Protein AF-0000000069277614 (afdb_homodimer)

Secondary structure (DSSP, 8-state):
-------HHHHT------SSS-----TT-----PPBHHHHHHHHHHTT-HHHHHHHHH-B-SPPPTT--HHHHHHHHTTS-TT--GGGEEEESSHHHHHHHHHHHHGGGSEEEEEES--HHHHHHHHHTT-EEEEEEP-GGGTT---HHHHHHH--TTEEEEEEESSBTTTTBPPPHHHHHHHHHHHHHHT-EEEEE-TTTT--S-GGGPPPPHHHH-TTEEEEEESHHHHT-GGG--EEEEES-GGGHHHHHHHHHTT-S---HHHHHHHHHHHHHHHHHHHHHHHHHHHHHHHHHHH-/-------HHHH-------STT-----TT-----PPBHHHHHHHHHHTT-HHHHHHHHH-B-SPPPTT--HHHHHHHHTTS-TT--GGGEEEESSHHHHHHHHHHHHGGGSEEEEEES--HHHHHHHHHTT-EEEEEEP-GGGTT---HHHHHHH--TTEEEEEEESSBTTTTBPPPHHHHHHHHHHHHHHT-EEEEE-TTTT--S-GGGPPPPHHHH-TTEEEEEESHHHHT-GGG--EEEEES-GGGHHHHHHHHHTT-S---HHHHHHHHHHHHHHHHHHHHHHHHHHHHHHHHHHH-

Nearest PDB structures (foldseek):
  8fft-assembly2_D  TM=9.264E-01  e=3.523E-20  Dolichospermum flos-aquae
  8fft-assembly1_B  TM=9.194E-01  e=3.730E-20  Dolichospermum flos-aquae
  1xi9-assembly1_C  TM=8.943E-01  e=7.792E-14  Pyrococcus furiosus DSM 3638
  5yhv-assembly1_B  TM=8.873E-01  e=4.404E-14  Mycobacterium tuberculosis H37Rv
  5yhv-assembly1_D  TM=8.861E-01  e=6.566E-14  Mycobacterium tuberculosis H37Rv

Organism: Polarella glacialis (NCBI:txid89957)

Radius of gyration: 24.43 Å; Cα contacts (8 Å, |Δi|>4): 1124; chains: 2; bounding box: 56×60×77 Å

Sequence (600 aa):
MAALTEPWSKKHKLVTKAGAGGLTFNLSNSYAQPLTAAELIALALARGDQAVVDDYHTHGLAYTPNGGSLDLREEIAKLYGPAITAAHVLVFPGAQLALQTAAFTLAARGHAIVFTPGYQSTVEAPAHAGAEVTRIPLKAANGWQIVPAEVEAAIRPNTGYMVINEPYNPADTLMRPEVQQQLVALAERHGIRILSDEVYRLLEHDEARRIPAMCDAYPKGISVVAMSKPYGGCGIAIGWLAFQDLSIMQQLVDVQYFGTASLSRASEIQAIMALRATLLQLVFFIIFIVACFCCFVRLFMAALTEPWSKKHKLVTKAGAGGLTFNLSNSYAQPLTAAELIALALARGDQAVVDDYHTHGLAYTPNGGSLDLREEIAKLYGPAITAAHVLVFPGAQLALQTAAFTLAARGHAIVFTPGYQSTVEAPAHAGAEVTRIPLKAANGWQIVPAEVEAAIRPNTGYMVINEPYNPADTLMRPEVQQQLVALAERHGIRILSDEVYRLLEHDEARRIPAMCDAYPKGISVVAMSKPYGGCGIAIGWLAFQDLSIMQQLVDVQYFGTASLSRASEIQAIMALRATLLQLVFFIIFIVACFCCFVRLF

pLDDT: mean 80.67, std 24.37, range [21.09, 98.62]

Structure (mmCIF, N/CA/C/O backbone):
data_AF-0000000069277614-model_v1
#
loop_
_entity.id
_entity.type
_entity.pdbx_description
1 polymer 'Aminotransferase class I/classII large domain-containing protein'
#
loop_
_atom_site.group_PDB
_atom_site.id
_atom_site.type_symbol
_atom_site.label_atom_id
_atom_site.label_alt_id
_atom_site.label_comp_id
_atom_site.label_asym_id
_atom_site.label_entity_id
_atom_site.label_seq_id
_atom_site.pdbx_PDB_ins_code
_atom_site.Cartn_x
_atom_site.Cartn_y
_atom_site.Cartn_z
_atom_site.occupancy
_atom_site.B_iso_or_equiv
_atom_site.auth_seq_id
_atom_site.auth_comp_id
_atom_site.auth_asym_id
_atom_site.auth_atom_id
_atom_site.pdbx_PDB_model_num
ATOM 1 N N . MET A 1 1 ? 24.719 -0.605 1.863 1 21.5 1 MET A N 1
ATOM 2 C CA . MET A 1 1 ? 23.328 -1.059 1.914 1 21.5 1 MET A CA 1
ATOM 3 C C . MET A 1 1 ? 22.875 -1.26 3.355 1 21.5 1 MET A C 1
ATOM 5 O O . MET A 1 1 ? 23.312 -2.201 4.023 1 21.5 1 MET A O 1
ATOM 9 N N . ALA A 1 2 ? 22.594 -0.163 4.062 1 24.92 2 ALA A N 1
ATOM 10 C CA . ALA A 1 2 ? 22.422 -0.145 5.512 1 24.92 2 ALA A CA 1
ATOM 11 C C . ALA A 1 2 ? 21.344 -1.148 5.941 1 24.92 2 ALA A C 1
ATOM 13 O O . ALA A 1 2 ? 20.281 -1.222 5.336 1 24.92 2 ALA A O 1
ATOM 14 N N . ALA A 1 3 ? 21.75 -2.275 6.434 1 28.52 3 ALA A N 1
ATOM 15 C CA . ALA A 1 3 ? 20.938 -3.287 7.105 1 28.52 3 ALA A CA 1
ATOM 16 C C . ALA A 1 3 ? 19.797 -2.645 7.883 1 28.52 3 ALA A C 1
ATOM 18 O O . ALA A 1 3 ? 20.016 -1.727 8.68 1 28.52 3 ALA A O 1
ATOM 19 N N . LEU A 1 4 ? 18.672 -2.625 7.355 1 31.56 4 LEU A N 1
ATOM 20 C CA . LEU A 1 4 ? 17.438 -2.131 7.961 1 31.56 4 LEU A CA 1
ATOM 21 C C . LEU A 1 4 ? 17.328 -2.594 9.406 1 31.56 4 LEU A C 1
ATOM 23 O O . LEU A 1 4 ? 17.359 -3.795 9.688 1 31.56 4 LEU A O 1
ATOM 27 N N . THR A 1 5 ? 17.969 -1.893 10.336 1 30.42 5 THR A N 1
ATOM 28 C CA . THR A 1 5 ? 17.969 -2.154 11.773 1 30.42 5 THR A CA 1
ATOM 29 C C . THR A 1 5 ? 16.547 -2.445 12.266 1 30.42 5 THR A C 1
ATOM 31 O O . THR A 1 5 ? 15.57 -2.018 11.648 1 30.42 5 THR A O 1
ATOM 34 N N . GLU A 1 6 ? 16.344 -3.379 13.125 1 31.8 6 GLU A N 1
ATOM 35 C CA . GLU A 1 6 ? 15.141 -3.809 13.82 1 31.8 6 GLU A CA 1
ATOM 36 C C . GLU A 1 6 ? 14.305 -2.611 14.266 1 31.8 6 GLU A C 1
ATOM 38 O O . GLU A 1 6 ? 14.852 -1.596 14.703 1 31.8 6 GLU A O 1
ATOM 43 N N . PRO A 1 7 ? 13.102 -2.494 13.859 1 31.89 7 PRO A N 1
ATOM 44 C CA . PRO A 1 7 ? 12.281 -1.354 14.273 1 31.89 7 PRO A CA 1
ATOM 45 C C . PRO A 1 7 ? 12.336 -1.106 15.781 1 31.89 7 PRO A C 1
ATOM 47 O O . PRO A 1 7 ? 12.438 -2.055 16.562 1 31.89 7 PRO A O 1
ATOM 50 N N . TRP A 1 8 ? 12.812 -0.002 16.188 1 32.44 8 TRP A N 1
AT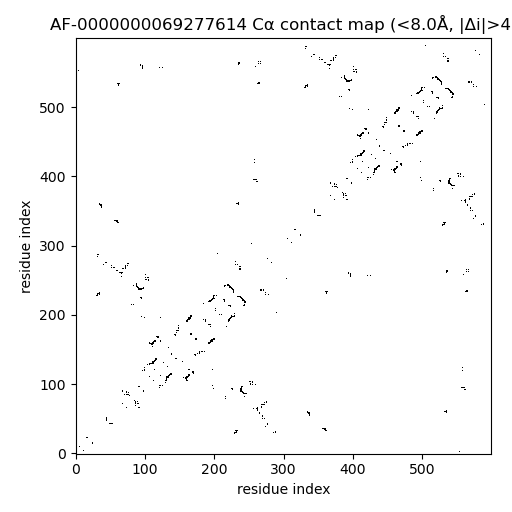OM 51 C CA . TRP A 1 8 ? 12.938 0.46 17.578 1 32.44 8 TRP A CA 1
ATOM 52 C C . TRP A 1 8 ? 11.703 0.106 18.391 1 32.44 8 TRP A C 1
ATOM 54 O O . TRP A 1 8 ? 11.805 -0.314 19.547 1 32.44 8 TRP A O 1
ATOM 64 N N . SER A 1 9 ? 10.508 0.119 17.828 1 33.06 9 SER A N 1
ATOM 65 C CA . SER A 1 9 ? 9.281 -0.154 18.578 1 33.06 9 SER A CA 1
ATOM 66 C C . SER A 1 9 ? 9.25 -1.59 19.094 1 33.06 9 SER A C 1
ATOM 68 O O . SER A 1 9 ? 8.711 -1.86 20.156 1 33.06 9 SER A O 1
ATOM 70 N N . LYS A 1 10 ? 9.797 -2.479 18.359 1 33.94 10 LYS A N 1
ATOM 71 C CA . LYS A 1 10 ? 9.828 -3.848 18.875 1 33.94 10 LYS A CA 1
ATOM 72 C C . LYS A 1 10 ? 10.812 -3.982 20.031 1 33.94 10 LYS A C 1
ATOM 74 O O . LYS A 1 10 ? 10.617 -4.805 20.922 1 33.94 10 LYS A O 1
ATOM 79 N N . LYS A 1 11 ? 11.93 -3.393 19.984 1 31.67 11 LYS A N 1
ATOM 80 C CA . LYS A 1 11 ? 12.914 -3.533 21.062 1 31.67 11 LYS A CA 1
ATOM 81 C C . LYS A 1 11 ? 12.422 -2.873 22.344 1 31.67 11 LYS A C 1
ATOM 83 O O . LYS A 1 11 ? 12.758 -3.312 23.453 1 31.67 11 LYS A O 1
ATOM 88 N N . HIS A 1 12 ? 11.836 -1.762 22.156 1 29.77 12 HIS A N 1
ATOM 89 C CA . HIS A 1 12 ? 11.523 -0.986 23.359 1 29.77 12 HIS A CA 1
ATOM 90 C C . HIS A 1 12 ? 10.062 -1.162 23.75 1 29.77 12 HIS A C 1
ATOM 92 O O . HIS A 1 12 ? 9.508 -0.335 24.484 1 29.77 12 HIS A O 1
ATOM 98 N N . LYS A 1 13 ? 9.43 -2.18 23.328 1 32.94 13 LYS A N 1
ATOM 99 C CA . LYS A 1 13 ? 8.195 -2.6 23.984 1 32.94 13 LYS A CA 1
ATOM 100 C C . LYS A 1 13 ? 8.438 -2.971 25.438 1 32.94 13 LYS A C 1
ATOM 102 O O . LYS A 1 13 ? 8.828 -4.102 25.75 1 32.94 13 LYS A O 1
ATOM 107 N N . LEU A 1 14 ? 9.148 -2.246 26.203 1 27.12 14 LEU A N 1
ATOM 108 C CA . LEU A 1 14 ? 9.109 -2.479 27.656 1 27.12 14 LEU A CA 1
ATOM 109 C C . LEU A 1 14 ? 7.668 -2.617 28.141 1 27.12 14 LEU A C 1
ATOM 111 O O . LEU A 1 14 ? 6.844 -1.732 27.906 1 27.12 14 LEU A O 1
ATOM 115 N N . VAL A 1 15 ? 7.184 -3.797 28.328 1 28.73 15 VAL A N 1
ATOM 116 C CA . VAL A 1 15 ? 6.121 -4.195 29.25 1 28.73 15 VAL A CA 1
ATOM 117 C C . VAL A 1 15 ? 6.34 -3.537 30.609 1 28.73 15 VAL A C 1
ATOM 119 O O . VAL A 1 15 ? 7.344 -3.801 31.281 1 28.73 15 VAL A O 1
ATOM 122 N N . THR A 1 16 ? 6.102 -2.328 30.859 1 24.94 16 THR A N 1
ATOM 123 C CA . THR A 1 16 ? 5.945 -2.014 32.281 1 24.94 16 THR A CA 1
ATOM 124 C C . THR A 1 16 ? 4.945 -2.959 32.938 1 24.94 16 THR A C 1
ATOM 126 O O . THR A 1 16 ? 3.76 -2.951 32.594 1 24.94 16 THR A O 1
ATOM 129 N N . LYS A 1 17 ? 5.336 -4.152 33.281 1 25.75 17 LYS A N 1
ATOM 130 C CA . LYS A 1 17 ? 4.691 -5.02 34.281 1 25.75 17 LYS A CA 1
ATOM 131 C C . LYS A 1 17 ? 4.367 -4.25 35.562 1 25.75 17 LYS A C 1
ATOM 133 O O . LYS A 1 17 ? 5.262 -3.934 36.344 1 25.75 17 LYS A O 1
ATOM 138 N N . ALA A 1 18 ? 3.377 -3.244 35.469 1 25.77 18 ALA A N 1
ATOM 139 C CA . ALA A 1 18 ? 2.969 -2.873 36.812 1 25.77 18 ALA A CA 1
ATOM 140 C C . ALA A 1 18 ? 2.67 -4.109 37.656 1 25.77 18 ALA A C 1
ATOM 142 O O . ALA A 1 18 ? 2.393 -5.184 37.125 1 25.77 18 ALA A O 1
ATOM 143 N N . GLY A 1 19 ? 2.785 -4.098 39.031 1 26.09 19 GLY A N 1
ATOM 144 C CA . GLY A 1 19 ? 2.434 -5.113 40 1 26.09 19 GLY A CA 1
ATOM 145 C C . GLY A 1 19 ? 1.249 -5.965 39.562 1 26.09 19 GLY A C 1
ATOM 146 O O . GLY A 1 19 ? 0.654 -5.727 38.5 1 26.09 19 GLY A O 1
ATOM 147 N N . ALA A 1 20 ? 0.5 -6.734 40.531 1 26.47 20 ALA A N 1
ATOM 148 C CA . ALA A 1 20 ? -0.683 -7.59 40.5 1 26.47 20 ALA A CA 1
ATOM 149 C C . ALA A 1 20 ? -1.739 -7.027 39.562 1 26.47 20 ALA A C 1
ATOM 151 O O . ALA A 1 20 ? -2.4 -7.777 38.844 1 26.47 20 ALA A O 1
ATOM 152 N N . GLY A 1 21 ? -2.416 -5.855 39.812 1 27.89 21 GLY A N 1
ATOM 153 C CA . GLY A 1 21 ? -3.51 -5.242 39.062 1 27.89 21 GLY A CA 1
ATOM 154 C C . GLY A 1 21 ? -3.066 -4.586 37.781 1 27.89 21 GLY A C 1
ATOM 155 O O . GLY A 1 21 ? -3.195 -3.373 37.594 1 27.89 21 GLY A O 1
ATOM 156 N N . GLY A 1 22 ? -2.127 -5 37.125 1 27.06 22 GLY A N 1
ATOM 157 C CA . GLY A 1 22 ? -1.14 -4.434 36.219 1 27.06 22 GLY A CA 1
ATOM 158 C C . GLY A 1 22 ? -1.75 -3.842 34.969 1 27.06 22 GLY A C 1
ATOM 159 O O . GLY A 1 22 ? -2.297 -4.57 34.125 1 27.06 22 GLY A O 1
ATOM 160 N N . LEU A 1 23 ? -2.223 -2.594 34.938 1 25.5 23 LEU A N 1
ATOM 161 C CA . LEU A 1 23 ? -2.861 -1.903 33.844 1 25.5 23 LEU A CA 1
ATOM 162 C C . LEU A 1 23 ? -1.916 -1.806 32.656 1 25.5 23 LEU A C 1
ATOM 164 O O . LEU A 1 23 ? -0.801 -1.295 32.781 1 25.5 23 LEU A O 1
ATOM 168 N N . THR A 1 24 ? -1.548 -2.771 31.891 1 28.2 24 THR A N 1
ATOM 169 C CA . THR A 1 24 ? -0.692 -2.879 30.703 1 28.2 24 THR A CA 1
ATOM 170 C C . THR A 1 24 ? -1.049 -1.807 29.688 1 28.2 24 THR A C 1
ATOM 172 O O . THR A 1 24 ? -2.117 -1.858 29.062 1 28.2 24 THR A O 1
ATOM 175 N N . PHE A 1 25 ? -0.74 -0.534 29.969 1 27.77 25 PHE A N 1
ATOM 176 C CA . PHE A 1 25 ? -1.047 0.516 29 1 27.77 25 PHE A CA 1
ATOM 177 C C . PHE A 1 25 ? -0.193 0.365 27.75 1 27.77 25 PHE A C 1
ATOM 179 O O . PHE A 1 25 ? 1.014 0.134 27.844 1 27.77 25 PHE A O 1
ATOM 186 N N . ASN A 1 26 ? -0.509 -0.333 26.781 1 29.09 26 ASN A N 1
ATOM 187 C CA . ASN A 1 26 ? 0.108 -0.333 25.453 1 29.09 26 ASN A CA 1
ATOM 188 C C . ASN A 1 26 ? 0.329 1.085 24.938 1 29.09 26 ASN A C 1
ATOM 190 O O . ASN A 1 26 ? -0.631 1.797 24.641 1 29.09 26 ASN A O 1
ATOM 194 N N . LEU A 1 27 ? 1.252 1.806 25.391 1 32.84 27 LEU A N 1
ATOM 195 C CA . LEU A 1 27 ? 1.649 3.146 24.969 1 32.84 27 LEU A CA 1
ATOM 196 C C . LEU A 1 27 ? 1.543 3.299 23.453 1 32.84 27 LEU A C 1
ATOM 198 O O . LEU A 1 27 ? 1.452 4.418 22.953 1 32.84 27 LEU A O 1
ATOM 202 N N . SER A 1 28 ? 2.018 2.338 22.75 1 35.31 28 SER A N 1
ATOM 203 C CA . SER A 1 28 ? 2.066 2.521 21.297 1 35.31 28 SER A CA 1
ATOM 204 C C . SER A 1 28 ? 0.69 2.859 20.734 1 35.31 28 SER A C 1
ATOM 206 O O . SER A 1 28 ? 0.577 3.365 19.625 1 35.31 28 SER A O 1
ATOM 208 N N . ASN A 1 29 ? -0.343 2.338 21.297 1 37.53 29 ASN A N 1
ATOM 209 C CA . ASN A 1 29 ? -1.692 2.428 20.75 1 37.53 29 ASN A CA 1
ATOM 210 C C . ASN A 1 29 ? -2.434 3.65 21.281 1 37.53 29 ASN A C 1
ATOM 212 O O . ASN A 1 29 ? -3.25 3.537 22.188 1 37.53 29 ASN A O 1
ATOM 216 N N . SER A 1 30 ? -1.829 4.738 21.359 1 40.38 30 SER A N 1
ATOM 217 C CA . SER A 1 30 ? -2.494 5.973 21.781 1 40.38 30 SER A CA 1
ATOM 218 C C . SER A 1 30 ? -3.723 6.246 20.906 1 40.38 30 SER A C 1
ATOM 220 O O . SER A 1 30 ? -3.758 7.227 20.172 1 40.38 30 SER A O 1
ATOM 222 N N . TYR A 1 31 ? -4.227 5.277 20.375 1 48.41 31 TYR A N 1
ATOM 223 C CA . TYR A 1 31 ? -5.34 5.594 19.484 1 48.41 31 TYR A CA 1
ATOM 224 C C . TYR A 1 31 ? -6.645 5.695 20.266 1 48.41 31 TYR A C 1
ATOM 226 O O . TYR A 1 31 ? -6.77 5.148 21.359 1 48.41 31 TYR A O 1
ATOM 234 N N . ALA A 1 32 ? -7.457 6.727 19.875 1 51.44 32 ALA A N 1
ATOM 235 C CA . ALA A 1 32 ? -8.852 6.758 20.312 1 51.44 32 ALA A CA 1
ATOM 236 C C . ALA A 1 32 ? -9.461 5.355 20.297 1 51.44 32 ALA A C 1
ATOM 238 O O . ALA A 1 32 ? -9.016 4.484 19.547 1 51.44 32 ALA A O 1
ATOM 239 N N . GLN A 1 33 ? -10.172 5 21.375 1 56.47 33 GLN A N 1
ATOM 240 C CA . GLN A 1 33 ? -10.875 3.725 21.328 1 56.47 33 GLN A CA 1
ATOM 241 C C . GLN A 1 33 ? -11.445 3.457 19.938 1 56.47 33 GLN A C 1
ATOM 243 O O . GLN A 1 33 ? -12.172 4.285 19.391 1 56.47 33 GLN A O 1
ATOM 248 N N . PRO A 1 34 ? -11.023 2.422 19.359 1 65.69 34 PRO A N 1
ATOM 249 C CA . PRO A 1 34 ? -11.461 2.174 17.984 1 65.69 34 PRO A CA 1
ATOM 250 C C . PRO A 1 34 ? -12.969 1.985 17.859 1 65.69 34 PRO A C 1
ATOM 252 O O . PRO A 1 34 ? -13.594 1.389 18.75 1 65.69 34 PRO A O 1
ATOM 255 N N . LEU A 1 35 ? -13.539 2.703 16.984 1 78.25 35 LEU A N 1
ATOM 256 C CA . LEU A 1 35 ? -14.93 2.518 16.578 1 78.25 35 LEU A CA 1
ATOM 257 C C . LEU A 1 35 ? -15.117 1.18 15.875 1 78.25 35 LEU A C 1
ATOM 259 O O . LEU A 1 35 ? -14.141 0.513 15.523 1 78.25 35 LEU A O 1
ATOM 263 N N . THR A 1 36 ? -16.391 0.78 15.922 1 87.19 36 THR A N 1
ATOM 264 C CA . THR A 1 36 ? -16.766 -0.359 15.094 1 87.19 36 THR A CA 1
ATOM 265 C C . THR A 1 36 ? -17.469 0.106 13.82 1 87.19 36 THR A C 1
ATOM 267 O O . THR A 1 36 ? -17.922 1.25 13.742 1 87.19 36 THR A O 1
ATOM 270 N N . ALA A 1 37 ? -17.516 -0.805 12.852 1 91.56 37 ALA A N 1
ATOM 271 C CA . ALA A 1 37 ? -18.281 -0.524 11.633 1 91.56 37 ALA A CA 1
ATOM 272 C C . ALA A 1 37 ? -19.734 -0.215 11.961 1 91.56 37 ALA A C 1
ATOM 274 O O . ALA A 1 37 ? -20.344 0.681 11.359 1 91.56 37 ALA A O 1
ATOM 275 N N . ALA A 1 38 ? -20.25 -0.897 12.953 1 92.06 38 ALA A N 1
ATOM 276 C CA . ALA A 1 38 ? -21.641 -0.676 13.359 1 92.06 38 ALA A CA 1
ATOM 277 C C . ALA A 1 38 ? -21.812 0.726 13.938 1 92.06 38 ALA A C 1
ATOM 279 O O . ALA A 1 38 ? -22.797 1.403 13.633 1 92.06 38 ALA A O 1
ATOM 280 N N . GLU A 1 39 ? -20.875 1.091 14.695 1 87.94 39 GLU A N 1
ATOM 281 C CA . GLU A 1 39 ? -20.938 2.424 15.289 1 87.94 39 GLU A CA 1
ATOM 282 C C . GLU A 1 39 ? -20.797 3.506 14.219 1 87.94 39 GLU A C 1
ATOM 284 O O . GLU A 1 39 ? -21.469 4.535 14.281 1 87.94 39 GLU A O 1
ATOM 289 N N . LEU A 1 40 ? -19.953 3.248 13.328 1 89.25 40 LEU A N 1
ATOM 290 C CA . LEU A 1 40 ? -19.766 4.191 12.234 1 89.25 40 LEU A CA 1
ATOM 291 C C . LEU A 1 40 ? -21.047 4.352 11.414 1 89.25 40 LEU A C 1
ATOM 293 O O . LEU A 1 40 ? -21.422 5.469 11.07 1 89.25 40 LEU A O 1
ATOM 297 N N . ILE A 1 41 ? -21.703 3.297 11.109 1 92.88 41 ILE A N 1
ATOM 298 C CA . ILE A 1 41 ? -22.953 3.297 10.367 1 92.88 41 ILE A CA 1
ATOM 299 C C . ILE A 1 41 ? -24.031 4.027 11.18 1 92.88 41 ILE A C 1
ATOM 301 O O . ILE A 1 41 ? -24.766 4.855 10.633 1 92.88 41 ILE A O 1
ATOM 305 N N . ALA A 1 42 ? -24.047 3.736 12.461 1 91.5 42 ALA A N 1
ATOM 306 C CA . ALA A 1 42 ? -25.031 4.383 13.328 1 91.5 42 ALA A CA 1
ATOM 307 C C . ALA A 1 42 ? -24.828 5.895 13.344 1 91.5 42 ALA A C 1
ATOM 309 O O . ALA A 1 42 ? -25.812 6.652 13.305 1 91.5 42 ALA A O 1
ATOM 310 N N . LEU A 1 43 ? -23.609 6.281 13.375 1 88.19 43 LEU A N 1
ATOM 311 C CA . LEU A 1 43 ? -23.297 7.707 13.367 1 88.19 43 LEU A CA 1
ATOM 312 C C . LEU A 1 43 ? -23.734 8.352 12.055 1 88.19 43 LEU A C 1
ATOM 314 O O . LEU A 1 43 ? -24.266 9.469 12.047 1 88.19 43 LEU A O 1
ATOM 318 N N . ALA A 1 44 ? -23.531 7.66 10.969 1 92.5 44 ALA A N 1
ATOM 319 C CA . ALA A 1 44 ? -23.953 8.164 9.664 1 92.5 44 ALA A CA 1
ATOM 320 C C . ALA A 1 44 ? -25.469 8.281 9.586 1 92.5 44 ALA A C 1
ATOM 322 O O . ALA A 1 44 ? -25.984 9.289 9.102 1 92.5 44 ALA A O 1
ATOM 323 N N . LEU A 1 45 ? -26.172 7.332 10.102 1 93.75 45 LEU A N 1
ATOM 324 C CA . LEU A 1 45 ? -27.625 7.34 10.07 1 93.75 45 LEU A CA 1
ATOM 325 C C . LEU A 1 45 ? -28.188 8.445 10.969 1 93.75 45 LEU A C 1
ATOM 327 O O . LEU A 1 45 ? -29.156 9.109 10.602 1 93.75 45 LEU A O 1
ATOM 331 N N . ALA A 1 46 ? -27.547 8.602 12.07 1 91.56 46 ALA A N 1
ATOM 332 C CA . ALA A 1 46 ? -27.969 9.633 13.008 1 91.56 46 ALA A CA 1
ATOM 333 C C . ALA A 1 46 ? -27.875 11.016 12.383 1 91.56 46 ALA A C 1
ATOM 335 O O . ALA A 1 46 ? -28.641 11.922 12.727 1 91.56 46 ALA A O 1
ATOM 336 N N . ARG A 1 47 ? -27.016 11.148 11.438 1 91.38 47 ARG A N 1
ATOM 337 C CA . ARG A 1 47 ? -26.828 12.43 10.773 1 91.38 47 ARG A CA 1
ATOM 338 C C . ARG A 1 47 ? -27.672 12.531 9.508 1 91.38 47 ARG A C 1
ATOM 340 O O . ARG A 1 47 ? -27.578 13.516 8.773 1 91.38 47 ARG A O 1
ATOM 347 N N . GLY A 1 48 ? -28.406 11.508 9.25 1 93.69 48 GLY A N 1
ATOM 348 C CA . GLY A 1 48 ? -29.281 11.516 8.094 1 93.69 48 GLY A CA 1
ATOM 349 C C . GLY A 1 48 ? -28.562 11.141 6.805 1 93.69 48 GLY A C 1
ATOM 350 O O . GLY A 1 48 ? -29.047 11.43 5.711 1 93.69 48 GLY A O 1
ATOM 351 N N . ASP A 1 49 ? -27.391 10.57 6.879 1 95 49 ASP A N 1
ATOM 352 C CA . ASP A 1 49 ? -26.594 10.227 5.711 1 95 49 ASP A CA 1
ATOM 353 C C . ASP A 1 49 ? -26.906 8.812 5.223 1 95 49 ASP A C 1
ATOM 355 O O . ASP A 1 49 ? -26.016 7.988 5.047 1 95 49 ASP A O 1
ATOM 359 N N . GLN A 1 50 ? -28.156 8.562 4.914 1 96.44 50 GLN A N 1
ATOM 360 C CA . GLN A 1 50 ? -28.609 7.246 4.469 1 96.44 50 GLN A CA 1
ATOM 361 C C . GLN A 1 50 ? -27.922 6.832 3.174 1 96.44 50 GLN A C 1
ATOM 363 O O . GLN A 1 50 ? -27.625 5.652 2.973 1 96.44 50 GLN A O 1
ATOM 368 N N . ALA A 1 51 ? -27.625 7.793 2.393 1 96.75 51 ALA A N 1
ATOM 369 C CA . ALA A 1 51 ? -27.062 7.508 1.074 1 96.75 51 ALA A CA 1
ATOM 370 C C . ALA A 1 51 ? -25.703 6.852 1.192 1 96.75 51 ALA A C 1
ATOM 372 O O . ALA A 1 51 ? -25.391 5.902 0.464 1 96.75 51 ALA A O 1
ATOM 373 N N . VAL A 1 52 ? -24.828 7.324 2.104 1 96.44 52 VAL A N 1
ATOM 374 C CA . VAL A 1 52 ? -23.484 6.773 2.252 1 96.44 52 VAL A CA 1
ATOM 375 C C . VAL A 1 52 ? -23.562 5.363 2.83 1 96.44 52 VAL A C 1
ATOM 377 O O . VAL A 1 52 ? -22.766 4.496 2.484 1 96.44 52 VAL A O 1
ATOM 380 N N . VAL A 1 53 ? -24.547 5.121 3.691 1 95.88 53 VAL A N 1
ATOM 381 C CA . VAL A 1 53 ? -24.75 3.797 4.266 1 95.88 53 VAL A CA 1
ATOM 382 C C . VAL A 1 53 ? -25.219 2.832 3.18 1 95.88 53 VAL A C 1
ATOM 384 O O . VAL A 1 53 ? -24.734 1.703 3.092 1 95.88 53 VAL A O 1
ATOM 387 N N . ASP A 1 54 ? -26.141 3.287 2.346 1 96.69 54 ASP A N 1
ATOM 388 C CA . ASP A 1 54 ? -26.578 2.475 1.217 1 96.69 54 ASP A CA 1
ATOM 389 C C . ASP A 1 54 ? -25.422 2.133 0.292 1 96.69 54 ASP A C 1
ATOM 391 O O . ASP A 1 54 ? -25.297 0.998 -0.172 1 96.69 54 ASP A O 1
ATOM 395 N N . ASP A 1 55 ? -24.594 3.061 0.016 1 95.88 55 ASP A N 1
ATOM 396 C CA . ASP A 1 55 ? -23.406 2.84 -0.817 1 95.88 55 ASP A CA 1
ATOM 397 C C . ASP A 1 55 ? -22.516 1.758 -0.223 1 95.88 55 ASP A C 1
ATOM 399 O O . ASP A 1 55 ? -21.984 0.919 -0.95 1 95.88 55 ASP A O 1
ATOM 403 N N . TYR A 1 56 ? -22.344 1.749 1.053 1 95.94 56 TYR A N 1
ATOM 404 C CA . TYR A 1 56 ? -21.484 0.779 1.726 1 95.94 56 TYR A CA 1
ATOM 405 C C . TYR A 1 56 ? -21.969 -0.643 1.484 1 95.94 56 TYR A C 1
ATOM 407 O O . TYR A 1 56 ? -21.172 -1.558 1.279 1 95.94 56 TYR A O 1
ATOM 415 N N . HIS A 1 57 ? -23.234 -0.771 1.416 1 92.5 57 HIS A N 1
ATOM 416 C CA . HIS A 1 57 ? -23.828 -2.102 1.315 1 92.5 57 HIS A CA 1
ATOM 417 C C . HIS A 1 57 ? -23.953 -2.539 -0.14 1 92.5 57 HIS A C 1
ATOM 419 O O . HIS A 1 57 ? -24.125 -3.729 -0.422 1 92.5 57 HIS A O 1
ATOM 425 N N . THR A 1 58 ? -23.812 -1.532 -1.104 1 93.44 58 THR A N 1
ATOM 426 C CA . THR A 1 58 ? -24.172 -1.897 -2.469 1 93.44 58 THR A CA 1
ATOM 427 C C . THR A 1 58 ? -23.047 -1.529 -3.441 1 93.44 58 THR A C 1
ATOM 429 O O . THR A 1 58 ? -23.156 -1.801 -4.641 1 93.44 58 THR A O 1
ATOM 432 N N . HIS A 1 59 ? -22.016 -0.949 -2.98 1 92.94 59 HIS A N 1
ATOM 433 C CA . HIS A 1 59 ? -20.984 -0.424 -3.881 1 92.94 59 HIS A CA 1
ATOM 434 C C . HIS A 1 59 ? -20.453 -1.514 -4.805 1 92.94 59 HIS A C 1
ATOM 436 O O . HIS A 1 59 ? -20.484 -2.697 -4.457 1 92.94 59 HIS A O 1
ATOM 442 N N . GLY A 1 60 ? -20.016 -1.034 -5.977 1 87.56 60 GLY A N 1
ATOM 443 C CA . GLY A 1 60 ? -19.375 -1.937 -6.918 1 87.56 60 GLY A CA 1
ATOM 444 C C . GLY A 1 60 ? -17.984 -2.365 -6.484 1 87.56 60 GLY A C 1
ATOM 445 O O . GLY A 1 60 ? -17.328 -1.666 -5.715 1 87.56 60 GLY A O 1
ATOM 446 N N . LEU A 1 61 ? -17.578 -3.488 -6.945 1 85.75 61 LEU A N 1
ATOM 447 C CA . LEU A 1 61 ? -16.25 -4 -6.609 1 85.75 61 LEU A CA 1
ATOM 448 C C . LEU A 1 61 ? -15.297 -3.869 -7.793 1 85.75 61 LEU A C 1
ATOM 450 O O . LEU A 1 61 ? -14.305 -4.594 -7.879 1 85.75 61 LEU A O 1
ATOM 454 N N . ALA A 1 62 ? -15.656 -2.99 -8.68 1 82.25 62 ALA A N 1
ATOM 455 C CA . ALA A 1 62 ? -14.734 -2.625 -9.75 1 82.25 62 ALA A CA 1
ATOM 456 C C . ALA A 1 62 ? -13.594 -1.766 -9.219 1 82.25 62 ALA A C 1
ATOM 458 O O . ALA A 1 62 ? -13.625 -1.315 -8.07 1 82.25 62 ALA A O 1
ATOM 459 N N . TYR A 1 63 ? -12.633 -1.567 -10.047 1 84.5 63 TYR A N 1
ATOM 460 C CA . TYR A 1 63 ? -11.523 -0.698 -9.68 1 84.5 63 TYR A CA 1
ATOM 461 C C . TYR A 1 63 ? -12.008 0.704 -9.344 1 84.5 63 TYR A C 1
ATOM 463 O O . TYR A 1 63 ? -12.883 1.247 -10.023 1 84.5 63 TYR A O 1
ATOM 471 N N . THR A 1 64 ? -11.531 1.159 -8.234 1 88.81 64 THR A N 1
ATOM 472 C CA . THR A 1 64 ? -11.68 2.588 -7.98 1 88.81 64 THR A CA 1
ATOM 473 C C . THR A 1 64 ? -10.617 3.385 -8.727 1 88.81 64 THR A C 1
ATOM 475 O O . THR A 1 64 ? -9.602 2.828 -9.148 1 88.81 64 THR A O 1
ATOM 478 N N . PRO A 1 65 ? -10.898 4.621 -8.961 1 88.81 65 PRO A N 1
ATOM 479 C CA . PRO A 1 65 ? -9.859 5.43 -9.609 1 88.81 65 PRO A CA 1
ATOM 480 C C . PRO A 1 65 ? -8.547 5.445 -8.828 1 88.81 65 PRO A C 1
ATOM 482 O O . PRO A 1 65 ? -8.562 5.48 -7.594 1 88.81 65 PRO A O 1
ATOM 485 N N . ASN A 1 66 ? -7.48 5.406 -9.656 1 87.81 66 ASN A N 1
ATOM 486 C CA . ASN A 1 66 ? -6.18 5.586 -9.031 1 87.81 66 ASN A CA 1
ATOM 487 C C . ASN A 1 66 ? -6.094 6.918 -8.289 1 87.81 66 ASN A C 1
ATOM 489 O O . ASN A 1 66 ? -6.547 7.945 -8.789 1 87.81 66 ASN A O 1
ATOM 493 N N . GLY A 1 67 ? -5.66 6.871 -7.047 1 93.88 67 GLY A N 1
ATOM 494 C CA . GLY A 1 67 ? -5.547 8.086 -6.262 1 93.88 67 GLY A CA 1
ATOM 495 C C . GLY A 1 67 ? -6.781 8.383 -5.434 1 93.88 67 GLY A C 1
ATOM 496 O O . GLY A 1 67 ? -6.848 9.398 -4.742 1 93.88 67 GLY A O 1
ATOM 497 N N . GLY A 1 68 ? -7.777 7.566 -5.57 1 95.12 68 GLY A N 1
ATOM 498 C CA . GLY A 1 68 ? -8.961 7.699 -4.738 1 95.12 68 GLY A CA 1
ATOM 499 C C . GLY A 1 68 ? -10.164 8.25 -5.488 1 95.12 68 GLY A C 1
ATOM 500 O O . GLY A 1 68 ? -10.008 9.055 -6.41 1 95.12 68 GLY A O 1
ATOM 501 N N . SER A 1 69 ? -11.305 7.895 -5.09 1 96.81 69 SER A N 1
ATOM 502 C CA . SER A 1 69 ? -12.555 8.344 -5.691 1 96.81 69 SER A CA 1
ATOM 503 C C . SER A 1 69 ? -12.805 9.82 -5.418 1 96.81 69 SER A C 1
ATOM 505 O O . SER A 1 69 ? -12.414 10.336 -4.371 1 96.81 69 SER A O 1
ATOM 507 N N . LEU A 1 70 ? -13.516 10.438 -6.336 1 97.81 70 LEU A N 1
ATOM 508 C CA . LEU A 1 70 ? -13.75 11.875 -6.262 1 97.81 70 LEU A CA 1
ATOM 509 C C . LEU A 1 70 ? -14.484 12.242 -4.977 1 97.81 70 LEU A C 1
ATOM 511 O O . LEU A 1 70 ? -14.148 13.227 -4.324 1 97.81 70 LEU A O 1
ATOM 515 N N . ASP A 1 71 ? -15.484 11.484 -4.59 1 97.69 71 ASP A N 1
ATOM 516 C CA . ASP A 1 71 ? -16.281 11.797 -3.41 1 97.69 71 ASP A CA 1
ATOM 517 C C . ASP A 1 71 ? -15.422 11.805 -2.15 1 97.69 71 ASP A C 1
ATOM 519 O O . ASP A 1 71 ? -15.57 12.68 -1.293 1 97.69 71 ASP A O 1
ATOM 523 N N . LEU A 1 72 ? -14.492 10.859 -2.062 1 97.12 72 LEU A N 1
ATOM 524 C CA . LEU A 1 72 ? -13.594 10.844 -0.916 1 97.12 72 LEU A CA 1
ATOM 525 C C . LEU A 1 72 ? -12.633 12.023 -0.958 1 97.12 72 LEU A C 1
ATOM 527 O O . LEU A 1 72 ? -12.422 12.695 0.054 1 97.12 72 LEU A O 1
ATOM 531 N N . ARG A 1 73 ? -12.055 12.281 -2.127 1 98.19 73 ARG A N 1
ATOM 532 C CA . ARG A 1 73 ? -11.109 13.391 -2.256 1 98.19 73 ARG A CA 1
ATOM 533 C C . ARG A 1 73 ? -11.773 14.719 -1.914 1 98.19 73 ARG A C 1
ATOM 535 O O . ARG A 1 73 ? -11.148 15.594 -1.317 1 98.19 73 ARG A O 1
ATOM 542 N N . GLU A 1 74 ? -13.031 14.867 -2.301 1 98.19 74 GLU A N 1
ATOM 543 C CA . GLU A 1 74 ? -13.781 16.078 -1.973 1 98.19 74 GLU A CA 1
ATOM 544 C C . GLU A 1 74 ? -13.977 16.219 -0.465 1 98.19 74 GLU A C 1
ATOM 546 O O . GLU A 1 74 ? -13.844 17.312 0.085 1 98.19 74 GLU A O 1
ATOM 551 N N . GLU A 1 75 ? -14.297 15.125 0.208 1 95.38 75 GLU A N 1
ATOM 552 C CA . GLU A 1 75 ? -14.461 15.172 1.657 1 95.38 75 GLU A CA 1
ATOM 553 C C . GLU A 1 75 ? -13.156 15.508 2.357 1 95.38 75 GLU A C 1
ATOM 555 O O . GLU A 1 75 ? -13.141 16.281 3.32 1 95.38 75 GLU A O 1
ATOM 560 N N . ILE A 1 76 ? -12.07 15 1.866 1 95.31 76 ILE A N 1
ATOM 561 C CA . ILE A 1 76 ? -10.758 15.25 2.453 1 95.31 76 ILE A CA 1
ATOM 562 C C . ILE A 1 76 ? -10.367 16.719 2.258 1 95.31 76 ILE A C 1
ATOM 564 O O . ILE A 1 76 ? -9.844 17.344 3.172 1 95.31 76 ILE A O 1
ATOM 568 N N . ALA A 1 77 ? -10.664 17.25 1.102 1 97.44 77 ALA A N 1
ATOM 569 C CA . ALA A 1 77 ? -10.281 18.609 0.762 1 97.44 77 ALA A CA 1
ATOM 570 C C . ALA A 1 77 ? -10.906 19.609 1.723 1 97.44 77 ALA A C 1
ATOM 572 O O . ALA A 1 77 ? -10.336 20.688 1.981 1 97.44 77 ALA A O 1
ATOM 573 N N . LYS A 1 78 ? -12.023 19.281 2.334 1 94.44 78 LYS A N 1
ATOM 574 C CA . LYS A 1 78 ? -12.742 20.172 3.246 1 94.44 78 LYS A CA 1
ATOM 575 C C . LYS A 1 78 ? -11.938 20.391 4.527 1 94.44 78 LYS A C 1
ATOM 577 O O . LYS A 1 78 ? -12.234 21.312 5.289 1 94.44 78 LYS A O 1
ATOM 582 N N . LEU A 1 79 ? -10.977 19.594 4.77 1 90.88 79 LEU A N 1
ATOM 583 C CA . LEU A 1 79 ? -10.18 19.688 5.992 1 90.88 79 LEU A CA 1
ATOM 584 C C . LEU A 1 79 ? -9.164 20.812 5.891 1 90.88 79 LEU A C 1
ATOM 586 O O . LEU A 1 79 ? -8.531 21.188 6.887 1 90.88 79 LEU A O 1
ATOM 590 N N . TYR A 1 80 ? -9.023 21.391 4.695 1 95.19 80 TYR A N 1
ATOM 591 C CA . TYR A 1 80 ? -7.926 22.312 4.434 1 95.19 80 TYR A CA 1
ATOM 592 C C . TYR A 1 80 ? -8.445 23.656 3.949 1 95.19 80 TYR A C 1
ATOM 594 O O . TYR A 1 80 ? -9.656 23.875 3.898 1 95.19 80 TYR A O 1
ATOM 602 N N . GLY A 1 81 ? -7.5 24.578 3.781 1 96.12 81 GLY A N 1
ATOM 603 C CA . GLY A 1 81 ? -7.848 25.906 3.303 1 96.12 81 GLY A CA 1
ATOM 604 C C . GLY A 1 81 ? -8.32 25.922 1.861 1 96.12 81 GLY A C 1
ATOM 605 O O . GLY A 1 81 ? -8.336 24.875 1.2 1 96.12 81 GLY A O 1
ATOM 606 N N . PRO A 1 82 ? -8.68 27.016 1.311 1 96.44 82 PRO A N 1
ATOM 607 C CA . PRO A 1 82 ? -9.352 27.156 0.018 1 96.44 82 PRO A CA 1
ATOM 608 C C . PRO A 1 82 ? -8.461 26.766 -1.159 1 96.44 82 PRO A C 1
ATOM 610 O O . PRO A 1 82 ? -8.961 26.5 -2.254 1 96.44 82 PRO A O 1
ATOM 613 N N . ALA A 1 83 ? -7.176 26.766 -0.944 1 97.44 83 ALA A N 1
ATOM 614 C CA . ALA A 1 83 ? -6.262 26.438 -2.035 1 97.44 83 ALA A CA 1
ATOM 615 C C . ALA A 1 83 ? -6.262 24.938 -2.32 1 97.44 83 ALA A C 1
ATOM 617 O O . ALA A 1 83 ? -5.746 24.5 -3.35 1 97.44 83 ALA A O 1
ATOM 618 N N . ILE A 1 84 ? -6.828 24.188 -1.422 1 98.25 84 ILE A N 1
ATOM 619 C CA . ILE A 1 84 ? -6.852 22.734 -1.565 1 98.25 84 ILE A CA 1
ATOM 620 C C . ILE A 1 84 ? -8.234 22.281 -2.023 1 98.25 84 ILE A C 1
ATOM 622 O O . ILE A 1 84 ? -9.227 22.484 -1.313 1 98.25 84 ILE A O 1
ATOM 626 N N . THR A 1 85 ? -8.305 21.781 -3.201 1 98.44 85 THR A N 1
ATOM 627 C CA . THR A 1 85 ? -9.492 21.141 -3.738 1 98.44 85 THR A CA 1
ATOM 628 C C . THR A 1 85 ? -9.258 19.641 -3.926 1 98.44 85 THR A C 1
ATOM 630 O O . THR A 1 85 ? -8.18 19.141 -3.605 1 98.44 85 THR A O 1
ATOM 633 N N . ALA A 1 86 ? -10.258 18.906 -4.406 1 98.31 86 ALA A N 1
ATOM 634 C CA . ALA A 1 86 ? -10.133 17.469 -4.645 1 98.31 86 ALA A CA 1
ATOM 635 C C . ALA A 1 86 ? -8.953 17.172 -5.559 1 98.31 86 ALA A C 1
ATOM 637 O O . ALA A 1 86 ? -8.328 16.109 -5.449 1 98.31 86 ALA A O 1
ATOM 638 N N . ALA A 1 87 ? -8.602 18.109 -6.414 1 98 87 ALA A N 1
ATOM 639 C CA . ALA A 1 87 ? -7.504 17.922 -7.359 1 98 87 ALA A CA 1
ATOM 640 C C . ALA A 1 87 ? -6.156 17.922 -6.645 1 98 87 ALA A C 1
ATOM 642 O O . ALA A 1 87 ? -5.152 17.469 -7.203 1 98 87 ALA A O 1
ATOM 643 N N . HIS A 1 88 ? -6.129 18.375 -5.387 1 98.56 88 HIS A N 1
ATOM 644 C CA . HIS A 1 88 ? -4.891 18.547 -4.633 1 98.56 88 HIS A CA 1
ATOM 645 C C . HIS A 1 88 ? -4.719 17.422 -3.613 1 98.56 88 HIS A C 1
ATOM 647 O O . HIS A 1 88 ? -3.887 17.516 -2.709 1 98.56 88 HIS A O 1
ATOM 653 N N . VAL A 1 89 ? -5.582 16.391 -3.781 1 98.44 89 VAL A N 1
ATOM 654 C CA . VAL A 1 89 ? -5.578 15.289 -2.828 1 98.44 89 VAL A CA 1
ATOM 655 C C . VAL A 1 89 ? -5.305 13.977 -3.557 1 98.44 89 VAL A C 1
ATOM 657 O O . VAL A 1 89 ? -5.91 13.703 -4.598 1 98.44 89 VAL A O 1
ATOM 660 N N . LEU A 1 90 ? -4.352 13.234 -3.092 1 98.19 90 LEU A N 1
ATOM 661 C CA . LEU A 1 90 ? -4.082 11.875 -3.545 1 98.19 90 LEU A CA 1
ATOM 662 C C . LEU A 1 90 ? -4.262 10.875 -2.406 1 98.19 90 LEU A C 1
ATOM 664 O O . LEU A 1 90 ? -3.676 11.039 -1.334 1 98.19 90 LEU A O 1
ATOM 668 N N . VAL A 1 91 ? -5.074 9.828 -2.605 1 97.38 91 VAL A N 1
ATOM 669 C CA . VAL A 1 91 ? -5.469 8.914 -1.534 1 97.38 91 VAL A CA 1
ATOM 670 C C . VAL A 1 91 ? -4.688 7.609 -1.653 1 97.38 91 VAL A C 1
ATOM 672 O O . VAL A 1 91 ? -4.301 7.207 -2.754 1 97.38 91 VAL A O 1
ATOM 675 N N . PHE A 1 92 ? -4.441 6.953 -0.511 1 96.44 92 PHE A N 1
ATOM 676 C CA . PHE A 1 92 ? -3.613 5.762 -0.377 1 96.44 92 PHE A CA 1
ATOM 677 C C . PHE A 1 92 ? -4.227 4.781 0.614 1 96.44 92 PHE A C 1
ATOM 679 O O . PHE A 1 92 ? -5.059 5.164 1.44 1 96.44 92 PHE A O 1
ATOM 686 N N . PRO A 1 93 ? -3.814 3.48 0.453 1 94 93 PRO A N 1
ATOM 687 C CA . PRO A 1 93 ? -4.172 2.553 1.53 1 94 93 PRO A CA 1
ATOM 688 C C . PRO A 1 93 ? -3.324 2.754 2.785 1 94 93 PRO A C 1
ATOM 690 O O . PRO A 1 93 ? -2.525 1.883 3.141 1 94 93 PRO A O 1
ATOM 693 N N . GLY A 1 94 ? -3.496 3.863 3.434 1 91.81 94 GLY A N 1
ATOM 694 C CA . GLY A 1 94 ? -2.775 4.219 4.648 1 91.81 94 GLY A CA 1
ATOM 695 C C . GLY A 1 94 ? -1.728 5.289 4.426 1 91.81 94 GLY A C 1
ATOM 696 O O . GLY A 1 94 ? -1.372 5.594 3.285 1 91.81 94 GLY A O 1
ATOM 697 N N . ALA A 1 95 ? -1.186 5.789 5.512 1 92.5 95 ALA A N 1
ATOM 698 C CA . ALA A 1 95 ? -0.226 6.891 5.438 1 92.5 95 ALA A CA 1
ATOM 699 C C . ALA A 1 95 ? 1.178 6.371 5.137 1 92.5 95 ALA A C 1
ATOM 701 O O . ALA A 1 95 ? 2.033 7.121 4.66 1 92.5 95 ALA A O 1
ATOM 702 N N . GLN A 1 96 ? 1.416 5.152 5.426 1 92.25 96 GLN A N 1
ATOM 703 C CA . GLN A 1 96 ? 2.74 4.59 5.18 1 92.25 96 GLN A CA 1
ATOM 704 C C . GLN A 1 96 ? 3.113 4.691 3.705 1 92.25 96 GLN A C 1
ATOM 706 O O . GLN A 1 96 ? 4.18 5.203 3.361 1 92.25 96 GLN A O 1
ATOM 711 N N . LEU A 1 97 ? 2.197 4.246 2.898 1 95.19 97 LEU A N 1
ATOM 712 C CA . LEU A 1 97 ? 2.473 4.289 1.467 1 95.19 97 LEU A CA 1
ATOM 713 C C . LEU A 1 97 ? 2.51 5.727 0.962 1 95.19 97 LEU A C 1
ATOM 715 O O . LEU A 1 97 ? 3.293 6.055 0.068 1 95.19 97 LEU A O 1
ATOM 719 N N . ALA A 1 98 ? 1.656 6.559 1.497 1 96.62 98 ALA A N 1
ATOM 720 C CA . ALA A 1 98 ? 1.664 7.973 1.127 1 96.62 98 ALA A CA 1
ATOM 721 C C . ALA A 1 98 ? 3.033 8.594 1.379 1 96.62 98 ALA A C 1
ATOM 723 O O . ALA A 1 98 ? 3.588 9.266 0.503 1 96.62 98 ALA A O 1
ATOM 724 N N . LEU A 1 99 ? 3.545 8.328 2.539 1 96.31 99 LEU A N 1
ATOM 725 C CA . LEU A 1 99 ? 4.844 8.867 2.939 1 96.31 99 LEU A CA 1
ATOM 726 C C . LEU A 1 99 ? 5.949 8.352 2.023 1 96.31 99 LEU A C 1
ATOM 728 O O . LEU A 1 99 ? 6.781 9.133 1.552 1 96.31 99 LEU A O 1
ATOM 732 N N . GLN A 1 100 ? 5.918 7.113 1.743 1 94.5 100 GLN A N 1
ATOM 733 C CA . GLN A 1 100 ? 6.934 6.508 0.887 1 94.5 100 GLN A CA 1
ATOM 734 C C . GLN A 1 100 ? 6.848 7.055 -0.536 1 94.5 100 GLN A C 1
ATOM 736 O O . GLN A 1 100 ? 7.871 7.371 -1.146 1 94.5 100 GLN A O 1
ATOM 741 N N . THR A 1 101 ? 5.664 7.141 -1.03 1 96.12 101 THR A N 1
ATOM 742 C CA . THR A 1 101 ? 5.453 7.664 -2.375 1 96.12 101 THR A CA 1
ATOM 743 C C . THR A 1 101 ? 6 9.086 -2.494 1 96.12 101 THR A C 1
ATOM 745 O O . THR A 1 101 ? 6.711 9.398 -3.449 1 96.12 101 THR A O 1
ATOM 748 N N . ALA A 1 102 ? 5.691 9.875 -1.52 1 97.81 102 ALA A N 1
ATOM 749 C CA . ALA A 1 102 ? 6.184 11.25 -1.531 1 97.81 102 ALA A CA 1
ATOM 750 C C . ALA A 1 102 ? 7.707 11.289 -1.453 1 97.81 102 ALA A C 1
ATOM 752 O O . ALA A 1 102 ? 8.352 12.039 -2.189 1 97.81 102 ALA A O 1
ATOM 753 N N . ALA A 1 103 ? 8.273 10.508 -0.605 1 96.25 103 ALA A N 1
ATOM 754 C CA . ALA A 1 103 ? 9.727 10.484 -0.449 1 96.25 103 ALA A CA 1
ATOM 755 C C . ALA A 1 103 ? 10.406 10.086 -1.756 1 96.25 103 ALA A C 1
ATOM 757 O O . ALA A 1 103 ? 11.391 10.711 -2.162 1 96.25 103 ALA A O 1
ATOM 758 N N . PHE A 1 104 ? 9.875 9.094 -2.395 1 93.38 104 PHE A N 1
ATOM 759 C CA . PHE A 1 104 ? 10.445 8.641 -3.662 1 93.38 104 PHE A CA 1
ATOM 760 C C . PHE A 1 104 ? 10.328 9.734 -4.719 1 93.38 104 PHE A C 1
ATOM 762 O O . PHE A 1 104 ? 11.266 9.961 -5.492 1 93.38 104 PHE A O 1
ATOM 769 N N . THR A 1 105 ? 9.219 10.336 -4.734 1 95.62 105 THR A N 1
ATOM 770 C CA . THR A 1 105 ? 8.969 11.375 -5.719 1 95.62 105 THR A CA 1
ATOM 771 C C . THR A 1 105 ? 9.922 12.547 -5.523 1 95.62 105 THR A C 1
ATOM 773 O O . THR A 1 105 ? 10.398 13.141 -6.496 1 95.62 105 THR A O 1
ATOM 776 N N . LEU A 1 106 ? 10.281 12.836 -4.324 1 96.12 106 LEU A N 1
ATOM 777 C CA . LEU A 1 106 ? 11.047 14.031 -3.986 1 96.12 106 LEU A CA 1
ATOM 778 C C . LEU A 1 106 ? 12.539 13.734 -3.961 1 96.12 106 LEU A C 1
ATOM 780 O O . LEU A 1 106 ? 13.359 14.641 -3.766 1 96.12 106 LEU A O 1
ATOM 784 N N . ALA A 1 107 ? 12.922 12.547 -4.207 1 92.44 107 ALA A N 1
ATOM 785 C CA . ALA A 1 107 ? 14.297 12.117 -3.992 1 92.44 107 ALA A CA 1
ATOM 786 C C . ALA A 1 107 ? 15.188 12.516 -5.164 1 92.44 107 ALA A C 1
ATOM 788 O O . ALA A 1 107 ? 16.406 12.336 -5.117 1 92.44 107 ALA A O 1
ATOM 789 N N . ALA A 1 108 ? 14.695 13.062 -6.172 1 87 108 ALA A N 1
ATOM 790 C CA . ALA A 1 108 ? 15.414 13.305 -7.422 1 87 108 ALA A CA 1
ATOM 791 C C . ALA A 1 108 ? 16.625 14.195 -7.191 1 87 108 ALA A C 1
ATOM 793 O O . ALA A 1 108 ? 17.672 14.008 -7.812 1 87 108 ALA A O 1
ATOM 794 N N . ARG A 1 109 ? 16.5 15.148 -6.273 1 88.88 109 ARG A N 1
ATOM 795 C CA . ARG A 1 109 ? 17.609 16.078 -6.055 1 88.88 109 ARG A CA 1
ATOM 796 C C . ARG A 1 109 ? 18.719 15.438 -5.242 1 88.88 109 ARG A C 1
ATOM 798 O O . ARG A 1 109 ? 19.844 15.938 -5.211 1 88.88 109 ARG A O 1
ATOM 805 N N . GLY A 1 110 ? 18.422 14.492 -4.441 1 93.06 110 GLY A N 1
ATOM 806 C CA . GLY A 1 110 ? 19.484 13.617 -3.99 1 93.06 110 GLY A CA 1
ATOM 807 C C . GLY A 1 110 ? 19.766 13.727 -2.502 1 93.06 110 GLY A C 1
ATOM 808 O O . GLY A 1 110 ? 20.453 12.891 -1.93 1 93.06 110 GLY A O 1
ATOM 809 N N . HIS A 1 111 ? 19.234 14.828 -1.808 1 97.88 111 HIS A N 1
ATOM 810 C CA . HIS A 1 111 ? 19.516 15.023 -0.389 1 97.88 111 HIS A CA 1
ATOM 811 C C . HIS A 1 111 ? 18.266 15.453 0.364 1 97.88 111 HIS A C 1
ATOM 813 O O . HIS A 1 111 ? 17.469 16.266 -0.14 1 97.88 111 HIS A O 1
ATOM 819 N N . ALA A 1 112 ? 18.109 14.852 1.567 1 98.38 112 ALA A N 1
ATOM 820 C CA . ALA A 1 112 ? 16.969 15.195 2.428 1 98.38 112 ALA A CA 1
ATOM 821 C C . ALA A 1 112 ? 17.422 15.43 3.865 1 98.38 112 ALA A C 1
ATOM 823 O O . ALA A 1 112 ? 18.484 14.945 4.273 1 98.38 112 ALA A O 1
ATOM 824 N N . ILE A 1 113 ? 16.672 16.188 4.586 1 98.62 113 ILE A N 1
ATOM 825 C CA . ILE A 1 113 ? 16.875 16.438 6.008 1 98.62 113 ILE A CA 1
ATOM 826 C C . ILE A 1 113 ? 15.758 15.797 6.82 1 98.62 113 ILE A C 1
ATOM 828 O O . ILE A 1 113 ? 14.578 15.922 6.473 1 98.62 113 ILE A O 1
ATOM 832 N N . VAL A 1 114 ? 16.125 15.047 7.867 1 98.06 114 VAL A N 1
ATOM 833 C CA . VAL A 1 114 ? 15.141 14.461 8.781 1 98.06 114 VAL A CA 1
ATOM 834 C C . VAL A 1 114 ? 15.508 14.812 10.219 1 98.06 114 VAL A C 1
ATOM 836 O O . VAL A 1 114 ? 16.578 15.359 10.477 1 98.06 114 VAL A O 1
ATOM 839 N N . PHE A 1 115 ? 14.555 14.523 11.109 1 97 115 PHE A N 1
ATOM 840 C CA . PHE A 1 115 ? 14.734 14.852 12.516 1 97 115 PHE A CA 1
ATOM 841 C C . PHE A 1 115 ? 14.641 13.594 13.383 1 97 115 PHE A C 1
ATOM 843 O O . PHE A 1 115 ? 13.805 12.727 13.133 1 97 115 PHE A O 1
ATOM 850 N N . THR A 1 116 ? 15.5 13.523 14.438 1 94.94 116 THR A N 1
ATOM 851 C CA . THR A 1 116 ? 15.539 12.367 15.32 1 94.94 116 THR A CA 1
ATOM 852 C C . THR A 1 116 ? 15.492 12.805 16.781 1 94.94 116 THR A C 1
ATOM 854 O O . THR A 1 116 ? 15.984 13.875 17.141 1 94.94 116 THR A O 1
ATOM 857 N N . PRO A 1 117 ? 14.961 11.984 17.672 1 92.94 117 PRO A N 1
ATOM 858 C CA . PRO A 1 117 ? 14.203 10.773 17.344 1 92.94 117 PRO A CA 1
ATOM 859 C C . PRO A 1 117 ? 12.914 11.07 16.578 1 92.94 117 PRO A C 1
ATOM 861 O O . PRO A 1 117 ? 12.484 12.227 16.516 1 92.94 117 PRO A O 1
ATOM 864 N N . GLY A 1 118 ? 12.453 10.133 15.891 1 88.19 118 GLY A N 1
ATOM 865 C CA . GLY A 1 118 ? 11.203 10.258 15.156 1 88.19 118 GLY A CA 1
ATOM 866 C C . GLY A 1 118 ? 10.617 8.922 14.742 1 88.19 118 GLY A C 1
ATOM 867 O O . GLY A 1 118 ? 11.242 7.875 14.945 1 88.19 118 GLY A O 1
ATOM 868 N N . TYR A 1 119 ? 9.422 9.047 14.305 1 86.44 119 TYR A N 1
ATOM 869 C CA . TYR A 1 119 ? 8.781 7.852 13.781 1 86.44 119 TYR A CA 1
ATOM 870 C C . TYR A 1 119 ? 9.625 7.211 12.688 1 86.44 119 TYR A C 1
ATOM 872 O O . TYR A 1 119 ? 10.117 7.902 11.789 1 86.44 119 TYR A O 1
ATOM 880 N N . GLN A 1 120 ? 9.812 5.977 12.695 1 84.69 120 GLN A N 1
ATOM 881 C CA . GLN A 1 120 ? 10.75 5.238 11.852 1 84.69 120 GLN A CA 1
ATOM 882 C C . GLN A 1 120 ? 10.516 5.531 10.375 1 84.69 120 GLN A C 1
ATOM 884 O O . GLN A 1 120 ? 11.461 5.844 9.641 1 84.69 120 GLN A O 1
ATOM 889 N N . SER A 1 121 ? 9.305 5.441 9.961 1 86.75 121 SER A N 1
ATOM 890 C CA . SER A 1 121 ? 9.008 5.613 8.539 1 86.75 121 SER A CA 1
ATOM 891 C C . SER A 1 121 ? 9.32 7.031 8.07 1 86.75 121 SER A C 1
ATOM 893 O O . SER A 1 121 ? 9.695 7.242 6.922 1 86.75 121 SER A O 1
ATOM 895 N N . THR A 1 122 ? 9.203 7.957 8.93 1 89.5 122 THR A N 1
ATOM 896 C CA . THR A 1 122 ? 9.508 9.344 8.609 1 89.5 122 THR A CA 1
ATOM 897 C C . THR A 1 122 ? 11.016 9.547 8.469 1 89.5 122 THR A C 1
ATOM 899 O O . THR A 1 122 ? 11.477 10.188 7.523 1 89.5 122 THR A O 1
ATOM 902 N N . VAL A 1 123 ? 11.711 8.945 9.344 1 91.5 123 VAL A N 1
ATOM 903 C CA . VAL A 1 123 ? 13.156 9.141 9.422 1 91.5 123 VAL A CA 1
ATOM 904 C C . VAL A 1 123 ? 13.844 8.336 8.328 1 91.5 123 VAL A C 1
ATOM 906 O O . VAL A 1 123 ? 14.828 8.797 7.734 1 91.5 123 VAL A O 1
ATOM 909 N N . GLU A 1 124 ? 13.281 7.227 7.957 1 91.69 124 GLU A N 1
ATOM 910 C CA . GLU A 1 124 ? 14.008 6.297 7.094 1 91.69 124 GLU A CA 1
ATOM 911 C C . GLU A 1 124 ? 13.516 6.391 5.652 1 91.69 124 GLU A C 1
ATOM 913 O O . GLU A 1 124 ? 14.195 5.922 4.73 1 91.69 124 GLU A O 1
ATOM 918 N N . ALA A 1 125 ? 12.414 6.988 5.426 1 92.62 125 ALA A N 1
ATOM 919 C CA . ALA A 1 125 ? 11.805 6.996 4.102 1 92.62 125 ALA A CA 1
ATOM 920 C C . ALA A 1 125 ? 12.734 7.609 3.066 1 92.62 125 ALA A C 1
ATOM 922 O O . ALA A 1 125 ? 12.922 7.047 1.982 1 92.62 125 ALA A O 1
ATOM 923 N N . PRO A 1 126 ? 13.445 8.719 3.373 1 94.94 126 PRO A N 1
ATOM 924 C CA . PRO A 1 126 ? 14.32 9.312 2.359 1 94.94 126 PRO A CA 1
ATOM 925 C C . PRO A 1 126 ? 15.477 8.391 1.975 1 94.94 126 PRO A C 1
ATOM 927 O O . PRO A 1 126 ? 15.797 8.258 0.791 1 94.94 126 PRO A O 1
ATOM 930 N N . ALA A 1 127 ? 16.047 7.758 2.99 1 91.56 127 ALA A N 1
ATOM 931 C CA . ALA A 1 127 ? 17.141 6.832 2.703 1 91.56 127 ALA A CA 1
ATOM 932 C C . ALA A 1 127 ? 16.656 5.648 1.873 1 91.56 127 ALA A C 1
ATOM 934 O O . ALA A 1 127 ? 17.344 5.211 0.942 1 91.56 127 ALA A O 1
ATOM 935 N N . HIS A 1 128 ? 15.484 5.195 2.219 1 87.06 128 HIS A N 1
ATOM 936 C CA . HIS A 1 128 ? 14.883 4.098 1.469 1 87.06 128 HIS A CA 1
ATOM 937 C C . HIS A 1 128 ? 14.648 4.492 0.015 1 87.06 128 HIS A C 1
ATOM 939 O O . HIS A 1 128 ? 14.766 3.658 -0.886 1 87.06 128 HIS A O 1
ATOM 945 N N . ALA A 1 129 ? 14.422 5.762 -0.201 1 89.38 129 ALA A N 1
ATOM 946 C CA . ALA A 1 129 ? 14.164 6.281 -1.54 1 89.38 129 ALA A CA 1
ATOM 947 C C . ALA A 1 129 ? 15.461 6.586 -2.275 1 89.38 129 ALA A C 1
ATOM 949 O O . ALA A 1 129 ? 15.445 7.043 -3.422 1 89.38 129 ALA A O 1
ATOM 950 N N . GLY A 1 130 ? 16.594 6.441 -1.587 1 88 130 GLY A N 1
ATOM 951 C CA . GLY A 1 130 ? 17.875 6.578 -2.25 1 88 130 GLY A CA 1
ATOM 952 C C . GLY A 1 130 ? 18.531 7.934 -2.025 1 88 130 GLY A C 1
ATOM 953 O O . GLY A 1 130 ? 19.562 8.242 -2.633 1 88 130 GLY A O 1
ATOM 954 N N . ALA A 1 131 ? 17.953 8.719 -1.188 1 94.19 131 ALA A N 1
ATOM 955 C CA . ALA A 1 131 ? 18.516 10.039 -0.908 1 94.19 131 ALA A CA 1
ATOM 956 C C . ALA A 1 131 ? 19.609 9.945 0.16 1 94.19 131 ALA A C 1
ATOM 958 O O . ALA A 1 131 ? 19.547 9.086 1.045 1 94.19 131 ALA A O 1
ATOM 959 N N . GLU A 1 132 ? 20.609 10.852 0.039 1 96.88 132 GLU A N 1
ATOM 960 C CA . GLU A 1 132 ? 21.438 11.125 1.21 1 96.88 132 GLU A CA 1
ATOM 961 C C . GLU A 1 132 ? 20.641 11.828 2.299 1 96.88 132 GLU A C 1
ATOM 963 O O . GLU A 1 132 ? 19.75 12.625 2.004 1 96.88 132 GLU A O 1
ATOM 968 N N . VAL A 1 133 ? 21.016 11.5 3.578 1 98.06 133 VAL A N 1
ATOM 969 C CA . VAL A 1 133 ? 20.156 12.023 4.637 1 98.06 133 VAL A CA 1
ATOM 970 C C . VAL A 1 133 ? 21 12.711 5.699 1 98.06 133 VAL A C 1
ATOM 972 O O . VAL A 1 133 ? 22.016 12.164 6.133 1 98.06 133 VAL A O 1
ATOM 975 N N . THR A 1 134 ? 20.703 13.914 6.008 1 98.5 134 THR A N 1
ATOM 976 C CA . THR A 1 134 ? 21.203 14.555 7.219 1 98.5 134 THR A CA 1
ATOM 977 C C . THR A 1 134 ? 20.172 14.453 8.344 1 98.5 134 THR A C 1
ATOM 979 O O . THR A 1 134 ? 19.016 14.836 8.164 1 98.5 134 THR A O 1
ATOM 982 N N . ARG A 1 135 ? 20.625 13.953 9.484 1 98.19 135 ARG A N 1
ATOM 983 C CA . ARG A 1 135 ? 19.766 13.812 10.648 1 98.19 135 ARG A CA 1
ATOM 984 C C . ARG A 1 135 ? 20.047 14.914 11.672 1 98.19 135 ARG A C 1
ATOM 986 O O . ARG A 1 135 ? 21.188 15.086 12.109 1 98.19 135 ARG A O 1
ATOM 993 N N . ILE A 1 136 ? 19.016 15.664 11.984 1 98.19 136 ILE A N 1
ATOM 994 C CA . ILE A 1 136 ? 19.125 16.703 13 1 98.19 136 ILE A CA 1
ATOM 995 C C . ILE A 1 136 ? 18.484 16.219 14.297 1 98.19 136 ILE A C 1
ATOM 997 O O . ILE A 1 136 ? 17.281 15.922 14.336 1 98.19 136 ILE A O 1
ATOM 1001 N N . PRO A 1 137 ? 19.203 16.188 15.375 1 96.88 137 PRO A N 1
ATOM 1002 C CA . PRO A 1 137 ? 18.625 15.742 16.641 1 96.88 137 PRO A CA 1
ATOM 1003 C C . PRO A 1 137 ? 17.719 16.797 17.281 1 96.88 137 PRO A C 1
ATOM 1005 O O . PRO A 1 137 ? 18.047 17.984 17.281 1 96.88 137 PRO A O 1
ATOM 1008 N N . LEU A 1 138 ? 16.562 16.391 17.703 1 95.56 138 LEU A N 1
ATOM 1009 C CA . LEU A 1 138 ? 15.688 17.20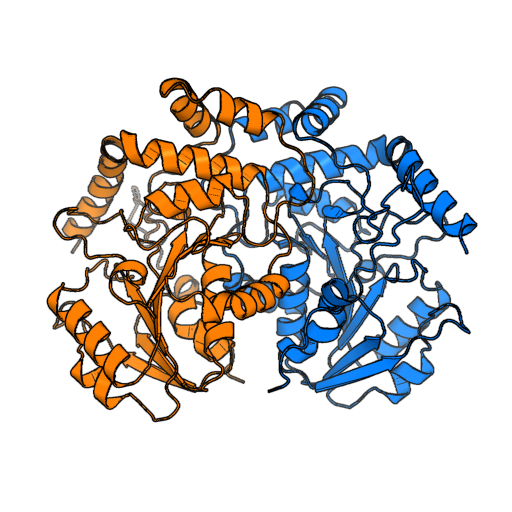3 18.531 1 95.56 138 LEU A CA 1
ATOM 1010 C C . LEU A 1 138 ? 15.984 17 20.016 1 95.56 138 LEU A C 1
ATOM 1012 O O . LEU A 1 138 ? 16.344 15.891 20.422 1 95.56 138 LEU A O 1
ATOM 1016 N N . LYS A 1 139 ? 15.805 18.062 20.766 1 94.31 139 LYS A N 1
ATOM 1017 C CA . LYS A 1 139 ? 16.234 18 22.156 1 94.31 139 LYS A CA 1
ATOM 1018 C C . LYS A 1 139 ? 15.055 18.281 23.109 1 94.31 139 LYS A C 1
ATOM 1020 O O . LYS A 1 139 ? 14.25 19.172 22.844 1 94.31 139 LYS A O 1
ATOM 1025 N N . ALA A 1 140 ? 15.031 17.547 24.141 1 92.31 140 ALA A N 1
ATOM 1026 C CA . ALA A 1 140 ? 14.016 17.75 25.172 1 92.31 140 ALA A CA 1
ATOM 1027 C C . ALA A 1 140 ? 14.18 19.125 25.828 1 92.31 140 ALA A C 1
ATOM 1029 O O . ALA A 1 140 ? 13.188 19.75 26.219 1 92.31 140 ALA A O 1
ATOM 1030 N N . ALA A 1 141 ? 15.383 19.594 25.938 1 94.12 141 ALA A N 1
ATOM 1031 C CA . ALA A 1 141 ? 15.727 20.844 26.625 1 94.12 141 ALA A CA 1
ATOM 1032 C C . ALA A 1 141 ? 14.992 22.031 26.016 1 94.12 141 ALA A C 1
ATOM 1034 O O . ALA A 1 141 ? 14.703 23.016 26.719 1 94.12 141 ALA A O 1
ATOM 1035 N N . ASN A 1 142 ? 14.641 21.938 24.766 1 93.94 142 ASN A N 1
ATOM 1036 C CA . ASN A 1 142 ? 13.906 23.031 24.141 1 93.94 142 ASN A CA 1
ATOM 1037 C C . ASN A 1 142 ? 12.508 22.594 23.719 1 93.94 142 ASN A C 1
ATOM 1039 O O . ASN A 1 142 ? 11.945 23.125 22.75 1 93.94 142 ASN A O 1
ATOM 1043 N N . GLY A 1 143 ? 12.094 21.469 24.359 1 92.31 143 GLY A N 1
ATOM 1044 C CA . GLY A 1 143 ? 10.75 21 24.109 1 92.31 143 GLY A CA 1
ATOM 1045 C C . GLY A 1 143 ? 10.609 20.297 22.766 1 92.31 143 GLY A C 1
ATOM 1046 O O . GLY A 1 143 ? 9.555 20.375 22.125 1 92.31 143 GLY A O 1
ATOM 1047 N N . TRP A 1 144 ? 11.664 19.875 22.203 1 93.94 144 TRP A N 1
ATOM 1048 C CA . TRP A 1 144 ? 11.688 19.109 20.969 1 93.94 144 TRP A CA 1
ATOM 1049 C C . TRP A 1 144 ? 11.359 19.984 19.781 1 93.94 144 TRP A C 1
ATOM 1051 O O . TRP A 1 144 ? 10.836 19.5 18.766 1 93.94 144 TRP A O 1
ATOM 1061 N N . GLN A 1 145 ? 11.625 21.266 19.953 1 95.19 145 GLN A N 1
ATOM 1062 C CA . GLN A 1 145 ? 11.391 22.188 18.859 1 95.19 145 GLN A CA 1
ATOM 1063 C C . GLN A 1 145 ? 12.492 22.094 17.812 1 95.19 145 GLN A C 1
ATOM 1065 O O . GLN A 1 145 ? 13.664 21.938 18.141 1 95.19 145 GLN A O 1
ATOM 1070 N N . ILE A 1 146 ? 12.086 22.203 16.594 1 96.75 146 ILE A N 1
ATOM 1071 C CA . ILE A 1 146 ? 13.062 22.344 15.508 1 96.75 146 ILE A CA 1
ATOM 1072 C C . ILE A 1 146 ? 13.758 23.703 15.609 1 96.75 146 ILE A C 1
ATOM 1074 O O . ILE A 1 146 ? 13.109 24.719 15.836 1 96.75 146 ILE A O 1
ATOM 1078 N N . VAL A 1 147 ? 15.023 23.672 15.516 1 97.56 147 VAL A N 1
ATOM 1079 C CA . VAL A 1 147 ? 15.812 24.891 15.508 1 97.56 147 VAL A CA 1
ATOM 1080 C C . VAL A 1 147 ? 16.156 25.281 14.07 1 97.56 147 VAL A C 1
ATOM 1082 O O . VAL A 1 147 ? 17 24.656 13.438 1 97.56 147 VAL A O 1
ATOM 1085 N N . PRO A 1 148 ? 15.562 26.344 13.578 1 98 148 PRO A N 1
ATOM 1086 C CA . PRO A 1 148 ? 15.727 26.703 12.164 1 98 148 PRO A CA 1
ATOM 1087 C C . PRO A 1 148 ? 17.188 26.891 11.766 1 98 148 PRO A C 1
ATOM 1089 O O . PRO A 1 148 ? 17.578 26.547 10.648 1 98 148 PRO A O 1
ATOM 1092 N N . ALA A 1 149 ? 18.031 27.391 12.633 1 98 149 ALA A N 1
ATOM 1093 C CA . ALA A 1 149 ? 19.438 27.625 12.328 1 98 149 ALA A CA 1
ATOM 1094 C C . ALA A 1 149 ? 20.156 26.297 12.031 1 98 149 ALA A C 1
ATOM 1096 O O . ALA A 1 149 ? 21.062 26.25 11.195 1 98 149 ALA A O 1
ATOM 1097 N N . GLU A 1 150 ? 19.766 25.281 12.711 1 98.25 150 GLU A N 1
ATOM 1098 C CA . GLU A 1 150 ? 20.359 23.969 12.469 1 98.25 150 GLU A CA 1
ATOM 1099 C C . GLU A 1 150 ? 19.922 23.406 11.109 1 98.25 150 GLU A C 1
ATOM 1101 O O . GLU A 1 150 ? 20.703 22.734 10.438 1 98.25 150 GLU A O 1
ATOM 1106 N N . VAL A 1 151 ? 18.719 23.703 10.734 1 98.62 151 VAL A N 1
ATOM 1107 C CA . VAL A 1 151 ? 18.219 23.297 9.422 1 98.62 151 VAL A CA 1
ATOM 1108 C C . VAL A 1 151 ? 19 24.031 8.328 1 98.62 151 VAL A C 1
ATOM 1110 O O . VAL A 1 151 ? 19.453 23.422 7.367 1 98.62 151 VAL A O 1
ATOM 1113 N N . GLU A 1 152 ? 19.141 25.312 8.523 1 98.38 152 GLU A N 1
ATOM 1114 C CA . GLU A 1 152 ? 19.875 26.109 7.547 1 98.38 152 GLU A CA 1
ATOM 1115 C C . GLU A 1 152 ? 21.297 25.594 7.363 1 98.38 152 GLU A C 1
ATOM 1117 O O . GLU A 1 152 ? 21.781 25.5 6.234 1 98.38 152 GLU A O 1
ATOM 1122 N N . ALA A 1 153 ? 21.922 25.234 8.453 1 98.44 153 ALA A N 1
ATOM 1123 C CA . ALA A 1 153 ? 23.297 24.734 8.43 1 98.44 153 ALA A CA 1
ATOM 1124 C C . ALA A 1 153 ? 23.375 23.391 7.707 1 98.44 153 ALA A C 1
ATOM 1126 O O . ALA A 1 153 ? 24.438 23.016 7.184 1 98.44 153 ALA A O 1
ATOM 1127 N N . ALA A 1 154 ? 22.281 22.656 7.637 1 98.44 154 ALA A N 1
ATOM 1128 C CA . ALA A 1 154 ? 22.266 21.312 7.07 1 98.44 154 ALA A CA 1
ATOM 1129 C C . ALA A 1 154 ? 21.969 21.344 5.574 1 98.44 154 ALA A C 1
ATOM 1131 O O . ALA A 1 154 ? 22.156 20.359 4.871 1 98.44 154 ALA A O 1
ATOM 1132 N N . ILE A 1 155 ? 21.516 22.484 5.082 1 98.19 155 ILE A N 1
ATOM 1133 C CA . ILE A 1 155 ? 21.109 22.594 3.684 1 98.19 155 ILE A CA 1
ATOM 1134 C C . ILE A 1 155 ? 22.344 22.531 2.783 1 98.19 155 ILE A C 1
ATOM 1136 O O . ILE A 1 155 ? 23.359 23.172 3.064 1 98.19 155 ILE A O 1
ATOM 1140 N N . ARG A 1 156 ? 22.188 21.719 1.775 1 97.94 156 ARG A N 1
ATOM 1141 C CA . ARG A 1 156 ? 23.156 21.562 0.695 1 97.94 156 ARG A CA 1
ATOM 1142 C C . ARG A 1 156 ? 22.562 21.984 -0.642 1 97.94 156 ARG A C 1
ATOM 1144 O O . ARG A 1 156 ? 21.344 22.156 -0.757 1 97.94 156 ARG A O 1
ATOM 1151 N N . PRO A 1 157 ? 23.422 22.203 -1.663 1 97 157 PRO A N 1
ATOM 1152 C CA . PRO A 1 157 ? 22.906 22.562 -2.98 1 97 157 PRO A CA 1
ATOM 1153 C C . PRO A 1 157 ? 21.938 21.516 -3.537 1 97 157 PRO A C 1
ATOM 1155 O O . PRO A 1 157 ? 21.016 21.859 -4.293 1 97 157 PRO A O 1
ATOM 1158 N N . ASN A 1 158 ? 22.125 20.297 -3.107 1 97.31 158 ASN A N 1
ATOM 1159 C CA . ASN A 1 158 ? 21.297 19.234 -3.648 1 97.31 158 ASN A CA 1
ATOM 1160 C C . ASN A 1 158 ? 20.188 18.844 -2.68 1 97.31 158 ASN A C 1
ATOM 1162 O O . ASN A 1 158 ? 19.547 17.797 -2.85 1 97.31 158 ASN A O 1
ATOM 1166 N N . THR A 1 159 ? 19.953 19.641 -1.637 1 98.19 159 THR A N 1
ATOM 1167 C CA . THR A 1 159 ? 18.844 19.375 -0.738 1 98.19 159 THR A CA 1
ATOM 1168 C C . THR A 1 159 ? 17.516 19.578 -1.449 1 98.19 159 THR A C 1
ATOM 1170 O O . THR A 1 159 ? 17.234 20.672 -1.965 1 98.19 159 THR A O 1
ATOM 1173 N N . GLY A 1 160 ? 16.719 18.531 -1.435 1 97.75 160 GLY A N 1
ATOM 1174 C CA . GLY A 1 160 ? 15.453 18.609 -2.146 1 97.75 160 GLY A CA 1
ATOM 1175 C C . GLY A 1 160 ? 14.266 18.797 -1.225 1 97.75 160 GLY A C 1
ATOM 1176 O O . GLY A 1 160 ? 13.258 19.391 -1.615 1 97.75 160 GLY A O 1
ATOM 1177 N N . TYR A 1 161 ? 14.383 18.219 -0.058 1 98.25 161 TYR A N 1
ATOM 1178 C CA . TYR A 1 161 ? 13.234 18.312 0.838 1 98.25 161 TYR A CA 1
ATOM 1179 C C . TYR A 1 161 ? 13.625 17.969 2.268 1 98.25 161 TYR A C 1
ATOM 1181 O O . TYR A 1 161 ? 14.734 17.484 2.514 1 98.25 161 TYR A O 1
ATOM 1189 N N . MET A 1 162 ? 12.836 18.312 3.225 1 98.19 162 MET A N 1
ATOM 1190 C CA . MET A 1 162 ? 12.914 17.859 4.609 1 98.19 162 MET A CA 1
ATOM 1191 C C . MET A 1 162 ? 11.625 17.172 5.031 1 98.19 162 MET A C 1
ATOM 1193 O O . MET A 1 162 ? 10.555 17.469 4.492 1 98.19 162 MET A O 1
ATOM 1197 N N . VAL A 1 163 ? 11.711 16.203 5.934 1 98.12 163 VAL A N 1
ATOM 1198 C CA . VAL A 1 163 ? 10.562 15.484 6.469 1 98.12 163 VAL A CA 1
ATOM 1199 C C . VAL A 1 163 ? 10.352 15.859 7.934 1 98.12 163 VAL A C 1
ATOM 1201 O O . VAL A 1 163 ? 11.266 15.711 8.75 1 98.12 163 VAL A O 1
ATOM 1204 N N . ILE A 1 164 ? 9.188 16.312 8.227 1 96.25 164 ILE A N 1
ATOM 1205 C CA . ILE A 1 164 ? 8.898 16.656 9.617 1 96.25 164 ILE A CA 1
ATOM 1206 C C . ILE A 1 164 ? 7.695 15.859 10.102 1 96.25 164 ILE A C 1
ATOM 1208 O O . ILE A 1 164 ? 6.949 15.289 9.305 1 96.25 164 ILE A O 1
ATOM 1212 N N . ASN A 1 165 ? 7.602 15.711 11.305 1 93.12 165 ASN A N 1
ATOM 1213 C CA . ASN A 1 165 ? 6.477 15.078 11.992 1 93.12 165 ASN A CA 1
ATOM 1214 C C . ASN A 1 165 ? 5.754 16.062 12.906 1 93.12 165 ASN A C 1
ATOM 1216 O O . ASN A 1 165 ? 6.312 16.516 13.906 1 93.12 165 ASN A O 1
ATOM 1220 N N . GLU A 1 166 ? 4.516 16.391 12.578 1 88.56 166 GLU A N 1
ATOM 1221 C CA . GLU A 1 166 ? 3.797 17.453 13.281 1 88.56 166 GLU A CA 1
ATOM 1222 C C . GLU A 1 166 ? 2.318 17.109 13.438 1 88.56 166 GLU A C 1
ATOM 1224 O O . GLU A 1 166 ? 1.584 17.031 12.445 1 88.56 166 GLU A O 1
ATOM 1229 N N . PRO A 1 167 ? 1.701 17 14.586 1 87 167 PRO A N 1
ATOM 1230 C CA . PRO A 1 167 ? 2.355 17.031 15.891 1 87 167 PRO A CA 1
ATOM 1231 C C . PRO A 1 167 ? 3.461 15.992 16.031 1 87 167 PRO A C 1
ATOM 1233 O O . PRO A 1 167 ? 3.395 14.93 15.406 1 87 167 PRO A O 1
ATOM 1236 N N . TYR A 1 168 ? 4.426 16.406 16.875 1 83.31 168 TYR A N 1
ATOM 1237 C CA . TYR A 1 168 ? 5.645 15.602 16.953 1 83.31 168 TYR A CA 1
ATOM 1238 C C . TYR A 1 168 ? 5.414 14.352 17.797 1 83.31 168 TYR A C 1
ATOM 1240 O O . TYR A 1 168 ? 4.898 14.43 18.922 1 83.31 168 TYR A O 1
ATOM 1248 N N . ASN A 1 169 ? 5.711 13.25 17.25 1 77.25 169 ASN A N 1
ATOM 1249 C CA . ASN A 1 169 ? 5.848 11.953 17.906 1 77.25 169 ASN A CA 1
ATOM 1250 C C . ASN A 1 169 ? 7.312 11.57 18.094 1 77.25 169 ASN A C 1
ATOM 1252 O O . ASN A 1 169 ? 8.109 11.688 17.156 1 77.25 169 ASN A O 1
ATOM 1256 N N . PRO A 1 170 ? 7.691 11.328 19.281 1 71.69 170 PRO A N 1
ATOM 1257 C CA . PRO A 1 170 ? 6.973 10.656 20.359 1 71.69 170 PRO A CA 1
ATOM 1258 C C . PRO A 1 170 ? 6.547 11.625 21.469 1 71.69 170 PRO A C 1
ATOM 1260 O O . PRO A 1 170 ? 5.754 11.258 22.344 1 71.69 170 PRO A O 1
ATOM 1263 N N . ALA A 1 171 ? 6.965 12.852 21.406 1 71.12 171 ALA A N 1
ATOM 1264 C CA . ALA A 1 171 ? 6.805 13.703 22.578 1 71.12 171 ALA A CA 1
ATOM 1265 C C . ALA A 1 171 ? 5.445 14.391 22.578 1 71.12 171 ALA A C 1
ATOM 1267 O O . ALA A 1 171 ? 5.086 15.078 23.531 1 71.12 171 ALA A O 1
ATOM 1268 N N . ASP A 1 172 ? 4.723 14.227 21.562 1 75.88 172 ASP A N 1
ATOM 1269 C CA . ASP A 1 172 ? 3.4 14.836 21.438 1 75.88 172 ASP A CA 1
ATOM 1270 C C . ASP A 1 172 ? 3.475 16.344 21.625 1 75.88 172 ASP A C 1
ATOM 1272 O O . ASP A 1 172 ? 2.727 16.922 22.422 1 75.88 172 ASP A O 1
ATOM 1276 N N . THR A 1 173 ? 4.406 16.938 21.047 1 81.12 173 THR A N 1
ATOM 1277 C CA . THR A 1 173 ? 4.566 18.391 21.109 1 81.12 173 THR A CA 1
ATOM 1278 C C . THR A 1 173 ? 4.191 19.031 19.781 1 81.12 173 THR A C 1
ATOM 1280 O O . THR A 1 173 ? 4.203 18.375 18.734 1 81.12 173 THR A O 1
ATOM 1283 N N . LEU A 1 174 ? 3.77 20.281 19.953 1 88.19 174 LEU A N 1
ATOM 1284 C CA . LEU A 1 174 ? 3.43 21.062 18.781 1 88.19 174 LEU A CA 1
ATOM 1285 C C . LEU A 1 174 ? 4.543 22.062 18.453 1 88.19 174 LEU A C 1
ATOM 1287 O O . LEU A 1 174 ? 5.125 22.672 19.344 1 88.19 174 LEU A O 1
ATOM 1291 N N . MET A 1 175 ? 4.723 22.109 17.219 1 92.5 175 MET A N 1
ATOM 1292 C CA . MET A 1 175 ? 5.629 23.156 16.734 1 92.5 175 MET A CA 1
ATOM 1293 C C . MET A 1 175 ? 5.051 24.547 16.984 1 92.5 175 MET A C 1
ATOM 1295 O O . MET A 1 175 ? 3.855 24.766 16.812 1 92.5 175 MET A O 1
ATOM 1299 N N . ARG A 1 176 ? 5.891 25.422 17.484 1 92.69 176 ARG A N 1
ATOM 1300 C CA . ARG A 1 176 ? 5.453 26.812 17.641 1 92.69 176 ARG A CA 1
ATOM 1301 C C . ARG A 1 176 ? 5.184 27.453 16.297 1 92.69 176 ARG A C 1
ATOM 1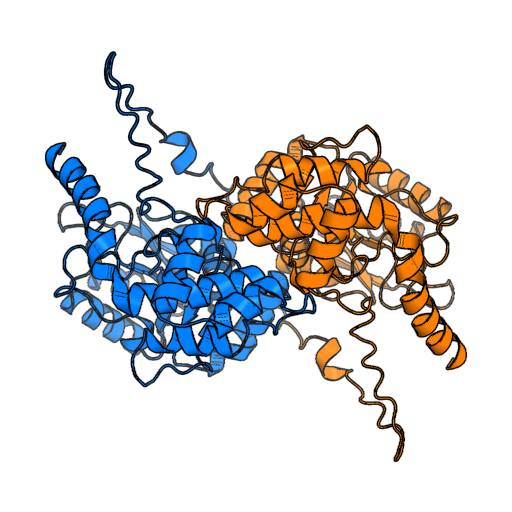303 O O . ARG A 1 176 ? 5.91 27.219 15.328 1 92.69 176 ARG A O 1
ATOM 1310 N N . PRO A 1 177 ? 4.191 28.328 16.266 1 94.5 177 PRO A N 1
ATOM 1311 C CA . PRO A 1 177 ? 3.861 29 15.008 1 94.5 177 PRO A CA 1
ATOM 1312 C C . PRO A 1 177 ? 5.051 29.734 14.406 1 94.5 177 PRO A C 1
ATOM 1314 O O . PRO A 1 177 ? 5.246 29.703 13.188 1 94.5 177 PRO A O 1
ATOM 1317 N N . GLU A 1 178 ? 5.844 30.359 15.242 1 96 178 GLU A N 1
ATOM 1318 C CA . GLU A 1 178 ? 6.996 31.125 14.758 1 96 178 GLU A CA 1
ATOM 1319 C C . GLU A 1 178 ? 8.016 30.188 14.094 1 96 178 GLU A C 1
ATOM 1321 O O . GLU A 1 178 ? 8.664 30.578 13.117 1 96 178 GLU A O 1
ATOM 1326 N N . VAL A 1 179 ? 8.141 29.031 14.656 1 96.69 179 VAL A N 1
ATOM 1327 C CA . VAL A 1 179 ? 9.078 28.047 14.109 1 96.69 179 VAL A CA 1
ATOM 1328 C C . VAL A 1 179 ? 8.586 27.578 12.734 1 96.69 179 VAL A C 1
ATOM 1330 O O . VAL A 1 179 ? 9.375 27.5 11.789 1 96.69 179 VAL A O 1
ATOM 1333 N N . GLN A 1 180 ? 7.324 27.281 12.602 1 97.12 180 GLN A N 1
ATOM 1334 C CA . GLN A 1 180 ? 6.781 26.891 11.305 1 97.12 180 GLN A CA 1
ATOM 1335 C C . GLN A 1 180 ? 7.039 27.969 10.258 1 97.12 180 GLN A C 1
ATOM 1337 O O . GLN A 1 180 ? 7.461 27.656 9.133 1 97.12 180 GLN A O 1
ATOM 1342 N N . GLN A 1 181 ? 6.797 29.25 10.641 1 97.56 181 GLN A N 1
ATOM 1343 C CA . GLN A 1 181 ? 6.992 30.359 9.719 1 97.56 181 GLN A CA 1
ATOM 1344 C C . GLN A 1 181 ? 8.445 30.453 9.273 1 97.56 181 GLN A C 1
ATOM 1346 O O . GLN A 1 181 ? 8.727 30.641 8.086 1 97.56 181 GLN A O 1
ATOM 1351 N N . GLN A 1 182 ? 9.312 30.297 10.211 1 98.12 182 GLN A N 1
ATOM 1352 C CA . GLN A 1 182 ? 10.734 30.375 9.906 1 98.12 182 GLN A CA 1
ATOM 1353 C C . GLN A 1 182 ? 11.164 29.219 8.992 1 98.12 182 GLN A C 1
ATOM 1355 O O . GLN A 1 182 ? 11.953 29.422 8.07 1 98.12 182 GLN A O 1
ATOM 1360 N N . LEU A 1 183 ? 10.664 28.016 9.25 1 98.06 183 LEU A N 1
ATOM 1361 C CA . LEU A 1 183 ? 10.992 26.859 8.43 1 98.06 183 LEU A CA 1
ATOM 1362 C C . LEU A 1 183 ? 10.484 27.031 7 1 98.06 183 LEU A C 1
ATOM 1364 O O . LEU A 1 183 ? 11.188 26.719 6.043 1 98.06 183 LEU A O 1
ATOM 1368 N N . VAL A 1 184 ? 9.281 27.531 6.867 1 98.38 184 VAL A N 1
ATOM 1369 C CA . VAL A 1 184 ? 8.68 27.781 5.559 1 98.38 184 VAL A CA 1
ATOM 1370 C C . VAL A 1 184 ? 9.5 28.812 4.789 1 98.38 184 VAL A C 1
ATOM 1372 O O . VAL A 1 184 ? 9.805 28.609 3.609 1 98.38 184 VAL A O 1
ATOM 1375 N N . ALA A 1 185 ? 9.859 29.891 5.496 1 98.38 185 ALA A N 1
ATOM 1376 C CA . ALA A 1 185 ? 10.664 30.938 4.863 1 98.38 185 ALA A CA 1
ATOM 1377 C C . ALA A 1 185 ? 12.008 30.391 4.391 1 98.38 185 ALA A C 1
ATOM 1379 O O . ALA A 1 185 ? 12.461 30.688 3.283 1 98.38 185 ALA A O 1
ATOM 1380 N N . LEU A 1 186 ? 12.602 29.625 5.23 1 98.06 186 LEU A N 1
ATOM 1381 C CA . LEU A 1 186 ? 13.875 28.984 4.898 1 98.06 186 LEU A CA 1
ATOM 1382 C C . LEU A 1 186 ? 13.727 28.078 3.691 1 98.06 186 LEU A C 1
ATOM 1384 O O . LEU A 1 186 ? 14.547 28.109 2.77 1 98.06 186 LEU A O 1
ATOM 1388 N N . ALA A 1 187 ? 12.703 27.219 3.674 1 98.38 187 ALA A N 1
ATOM 1389 C CA . ALA A 1 187 ? 12.445 26.297 2.572 1 98.38 187 ALA A CA 1
ATOM 1390 C C . ALA A 1 187 ? 12.211 27.047 1.266 1 98.38 187 ALA A C 1
ATOM 1392 O O . ALA A 1 187 ? 12.727 26.656 0.216 1 98.38 187 ALA A O 1
ATOM 1393 N N . GLU A 1 188 ? 11.516 28.125 1.351 1 98.12 188 GLU A N 1
ATOM 1394 C CA . GLU A 1 188 ? 11.234 28.938 0.177 1 98.12 188 GLU A CA 1
ATOM 1395 C C . GLU A 1 188 ? 12.508 29.547 -0.398 1 98.12 188 GLU A C 1
ATOM 1397 O O . GLU A 1 188 ? 12.734 29.5 -1.609 1 98.12 188 GLU A O 1
ATOM 1402 N N . ARG A 1 189 ? 13.305 30.062 0.469 1 97.81 189 ARG A N 1
ATOM 1403 C CA . ARG A 1 189 ? 14.547 30.719 0.061 1 97.81 189 ARG A CA 1
ATOM 1404 C C . ARG A 1 189 ? 15.453 29.734 -0.688 1 97.81 189 ARG A C 1
ATOM 1406 O O . ARG A 1 189 ? 16.141 30.125 -1.633 1 97.81 189 ARG A O 1
ATOM 1413 N N . HIS A 1 190 ? 15.383 28.469 -0.378 1 97.5 190 HIS A N 1
ATOM 1414 C CA . HIS A 1 190 ? 16.328 27.5 -0.93 1 97.5 190 HIS A CA 1
ATOM 1415 C C . HIS A 1 190 ? 15.648 26.562 -1.922 1 97.5 190 HIS A C 1
ATOM 1417 O O . HIS A 1 190 ? 16.281 25.656 -2.461 1 97.5 190 HIS A O 1
ATOM 1423 N N . GLY A 1 191 ? 14.336 26.766 -2.092 1 96.44 191 GLY A N 1
ATOM 1424 C CA . GLY A 1 191 ? 13.602 25.938 -3.039 1 96.44 191 GLY A CA 1
ATOM 1425 C C . GLY A 1 191 ? 13.43 24.5 -2.574 1 96.44 191 GLY A C 1
ATOM 1426 O O . GLY A 1 191 ? 13.445 23.578 -3.387 1 96.44 191 GLY A O 1
ATOM 1427 N N . ILE A 1 192 ? 13.352 24.312 -1.305 1 97 192 ILE A N 1
ATOM 1428 C CA . ILE A 1 192 ? 13.227 23 -0.682 1 97 192 ILE A CA 1
ATOM 1429 C C . ILE A 1 192 ? 11.766 22.703 -0.348 1 97 192 ILE A C 1
ATOM 1431 O O . ILE A 1 192 ? 11.039 23.609 0.075 1 97 192 ILE A O 1
ATOM 1435 N N . ARG A 1 193 ? 11.328 21.469 -0.555 1 98.44 193 ARG A N 1
ATOM 1436 C CA . ARG A 1 193 ? 9.977 21.078 -0.174 1 98.44 193 ARG A CA 1
ATOM 1437 C C . ARG A 1 193 ? 9.93 20.625 1.278 1 98.44 193 ARG A C 1
ATOM 1439 O O . ARG A 1 193 ? 10.953 20.234 1.845 1 98.44 193 ARG A O 1
ATOM 1446 N N . ILE A 1 194 ? 8.75 20.719 1.892 1 98.56 194 ILE A N 1
ATOM 1447 C CA . ILE A 1 194 ? 8.547 20.188 3.24 1 98.56 194 ILE A CA 1
ATOM 1448 C C . ILE A 1 194 ? 7.477 19.109 3.219 1 98.56 194 ILE A C 1
ATOM 1450 O O . ILE A 1 194 ? 6.324 19.359 2.867 1 98.56 194 ILE A O 1
ATOM 1454 N N . LEU A 1 195 ? 7.867 17.906 3.451 1 98.56 195 LEU A N 1
ATOM 1455 C CA . LEU A 1 195 ? 6.977 16.781 3.662 1 98.56 195 LEU A CA 1
ATOM 1456 C C . LEU A 1 195 ? 6.637 16.625 5.141 1 98.56 195 LEU A C 1
ATOM 1458 O O . LEU A 1 195 ? 7.508 16.281 5.949 1 98.56 195 LEU A O 1
ATOM 1462 N N . SER A 1 196 ? 5.391 16.797 5.469 1 97.56 196 SER A N 1
ATOM 1463 C CA . SER A 1 196 ? 4.996 16.812 6.875 1 97.56 196 SER A CA 1
ATOM 1464 C C . SER A 1 196 ? 4.086 15.633 7.199 1 97.56 196 SER A C 1
ATOM 1466 O O . SER A 1 196 ? 2.986 15.523 6.652 1 97.56 196 SER A O 1
ATOM 1468 N N . ASP A 1 197 ? 4.609 14.75 8.016 1 95.56 197 ASP A N 1
ATOM 1469 C CA . ASP A 1 197 ? 3.76 13.719 8.594 1 95.56 197 ASP A CA 1
ATOM 1470 C C . ASP A 1 197 ? 2.838 14.297 9.664 1 95.56 197 ASP A C 1
ATOM 1472 O O . ASP A 1 197 ? 3.289 14.625 10.766 1 95.56 197 ASP A O 1
ATOM 1476 N N . GLU A 1 198 ? 1.55 14.312 9.344 1 93.5 198 GLU A N 1
ATOM 1477 C CA . GLU A 1 198 ? 0.577 14.977 10.211 1 93.5 198 GLU A CA 1
ATOM 1478 C C . GLU A 1 198 ? -0.503 14.008 10.672 1 93.5 198 GLU A C 1
ATOM 1480 O O . GLU A 1 198 ? -1.673 14.375 10.797 1 93.5 198 GLU A O 1
ATOM 1485 N N . VAL A 1 199 ? -0.109 12.797 10.898 1 86.94 199 VAL A N 1
ATOM 1486 C CA . VAL A 1 199 ? -1.058 11.742 11.25 1 86.94 199 VAL A CA 1
ATOM 1487 C C . VAL A 1 199 ? -1.702 12.055 12.594 1 86.94 199 VAL A C 1
ATOM 1489 O O . VAL A 1 199 ? -2.814 11.602 12.883 1 86.94 199 VAL A O 1
ATOM 1492 N N . TYR A 1 200 ? -1.101 12.883 13.336 1 80.69 200 TYR A N 1
ATOM 1493 C CA . TYR A 1 200 ? -1.647 13.219 14.648 1 80.69 200 TYR A CA 1
ATOM 1494 C C . TYR A 1 200 ? -2.375 14.555 14.609 1 80.69 200 TYR A C 1
ATOM 1496 O O . TYR A 1 200 ? -2.824 15.055 15.648 1 80.69 200 TYR A O 1
ATOM 1504 N N . ARG A 1 201 ? -2.49 15.016 13.422 1 81.69 201 ARG A N 1
ATOM 1505 C CA . ARG A 1 201 ? -3.207 16.281 13.305 1 81.69 201 ARG A CA 1
ATOM 1506 C C . ARG A 1 201 ? -4.668 16.125 13.711 1 81.69 201 ARG A C 1
ATOM 1508 O O . ARG A 1 201 ? -5.285 15.094 13.438 1 81.69 201 ARG A O 1
ATOM 1515 N N . LEU A 1 202 ? -5.281 17.125 14.328 1 67.69 202 LEU A N 1
ATOM 1516 C CA . LEU A 1 202 ? -6.656 17.203 14.805 1 67.69 202 LEU A CA 1
ATOM 1517 C C . LEU A 1 202 ? -6.812 16.5 16.141 1 67.69 202 LEU A C 1
ATOM 1519 O O . LEU A 1 202 ? -7.895 16.5 16.734 1 67.69 202 LEU A O 1
ATOM 1523 N N . LEU A 1 203 ? -5.727 15.828 16.594 1 63.06 203 LEU A N 1
ATOM 1524 C CA . LEU A 1 203 ? -5.742 15.227 17.938 1 63.06 203 LEU A CA 1
ATOM 1525 C C . LEU A 1 203 ? -5.086 16.156 18.953 1 63.06 203 LEU A C 1
ATOM 1527 O O . LEU A 1 203 ? -4.797 15.734 20.078 1 63.06 203 LEU A O 1
ATOM 1531 N N . GLU A 1 204 ? -4.957 17.344 18.469 1 61.56 204 GLU A N 1
ATOM 1532 C CA . GLU A 1 204 ? -4.297 18.281 19.375 1 61.56 204 GLU A CA 1
ATOM 1533 C C . GLU A 1 204 ? -5.109 18.484 20.641 1 61.56 204 GLU A C 1
ATOM 1535 O O . GLU A 1 204 ? -6.34 18.547 20.609 1 61.56 204 GLU A O 1
ATOM 1540 N N . HIS A 1 205 ? -4.438 18.547 21.719 1 57.91 205 HIS A N 1
ATOM 1541 C CA . HIS A 1 205 ? -5.07 18.75 23.016 1 57.91 205 HIS A CA 1
ATOM 1542 C C . HIS A 1 205 ? -5.801 20.094 23.062 1 57.91 205 HIS A C 1
ATOM 1544 O O . HIS A 1 205 ? -6.875 20.188 23.656 1 57.91 205 HIS A O 1
ATOM 1550 N N . ASP A 1 206 ? -5.156 21.109 22.484 1 64.19 206 ASP A N 1
ATOM 1551 C CA . ASP A 1 206 ? -5.703 22.453 22.438 1 64.19 206 ASP A CA 1
ATOM 1552 C C . ASP A 1 206 ? -5.871 22.938 20.984 1 64.19 206 ASP A C 1
ATOM 1554 O O . ASP A 1 206 ? -4.891 23.281 20.328 1 64.19 206 ASP A O 1
ATOM 1558 N N . GLU A 1 207 ? -7.117 22.922 20.594 1 67.94 207 GLU A N 1
ATOM 1559 C CA . GLU A 1 207 ? -7.441 23.312 19.219 1 67.94 207 GLU A CA 1
ATOM 1560 C C . GLU A 1 207 ? -6.953 24.719 18.906 1 67.94 207 GLU A C 1
ATOM 1562 O O . GLU A 1 207 ? -6.609 25.031 17.766 1 67.94 207 GLU A O 1
ATOM 1567 N N . ALA A 1 208 ? -6.867 25.516 19.953 1 70.06 208 ALA A N 1
ATOM 1568 C CA . ALA A 1 208 ? -6.469 26.906 19.766 1 70.06 208 ALA A CA 1
ATOM 1569 C C . ALA A 1 208 ? -4.996 27.016 19.375 1 70.06 208 ALA A C 1
ATOM 1571 O O . ALA A 1 208 ? -4.562 28.031 18.828 1 70.06 208 ALA A O 1
ATOM 1572 N N . ARG A 1 209 ? -4.336 25.938 19.609 1 74.94 209 ARG A N 1
ATOM 1573 C CA . ARG A 1 209 ? -2.9 25.938 19.344 1 74.94 209 ARG A CA 1
ATOM 1574 C C . ARG A 1 209 ? -2.576 25.25 18.016 1 74.94 209 ARG A C 1
ATOM 1576 O O . ARG A 1 209 ? -1.408 25.125 17.656 1 74.94 209 ARG A O 1
ATOM 1583 N N . ARG A 1 210 ? -3.631 24.969 17.328 1 81 210 ARG A N 1
ATOM 1584 C CA . ARG A 1 210 ? -3.416 24.266 16.062 1 81 210 ARG A CA 1
ATOM 1585 C C . ARG A 1 210 ? -2.773 25.188 15.031 1 81 210 ARG A C 1
ATOM 1587 O O . ARG A 1 210 ? -3.199 26.328 14.859 1 81 210 ARG A O 1
ATOM 1594 N N . ILE A 1 211 ? -1.695 24.688 14.484 1 88.75 211 ILE A N 1
ATOM 1595 C CA . ILE A 1 211 ? -1.038 25.422 13.398 1 88.75 211 ILE A CA 1
ATOM 1596 C C . ILE A 1 211 ? -1.554 24.922 12.055 1 88.75 211 ILE A C 1
ATOM 1598 O O . ILE A 1 211 ? -2.107 23.828 11.961 1 88.75 211 ILE A O 1
ATOM 1602 N N . PRO A 1 212 ? -1.457 25.781 11.039 1 93.88 212 PRO A N 1
ATOM 1603 C CA . PRO A 1 212 ? -1.921 25.328 9.719 1 93.88 212 PRO A CA 1
ATOM 1604 C C . PRO A 1 212 ? -1.224 24.062 9.25 1 93.88 212 PRO A C 1
ATOM 1606 O O . PRO A 1 212 ? -0.049 23.844 9.562 1 93.88 212 PRO A O 1
ATOM 1609 N N . ALA A 1 213 ? -2.021 23.234 8.562 1 95.5 213 ALA A N 1
ATOM 1610 C CA . ALA A 1 213 ? -1.38 22.125 7.863 1 95.5 213 ALA A CA 1
ATOM 1611 C C . ALA A 1 213 ? -0.28 22.625 6.93 1 95.5 213 ALA A C 1
ATOM 1613 O O . ALA A 1 213 ? -0.351 23.75 6.422 1 95.5 213 ALA A O 1
ATOM 1614 N N . MET A 1 214 ? 0.702 21.844 6.73 1 97.81 214 MET A N 1
ATOM 1615 C CA . MET A 1 214 ? 1.851 22.281 5.938 1 97.81 214 MET A CA 1
ATOM 1616 C C . MET A 1 214 ? 1.435 22.594 4.508 1 97.81 214 MET A C 1
ATOM 1618 O O . MET A 1 214 ? 1.955 23.547 3.9 1 97.81 214 MET A O 1
ATOM 1622 N N . CYS A 1 215 ? 0.496 21.828 3.959 1 98.12 215 CYS A N 1
ATOM 1623 C CA . CYS A 1 215 ? 0.024 22.062 2.6 1 98.12 215 CYS A CA 1
ATOM 1624 C C . CYS A 1 215 ? -0.669 23.422 2.496 1 98.12 215 CYS A C 1
ATOM 1626 O O . CYS A 1 215 ? -0.755 24 1.411 1 98.12 215 CYS A O 1
ATOM 1628 N N . ASP A 1 216 ? -1.186 23.922 3.602 1 97.69 216 ASP A N 1
ATOM 1629 C CA . ASP A 1 216 ? -1.809 25.25 3.627 1 97.69 216 ASP A CA 1
ATOM 1630 C C . ASP A 1 216 ? -0.771 26.344 3.867 1 97.69 216 ASP A C 1
ATOM 1632 O O . ASP A 1 216 ? -0.869 27.422 3.305 1 97.69 216 ASP A O 1
ATOM 1636 N N . ALA A 1 217 ? 0.236 26.047 4.656 1 97.5 217 ALA A N 1
ATOM 1637 C CA . ALA A 1 217 ? 1.202 27.031 5.129 1 97.5 217 ALA A CA 1
ATOM 1638 C C . ALA A 1 217 ? 2.25 27.344 4.059 1 97.5 217 ALA A C 1
ATOM 1640 O O . ALA A 1 217 ? 2.859 28.406 4.059 1 97.5 217 ALA A O 1
ATOM 1641 N N . TYR A 1 218 ? 2.482 26.406 3.164 1 98.31 218 TYR A N 1
ATOM 1642 C CA . TYR A 1 218 ? 3.596 26.469 2.225 1 98.31 218 TYR A CA 1
ATOM 1643 C C . TYR A 1 218 ? 3.209 25.891 0.874 1 98.31 218 TYR A C 1
ATOM 1645 O O . TYR A 1 218 ? 2.836 24.719 0.786 1 98.31 218 TYR A O 1
ATOM 1653 N N . PRO A 1 219 ? 3.32 26.625 -0.207 1 98.12 219 PRO A N 1
ATOM 1654 C CA . PRO A 1 219 ? 2.902 26.141 -1.521 1 98.12 219 PRO A CA 1
ATOM 1655 C C . PRO A 1 219 ? 3.623 24.844 -1.924 1 98.12 219 PRO A C 1
ATOM 1657 O O . PRO A 1 219 ? 3.068 24.031 -2.66 1 98.12 219 PRO A O 1
ATOM 1660 N N . LYS A 1 220 ? 4.832 24.672 -1.411 1 98.31 220 LYS A N 1
ATOM 1661 C CA . LYS A 1 220 ? 5.59 23.469 -1.729 1 98.31 220 LYS A CA 1
ATOM 1662 C C . LYS A 1 220 ? 5.582 22.484 -0.559 1 98.31 220 LYS A C 1
ATOM 1664 O O . LYS A 1 220 ? 6.406 21.562 -0.503 1 98.31 220 LYS A O 1
ATOM 1669 N N . GLY A 1 221 ? 4.672 22.719 0.351 1 98.56 221 GLY A N 1
ATOM 1670 C CA . GLY A 1 221 ? 4.438 21.797 1.457 1 98.56 221 GLY A CA 1
ATOM 1671 C C . GLY A 1 221 ? 3.5 20.656 1.101 1 98.56 221 GLY A C 1
ATOM 1672 O O . GLY A 1 221 ? 2.557 20.844 0.33 1 98.56 221 GLY A O 1
ATOM 1673 N N . ILE A 1 222 ? 3.777 19.516 1.625 1 98.62 222 ILE A N 1
ATOM 1674 C CA . ILE A 1 222 ? 2.955 18.328 1.452 1 98.62 222 ILE A CA 1
ATOM 1675 C C . ILE A 1 222 ? 2.557 17.766 2.818 1 98.62 222 ILE A C 1
ATOM 1677 O O . ILE A 1 222 ? 3.414 17.516 3.664 1 98.62 222 ILE A O 1
ATOM 1681 N N . SER A 1 223 ? 1.269 17.641 3.021 1 98.12 223 SER A N 1
ATOM 1682 C CA . SER A 1 223 ? 0.758 17.047 4.254 1 98.12 223 SER A CA 1
ATOM 1683 C C . SER A 1 223 ? 0.399 15.57 4.051 1 98.12 223 SER A C 1
ATOM 1685 O O . SER A 1 223 ? -0.276 15.227 3.08 1 98.12 223 SER A O 1
ATOM 1687 N N . VAL A 1 224 ? 0.876 14.703 4.93 1 96.69 224 VAL A N 1
ATOM 1688 C CA . VAL A 1 224 ? 0.519 13.289 4.98 1 96.69 224 VAL A CA 1
ATOM 1689 C C . VAL A 1 224 ? -0.371 13.023 6.191 1 96.69 224 VAL A C 1
ATOM 1691 O O . VAL A 1 224 ? 0.012 13.32 7.324 1 96.69 224 VAL A O 1
ATOM 1694 N N . VAL A 1 225 ? -1.507 12.461 5.941 1 92.5 225 VAL A N 1
ATOM 1695 C CA . VAL A 1 225 ? -2.449 12.211 7.031 1 92.5 225 VAL A CA 1
ATOM 1696 C C . VAL A 1 225 ? -3.09 10.836 6.852 1 92.5 225 VAL A C 1
ATOM 1698 O O . VAL A 1 225 ? -3.113 10.297 5.742 1 92.5 225 VAL A O 1
ATOM 1701 N N . ALA A 1 226 ? -3.471 10.18 7.918 1 87.19 226 ALA A N 1
ATOM 1702 C CA . ALA A 1 226 ? -4.27 8.961 7.879 1 87.19 226 ALA A CA 1
ATOM 1703 C C . ALA A 1 226 ? -5.453 9.047 8.836 1 87.19 226 ALA A C 1
ATOM 1705 O O . ALA A 1 226 ? -5.438 9.844 9.781 1 87.19 226 ALA A O 1
ATOM 1706 N N . MET A 1 227 ? -6.508 8.266 8.547 1 75.69 227 MET A N 1
ATOM 1707 C CA . MET A 1 227 ? -7.688 8.172 9.398 1 75.69 227 MET A CA 1
ATOM 1708 C C . MET A 1 227 ? -7.359 7.465 10.711 1 75.69 227 MET A C 1
ATOM 1710 O O . MET A 1 227 ? -8.156 7.488 11.648 1 75.69 227 MET A O 1
ATOM 1714 N N . SER A 1 228 ? -6.352 6.977 10.977 1 60.44 228 SER A N 1
ATOM 1715 C CA . SER A 1 228 ? -6.059 6.059 12.07 1 60.44 228 SER A CA 1
ATOM 1716 C C . SER A 1 228 ? -6.219 6.746 13.422 1 60.44 228 SER A C 1
ATOM 1718 O O . SER A 1 228 ? -7.02 6.309 14.258 1 60.44 228 SER A O 1
ATOM 1720 N N . LYS A 1 229 ? -5.547 7.754 13.695 1 56.62 229 LYS A N 1
ATOM 1721 C CA . LYS A 1 229 ? -5.367 8.219 15.062 1 56.62 229 LYS A CA 1
ATOM 1722 C C . LYS A 1 229 ? -6.465 9.203 15.461 1 56.62 229 LYS A C 1
ATOM 1724 O O . LYS A 1 229 ? -7.133 9.023 16.484 1 56.62 229 LYS A O 1
ATOM 1729 N N . PRO A 1 230 ? -6.738 10.102 14.695 1 47.44 230 PRO A N 1
ATOM 1730 C CA . PRO A 1 230 ? -7.727 11.086 15.148 1 47.44 230 PRO A CA 1
ATOM 1731 C C . PRO A 1 230 ? -9.156 10.555 15.086 1 47.44 230 PRO A C 1
ATOM 1733 O O . PRO A 1 230 ? -10.039 11.07 15.781 1 47.44 230 PRO A O 1
ATOM 1736 N N . TYR A 1 231 ? -9.297 9.438 14.391 1 50.78 231 TYR A N 1
ATOM 1737 C CA . TYR A 1 231 ? -10.664 9.023 14.078 1 50.78 231 TYR A CA 1
ATOM 1738 C C . TYR A 1 231 ? -10.969 7.664 14.695 1 50.78 231 TYR A C 1
ATOM 1740 O O . TYR A 1 231 ? -12.102 7.18 14.609 1 50.78 231 TYR A O 1
ATOM 1748 N N . GLY A 1 232 ? -10.023 7.184 15.367 1 52.25 232 GLY A N 1
ATOM 1749 C CA . GLY A 1 232 ? -10.203 5.828 15.859 1 52.25 232 GLY A CA 1
ATOM 1750 C C . GLY A 1 232 ? -10.43 4.816 14.75 1 52.25 232 GLY A C 1
ATOM 1751 O O . GLY A 1 232 ? -11.117 3.812 14.945 1 52.25 232 GLY A O 1
ATOM 1752 N N . GLY A 1 233 ? -10.047 5.172 13.594 1 59.19 233 GLY A N 1
ATOM 1753 C CA . GLY A 1 233 ? -10.375 4.375 12.422 1 59.19 233 GLY A CA 1
ATOM 1754 C C . GLY A 1 233 ? -9.164 3.709 11.797 1 59.19 233 GLY A C 1
ATOM 1755 O O . GLY A 1 233 ? -8.969 3.779 10.578 1 59.19 233 GLY A O 1
ATOM 1756 N N . CYS A 1 234 ? -8.344 3.143 12.617 1 65.38 234 CYS A N 1
ATOM 1757 C CA . CYS A 1 234 ? -7.113 2.543 12.125 1 65.38 234 CYS A CA 1
ATOM 1758 C C . CYS A 1 234 ? -7.406 1.409 11.148 1 65.38 234 CYS A C 1
ATOM 1760 O O . CYS A 1 234 ? -6.707 1.249 10.148 1 65.38 234 CYS A O 1
ATOM 1762 N N . GLY A 1 235 ? -8.508 0.856 11.391 1 74.88 235 GLY A N 1
ATOM 1763 C CA . GLY A 1 235 ? -8.844 -0.298 10.57 1 74.88 235 GLY A CA 1
ATOM 1764 C C . GLY A 1 235 ? -9.469 0.076 9.242 1 74.88 235 GLY A C 1
ATOM 1765 O O . GLY A 1 235 ? -9.711 -0.79 8.398 1 74.88 235 GLY A O 1
ATOM 1766 N N . ILE A 1 236 ? -9.656 1.423 9.008 1 88.62 236 ILE A N 1
ATOM 1767 C CA . ILE A 1 236 ? -10.156 1.891 7.727 1 88.62 236 ILE A CA 1
ATOM 1768 C C . ILE A 1 236 ? -9.031 1.869 6.691 1 88.62 236 ILE A C 1
ATOM 1770 O O . ILE A 1 236 ? -9.281 1.664 5.5 1 88.62 236 ILE A O 1
ATOM 1774 N N . ALA A 1 237 ? -7.816 2.119 7.148 1 90.88 237 ALA A N 1
ATOM 1775 C CA . ALA A 1 237 ? -6.594 2.006 6.359 1 90.88 237 ALA A CA 1
ATOM 1776 C C . ALA A 1 237 ? -6.617 2.955 5.164 1 90.88 237 ALA A C 1
ATOM 1778 O O . ALA A 1 237 ? -6.352 2.543 4.035 1 90.88 237 ALA A O 1
ATOM 1779 N N . ILE A 1 238 ? -6.992 4.16 5.371 1 93.94 238 ILE A N 1
ATOM 1780 C CA . ILE A 1 238 ? -6.953 5.211 4.359 1 93.94 238 ILE A CA 1
ATOM 1781 C C . ILE A 1 238 ? -6.012 6.324 4.809 1 93.94 238 ILE A C 1
ATOM 1783 O O . ILE A 1 238 ? -6.055 6.754 5.965 1 93.94 238 ILE A O 1
ATOM 1787 N N . GLY A 1 239 ? -5.129 6.699 3.977 1 94.44 239 GLY A N 1
ATOM 1788 C CA . GLY A 1 239 ? -4.289 7.883 4.113 1 94.44 239 GLY A CA 1
ATOM 1789 C C . GLY A 1 239 ? -4.266 8.742 2.863 1 94.44 239 GLY A C 1
ATOM 1790 O O . GLY A 1 239 ? -4.836 8.367 1.835 1 94.44 239 GLY A O 1
ATOM 1791 N N . TRP A 1 240 ? -3.674 9.938 3.006 1 96.69 240 TRP A N 1
ATOM 1792 C CA . TRP A 1 240 ? -3.658 10.789 1.818 1 96.69 240 TRP A CA 1
ATOM 1793 C C . TRP A 1 240 ? -2.508 11.789 1.879 1 96.69 240 TRP A C 1
ATOM 1795 O O . TRP A 1 240 ? -1.917 12 2.939 1 96.69 240 TRP A O 1
ATOM 1805 N N . LEU A 1 241 ? -2.18 12.281 0.702 1 98.31 241 LEU A N 1
ATOM 1806 C CA . LEU A 1 241 ? -1.375 13.484 0.52 1 98.31 241 LEU A CA 1
ATOM 1807 C C . LEU A 1 241 ? -2.254 14.672 0.147 1 98.31 241 LEU A C 1
ATOM 1809 O O . LEU A 1 241 ? -3.18 14.539 -0.656 1 98.31 241 LEU A O 1
ATOM 1813 N N . ALA A 1 242 ? -2.018 15.781 0.774 1 98.44 242 ALA A N 1
ATOM 1814 C CA . ALA A 1 242 ? -2.566 17.078 0.357 1 98.44 242 ALA A CA 1
ATOM 1815 C C . ALA A 1 242 ? -1.454 18.062 0.028 1 98.44 242 ALA A C 1
ATOM 1817 O O . ALA A 1 242 ? -0.47 18.172 0.765 1 98.44 242 ALA A O 1
ATOM 1818 N N . PHE A 1 243 ? -1.54 18.766 -1.089 1 98.56 243 PHE A N 1
ATOM 1819 C CA . PHE A 1 243 ? -0.483 19.656 -1.542 1 98.56 243 PHE A CA 1
ATOM 1820 C C . PHE A 1 243 ? -1.016 20.641 -2.568 1 98.56 243 PHE A C 1
ATOM 1822 O O . PHE A 1 243 ? -1.948 20.344 -3.314 1 98.56 243 PHE A O 1
ATOM 1829 N N . GLN A 1 244 ? -0.419 21.812 -2.654 1 98.19 244 GLN A N 1
ATOM 1830 C CA . GLN A 1 244 ? -0.895 22.859 -3.541 1 98.19 244 GLN A CA 1
ATOM 1831 C C . GLN A 1 244 ? -0.257 22.75 -4.926 1 98.19 244 GLN A C 1
ATOM 1833 O O . GLN A 1 244 ? -0.937 22.906 -5.941 1 98.19 244 GLN A O 1
ATOM 1838 N N . ASP A 1 245 ? 1.015 22.484 -4.996 1 97.94 245 ASP A N 1
ATOM 1839 C CA . ASP A 1 245 ? 1.776 22.531 -6.242 1 97.94 245 ASP A CA 1
ATOM 1840 C C . ASP A 1 245 ? 1.476 21.312 -7.109 1 97.94 245 ASP A C 1
ATOM 1842 O O . ASP A 1 245 ? 2.061 20.25 -6.918 1 97.94 245 ASP A O 1
ATOM 1846 N N . LEU A 1 246 ? 0.706 21.484 -8.148 1 97.75 246 LEU A N 1
ATOM 1847 C CA . LEU A 1 246 ? 0.224 20.375 -8.969 1 97.75 246 LEU A CA 1
ATOM 1848 C C . LEU A 1 246 ? 1.287 19.953 -9.977 1 97.75 246 LEU A C 1
ATOM 1850 O O . LEU A 1 246 ? 1.126 18.938 -10.656 1 97.75 246 LEU A O 1
ATOM 1854 N N . SER A 1 247 ? 2.391 20.609 -10 1 97.12 247 SER A N 1
ATOM 1855 C CA . SER A 1 247 ? 3.441 20.266 -10.953 1 97.12 247 SER A CA 1
ATOM 1856 C C . SER A 1 247 ? 4.051 18.906 -10.625 1 97.12 247 SER A C 1
ATOM 1858 O O . SER A 1 247 ? 4.66 18.266 -11.492 1 97.12 247 SER A O 1
ATOM 1860 N N . ILE A 1 248 ? 3.857 18.391 -9.391 1 96.5 248 ILE A N 1
ATOM 1861 C CA . ILE A 1 248 ? 4.477 17.125 -9.016 1 96.5 248 ILE A CA 1
ATOM 1862 C C . ILE A 1 248 ? 3.436 16.016 -9.055 1 96.5 248 ILE A C 1
ATOM 1864 O O . ILE A 1 248 ? 3.742 14.852 -8.758 1 96.5 248 ILE A O 1
ATOM 1868 N N . MET A 1 249 ? 2.207 16.312 -9.453 1 97.12 249 MET A N 1
ATOM 1869 C CA . MET A 1 249 ? 1.095 15.367 -9.398 1 97.12 249 MET A CA 1
ATOM 1870 C C . MET A 1 249 ? 1.386 14.133 -10.25 1 97.12 249 MET A C 1
ATOM 1872 O O . MET A 1 249 ? 1.238 13 -9.773 1 97.12 249 MET A O 1
ATOM 1876 N N . GLN A 1 250 ? 1.796 14.367 -11.43 1 95.25 250 GLN A N 1
ATOM 1877 C CA . GLN A 1 250 ? 2.021 13.234 -12.328 1 95.25 250 GLN A CA 1
ATOM 1878 C C . GLN A 1 250 ? 3.102 12.305 -11.781 1 95.25 250 GLN A C 1
ATOM 1880 O O . GLN A 1 250 ? 2.959 11.086 -11.844 1 95.25 250 GLN A O 1
ATOM 1885 N N . GLN A 1 251 ? 4.145 12.859 -11.25 1 95.12 251 GLN A N 1
ATOM 1886 C CA . GLN A 1 251 ? 5.211 12.055 -10.672 1 95.12 251 GLN A CA 1
ATOM 1887 C C . GLN A 1 251 ? 4.711 11.266 -9.469 1 95.12 251 GLN A C 1
ATOM 1889 O O . GLN A 1 251 ? 5.062 10.094 -9.289 1 95.12 251 GLN A O 1
ATOM 1894 N N . LEU A 1 252 ? 3.908 11.922 -8.672 1 96.75 252 LEU A N 1
ATOM 1895 C CA . LEU A 1 252 ? 3.32 11.25 -7.52 1 96.75 252 LEU A CA 1
ATOM 1896 C C . LEU A 1 252 ? 2.465 10.062 -7.957 1 96.75 252 LEU A C 1
ATOM 1898 O O . LEU A 1 252 ? 2.58 8.969 -7.398 1 96.75 252 LEU A O 1
ATOM 1902 N N . VAL A 1 253 ? 1.688 10.266 -8.945 1 94.25 253 VAL A N 1
ATOM 1903 C CA . VAL A 1 253 ? 0.78 9.234 -9.43 1 94.25 253 VAL A CA 1
ATOM 1904 C C . VAL A 1 253 ? 1.584 8.078 -10.023 1 94.25 253 VAL A C 1
ATOM 1906 O O . VAL A 1 253 ? 1.259 6.91 -9.797 1 94.25 253 VAL A O 1
ATOM 1909 N N . ASP A 1 254 ? 2.611 8.398 -10.711 1 90.06 254 ASP A N 1
ATOM 1910 C CA . ASP A 1 254 ? 3.459 7.371 -11.305 1 90.06 254 ASP A CA 1
ATOM 1911 C C . ASP A 1 254 ? 4.098 6.5 -10.227 1 90.06 254 ASP A C 1
ATOM 1913 O O . ASP A 1 254 ? 4.121 5.273 -10.344 1 90.06 254 ASP A O 1
ATOM 1917 N N . VAL A 1 255 ? 4.605 7.09 -9.211 1 92.31 255 VAL A N 1
ATOM 1918 C CA . VAL A 1 255 ? 5.234 6.348 -8.125 1 92.31 255 VAL A CA 1
ATOM 1919 C C . VAL A 1 255 ? 4.176 5.562 -7.352 1 92.31 255 VAL A C 1
ATOM 1921 O O . VAL A 1 255 ? 4.398 4.41 -6.973 1 92.31 255 VAL A O 1
ATOM 1924 N N . GLN A 1 256 ? 3.037 6.184 -7.129 1 93.62 256 GLN A N 1
ATOM 1925 C CA . GLN A 1 256 ? 1.944 5.535 -6.41 1 93.62 256 GLN A CA 1
ATOM 1926 C C . GLN A 1 256 ? 1.545 4.227 -7.086 1 93.62 256 GLN A C 1
ATOM 1928 O O . GLN A 1 256 ? 1.199 3.256 -6.41 1 93.62 256 GLN A O 1
ATOM 1933 N N . TYR A 1 257 ? 1.614 4.223 -8.32 1 88.75 257 TYR A N 1
ATOM 1934 C CA . TYR A 1 257 ? 1.177 3.062 -9.094 1 88.75 257 TYR A CA 1
ATOM 1935 C C . TYR A 1 257 ? 1.965 1.818 -8.703 1 88.75 257 TYR A C 1
ATOM 1937 O O . TYR A 1 257 ? 1.436 0.705 -8.734 1 88.75 257 TYR A O 1
ATOM 1945 N N . PHE A 1 258 ? 3.15 1.994 -8.242 1 87 258 PHE A N 1
ATOM 1946 C CA . PHE A 1 258 ? 3.973 0.858 -7.844 1 87 258 PHE A CA 1
ATOM 1947 C C . PHE A 1 258 ? 3.52 0.309 -6.496 1 87 258 PHE A C 1
ATOM 1949 O O . PHE A 1 258 ? 3.855 -0.821 -6.133 1 87 258 PHE A O 1
ATOM 1956 N N . GLY A 1 259 ? 2.75 1.079 -5.855 1 90.44 259 GLY A N 1
ATOM 1957 C CA . GLY A 1 259 ? 2.303 0.642 -4.543 1 90.44 259 GLY A CA 1
ATOM 1958 C C . GLY A 1 259 ? 0.838 0.248 -4.512 1 90.44 259 GLY A C 1
ATOM 1959 O O . GLY A 1 259 ? 0.427 -0.573 -3.689 1 90.44 259 GLY A O 1
ATOM 1960 N N . THR A 1 260 ? 0.089 0.911 -5.383 1 90.62 260 THR A N 1
ATOM 1961 C CA . THR A 1 260 ? -1.341 0.62 -5.398 1 90.62 260 THR A CA 1
ATOM 1962 C C . THR A 1 260 ? -1.968 1.059 -6.719 1 90.62 260 THR A C 1
ATOM 1964 O O . THR A 1 260 ? -1.651 2.131 -7.234 1 90.62 260 THR A O 1
ATOM 1967 N N . ALA A 1 261 ? -2.832 0.177 -7.211 1 85.06 261 ALA A N 1
ATOM 1968 C CA . ALA A 1 261 ? -3.561 0.504 -8.438 1 85.06 261 ALA A CA 1
ATOM 1969 C C . ALA A 1 261 ? -4.973 0.989 -8.117 1 85.06 261 ALA A C 1
ATOM 1971 O O . ALA A 1 261 ? -5.59 1.687 -8.922 1 85.06 261 ALA A O 1
ATOM 1972 N N . SER A 1 262 ? -5.465 0.604 -7.027 1 87.31 262 SER A N 1
ATOM 1973 C CA . SER A 1 262 ? -6.836 0.89 -6.625 1 87.31 262 SER A CA 1
ATOM 1974 C C . SER A 1 262 ? -7.008 0.745 -5.113 1 87.31 262 SER A C 1
ATOM 1976 O O . SER A 1 262 ? -6.285 -0.017 -4.473 1 87.31 262 SER A O 1
ATOM 1978 N N . LEU A 1 263 ? -7.957 1.503 -4.637 1 92.44 263 LEU A N 1
ATOM 1979 C CA . LEU A 1 263 ? -8.289 1.4 -3.221 1 92.44 263 LEU A CA 1
ATOM 1980 C C . LEU A 1 263 ? -9.562 0.578 -3.02 1 92.44 263 LEU A C 1
ATOM 1982 O O . LEU A 1 263 ? -10.367 0.444 -3.941 1 92.44 263 LEU A O 1
ATOM 1986 N N . SER A 1 264 ? -9.633 0.045 -1.823 1 93.25 264 SER A N 1
ATOM 1987 C CA . SER A 1 264 ? -10.891 -0.591 -1.437 1 93.25 264 SER A CA 1
ATOM 1988 C C . SER A 1 264 ? -12.023 0.424 -1.369 1 93.25 264 SER A C 1
ATOM 1990 O O . SER A 1 264 ? -11.953 1.4 -0.621 1 93.25 264 SER A O 1
ATOM 1992 N N . ARG A 1 265 ? -13.039 0.143 -2.162 1 94.19 265 ARG A N 1
ATOM 1993 C CA . ARG A 1 265 ? -14.172 1.064 -2.129 1 94.19 265 ARG A CA 1
ATOM 1994 C C . ARG A 1 265 ? -14.844 1.056 -0.762 1 94.19 265 ARG A C 1
ATOM 1996 O O . ARG A 1 265 ? -15.312 2.094 -0.286 1 94.19 265 ARG A O 1
ATOM 2003 N N . ALA A 1 266 ? -14.945 -0.126 -0.122 1 95.31 266 ALA A N 1
ATOM 2004 C CA . ALA A 1 266 ? -15.5 -0.205 1.227 1 95.31 266 ALA A CA 1
ATOM 2005 C C . ALA A 1 266 ? -14.75 0.718 2.184 1 95.31 266 ALA A C 1
ATOM 2007 O O . ALA A 1 266 ? -15.367 1.445 2.965 1 95.31 266 ALA A O 1
ATOM 2008 N N . SER A 1 267 ? -13.461 0.687 2.082 1 94.5 267 SER A N 1
ATOM 2009 C CA . SER A 1 267 ? -12.625 1.533 2.93 1 94.5 267 SER A CA 1
ATOM 2010 C C . SER A 1 267 ? -12.867 3.012 2.637 1 94.5 267 SER A C 1
ATOM 2012 O O . SER A 1 267 ? -12.922 3.828 3.559 1 94.5 267 SER A O 1
ATOM 2014 N N . GLU A 1 268 ? -12.961 3.348 1.374 1 96.06 268 GLU A N 1
ATOM 2015 C CA . GLU A 1 268 ? -13.219 4.738 1.004 1 96.06 268 GLU A CA 1
ATOM 2016 C C . GLU A 1 268 ? -14.523 5.238 1.614 1 96.06 268 GLU A C 1
ATOM 2018 O O . GLU A 1 268 ? -14.578 6.352 2.141 1 96.06 268 GLU A O 1
ATOM 2023 N N . ILE A 1 269 ? -15.531 4.434 1.518 1 96.38 269 ILE A N 1
ATOM 2024 C CA . ILE A 1 269 ? -16.844 4.824 2.018 1 96.38 269 ILE A CA 1
ATOM 2025 C C . ILE A 1 269 ? -16.797 4.965 3.537 1 96.38 269 ILE A C 1
ATOM 2027 O O . ILE A 1 269 ? -17.344 5.918 4.094 1 96.38 269 ILE A O 1
ATOM 2031 N N . GLN A 1 270 ? -16.109 4.027 4.203 1 93.69 270 GLN A N 1
ATOM 2032 C CA . GLN A 1 270 ? -15.953 4.148 5.648 1 93.69 270 GLN A CA 1
ATOM 2033 C C . GLN A 1 270 ? -15.219 5.434 6.012 1 93.69 270 GLN A C 1
ATOM 2035 O O . GLN A 1 270 ? -15.547 6.086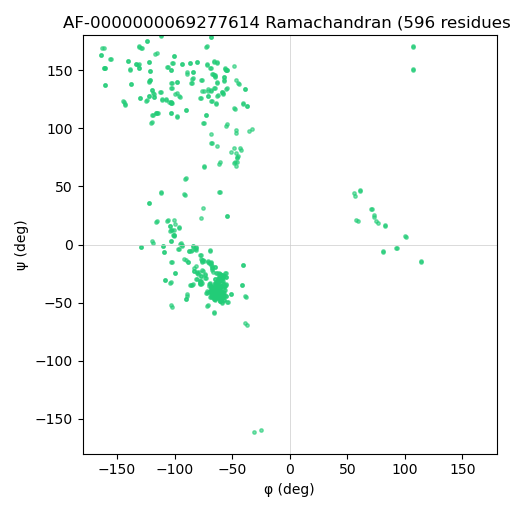 7.004 1 93.69 270 GLN A O 1
ATOM 2040 N N . ALA A 1 271 ? -14.25 5.75 5.246 1 93.38 271 ALA A N 1
ATOM 2041 C CA . ALA A 1 271 ? -13.508 6.988 5.477 1 93.38 271 ALA A CA 1
ATOM 2042 C C . ALA A 1 271 ? -14.422 8.203 5.344 1 93.38 271 ALA A C 1
ATOM 2044 O O . ALA A 1 271 ? -14.352 9.141 6.145 1 93.38 271 ALA A O 1
ATOM 2045 N N . ILE A 1 272 ? -15.266 8.188 4.336 1 94.94 272 ILE A N 1
ATOM 2046 C CA . ILE A 1 272 ? -16.219 9.273 4.129 1 94.94 272 ILE A CA 1
ATOM 2047 C C . ILE A 1 272 ? -17.125 9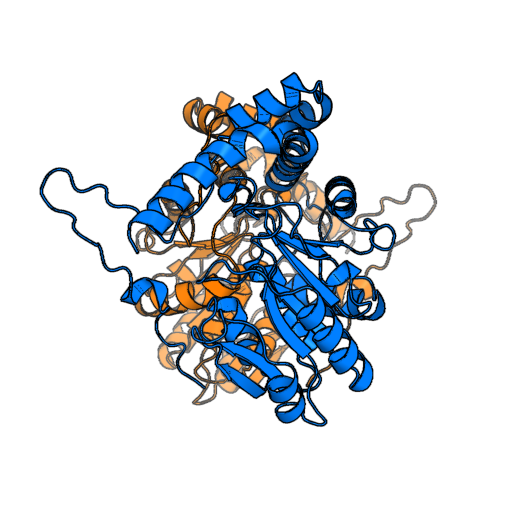.406 5.344 1 94.94 272 ILE A C 1
ATOM 2049 O O . ILE A 1 272 ? -17.344 10.508 5.852 1 94.94 272 ILE A O 1
ATOM 2053 N N . MET A 1 273 ? -17.641 8.273 5.836 1 92.06 273 MET A N 1
ATOM 2054 C CA . MET A 1 273 ? -18.484 8.281 7.023 1 92.06 273 MET A CA 1
ATOM 2055 C C . MET A 1 273 ? -17.75 8.898 8.211 1 92.06 273 MET A C 1
ATOM 2057 O O . MET A 1 273 ? -18.312 9.719 8.938 1 92.06 273 MET A O 1
ATOM 2061 N N . ALA A 1 274 ? -16.5 8.516 8.375 1 88.62 274 ALA A N 1
ATOM 2062 C CA . ALA A 1 274 ? -15.711 8.992 9.508 1 88.62 274 ALA A CA 1
ATOM 2063 C C . ALA A 1 274 ? -15.438 10.492 9.391 1 88.62 274 ALA A C 1
ATOM 2065 O O . ALA A 1 274 ? -15.547 11.227 10.375 1 88.62 274 ALA A O 1
ATOM 2066 N N . LEU A 1 275 ? -15.094 10.961 8.242 1 89.69 275 LEU A N 1
ATOM 2067 C CA . LEU A 1 275 ? -14.789 12.367 8.008 1 89.69 275 LEU A CA 1
ATOM 2068 C C . LEU A 1 275 ? -16.016 13.242 8.266 1 89.69 275 LEU A C 1
ATOM 2070 O O . LEU A 1 275 ? -15.898 14.312 8.859 1 89.69 275 LEU A O 1
ATOM 2074 N N . ARG A 1 276 ? -17.125 12.766 7.863 1 88.75 276 ARG A N 1
ATOM 2075 C CA . ARG A 1 276 ? -18.359 13.531 8.031 1 88.75 276 ARG A CA 1
ATOM 2076 C C . ARG A 1 276 ? -18.812 13.539 9.484 1 88.75 276 ARG A C 1
ATOM 2078 O O . ARG A 1 276 ? -19.531 14.438 9.914 1 88.75 276 ARG A O 1
ATOM 2085 N N . ALA A 1 277 ? -18.438 12.438 10.195 1 80.44 277 ALA A N 1
ATOM 2086 C CA . ALA A 1 277 ? -18.781 12.375 11.609 1 80.44 277 ALA A CA 1
ATOM 2087 C C . ALA A 1 277 ? -17.938 13.352 12.422 1 80.44 277 ALA A C 1
ATOM 2089 O O . ALA A 1 277 ? -18.391 13.852 13.461 1 80.44 277 ALA A O 1
ATOM 2090 N N . THR A 1 278 ? -16.547 13.305 12.297 1 65.06 278 THR A N 1
ATOM 2091 C CA . THR A 1 278 ? -15.633 14.164 13.031 1 65.06 278 THR A CA 1
ATOM 2092 C C . THR A 1 278 ? -16.047 15.633 12.898 1 65.06 278 THR A C 1
ATOM 2094 O O . THR A 1 278 ? -15.922 16.406 13.852 1 65.06 278 THR A O 1
ATOM 2097 N N . LEU A 1 279 ? -16.422 16.031 11.695 1 51.47 279 LEU A N 1
ATOM 2098 C CA . LEU A 1 279 ? -16.812 17.422 11.594 1 51.47 279 LEU A CA 1
ATOM 2099 C C . LEU A 1 279 ? -17.922 17.75 12.594 1 51.47 279 LEU A C 1
ATOM 2101 O O . LEU A 1 279 ? -18 18.891 13.086 1 51.47 279 LEU A O 1
ATOM 2105 N N . LEU A 1 280 ? -18.656 16.703 12.961 1 43.38 280 LEU A N 1
ATOM 2106 C CA . LEU A 1 280 ? -19.703 17.047 13.914 1 43.38 280 LEU A CA 1
ATOM 2107 C C . LEU A 1 280 ? -19.312 16.625 15.328 1 43.38 280 LEU A C 1
ATOM 2109 O O . LEU A 1 280 ? -19.547 17.359 16.297 1 43.38 280 LEU A O 1
ATOM 2113 N N . GLN A 1 281 ? -18.906 15.336 15.578 1 45.84 281 GLN A N 1
ATOM 2114 C CA . GLN A 1 281 ? -18.844 14.742 16.906 1 45.84 281 GLN A CA 1
ATOM 2115 C C . GLN A 1 281 ? -17.422 14.828 17.484 1 45.84 281 GLN A C 1
ATOM 2117 O O . GLN A 1 281 ? -17.156 14.305 18.562 1 45.84 281 GLN A O 1
ATOM 2122 N N . LEU A 1 282 ? -16.469 15.281 16.828 1 42.66 282 LEU A N 1
ATOM 2123 C CA . LEU A 1 282 ? -15.156 15.336 17.453 1 42.66 282 LEU A CA 1
ATOM 2124 C C . LEU A 1 282 ? -15.273 15.789 18.906 1 42.66 282 LEU A C 1
ATOM 2126 O O . LEU A 1 282 ? -14.305 15.719 19.672 1 42.66 282 LEU A O 1
ATOM 2130 N N . VAL A 1 283 ? -16.25 16.328 19.266 1 35 283 VAL A N 1
ATOM 2131 C CA . VAL A 1 283 ? -16.391 16.859 20.625 1 35 283 VAL A CA 1
ATOM 2132 C C . VAL A 1 283 ? -16.375 15.711 21.625 1 35 283 VAL A C 1
ATOM 2134 O O . VAL A 1 283 ? -15.773 15.82 22.703 1 35 283 VAL A O 1
ATOM 2137 N N . PHE A 1 284 ? -17.094 14.664 21.422 1 35.44 284 PHE A N 1
ATOM 2138 C CA . PHE A 1 284 ? -17.266 13.719 22.516 1 35.44 284 PHE A CA 1
ATOM 2139 C C . PHE A 1 284 ? -16.109 12.727 22.578 1 35.44 284 PHE A C 1
ATOM 2141 O O . PHE A 1 284 ? -15.68 12.32 23.656 1 35.44 284 PHE A O 1
ATOM 2148 N N . PHE A 1 285 ? -15.562 12.32 21.5 1 39.16 285 PHE A N 1
ATOM 2149 C CA . PHE A 1 285 ? -14.578 11.25 21.531 1 39.16 285 PHE A CA 1
ATOM 2150 C C . PHE A 1 285 ? -13.219 11.773 21.969 1 39.16 285 PHE A C 1
ATOM 2152 O O . PHE A 1 285 ? -12.406 11.031 22.531 1 39.16 285 PHE A O 1
ATOM 2159 N N . ILE A 1 286 ? -13 12.969 21.797 1 37.69 286 ILE A N 1
ATOM 2160 C CA . ILE A 1 286 ? -11.812 13.641 22.312 1 37.69 286 ILE A CA 1
ATOM 2161 C C . ILE A 1 286 ? -11.773 13.5 23.844 1 37.69 286 ILE A C 1
ATOM 2163 O O . ILE A 1 286 ? -10.703 13.484 24.438 1 37.69 286 ILE A O 1
ATOM 2167 N N . ILE A 1 287 ? -12.875 13.359 24.391 1 33.34 287 ILE A N 1
ATOM 2168 C CA . ILE A 1 287 ? -12.875 13.32 25.859 1 33.34 287 ILE A CA 1
ATOM 2169 C C . ILE A 1 287 ? -12.094 12.094 26.328 1 33.34 287 ILE A C 1
ATOM 2171 O O . ILE A 1 287 ? -11.336 12.172 27.312 1 33.34 287 ILE A O 1
ATOM 2175 N N . PHE A 1 288 ? -12.234 11 25.641 1 34.91 288 PHE A N 1
ATOM 2176 C CA . PHE A 1 288 ? -11.586 9.828 26.234 1 34.91 288 PHE A CA 1
ATOM 2177 C C . PHE A 1 288 ? -10.094 9.82 25.891 1 34.91 288 PHE A C 1
ATOM 2179 O O . PHE A 1 288 ? -9.273 9.375 26.703 1 34.91 288 PHE A O 1
ATOM 2186 N N . ILE A 1 289 ? -9.719 10.344 24.812 1 38.12 289 ILE A N 1
ATOM 2187 C CA . ILE A 1 289 ? -8.281 10.383 24.547 1 38.12 289 ILE A CA 1
ATOM 2188 C C . ILE A 1 289 ? -7.605 11.344 25.516 1 38.12 289 ILE A C 1
ATOM 2190 O O . ILE A 1 289 ? -6.523 11.047 26.031 1 38.12 289 ILE A O 1
ATOM 2194 N N . VAL A 1 290 ? -8.25 12.422 25.859 1 35.59 290 VAL A N 1
ATOM 2195 C CA . VAL A 1 290 ? -7.723 13.375 26.828 1 35.59 290 VAL A CA 1
ATOM 2196 C C . VAL A 1 290 ? -7.613 12.703 28.203 1 35.59 290 VAL A C 1
ATOM 2198 O O . VAL A 1 290 ? -6.676 12.969 28.953 1 35.59 290 VAL A O 1
ATOM 2201 N N . ALA A 1 291 ? -8.562 11.906 28.469 1 33.44 291 ALA A N 1
ATOM 2202 C CA . ALA A 1 291 ? -8.453 11.258 29.766 1 33.44 291 ALA A CA 1
ATOM 2203 C C . ALA A 1 291 ? -7.258 10.312 29.812 1 33.44 291 ALA A C 1
ATOM 2205 O O . ALA A 1 291 ? -6.582 10.195 30.844 1 33.44 291 ALA A O 1
ATOM 2206 N N . CYS A 1 292 ? -7.008 9.672 28.719 1 33.16 292 CYS A N 1
ATOM 2207 C CA . CYS A 1 292 ? -5.863 8.773 28.75 1 33.16 292 CYS A CA 1
ATOM 2208 C C . CYS A 1 292 ? -4.551 9.547 28.672 1 33.16 292 CYS A C 1
ATOM 2210 O O . CYS A 1 292 ? -3.551 9.148 29.266 1 33.16 292 CYS A O 1
ATOM 2212 N N . PHE A 1 293 ? -4.469 10.664 27.984 1 34.66 293 PHE A N 1
ATOM 2213 C CA . PHE A 1 293 ? -3.293 11.523 28 1 34.66 293 PHE A CA 1
ATOM 2214 C C . PHE A 1 293 ? -3.082 12.125 29.391 1 34.66 293 PHE A C 1
ATOM 2216 O O . PHE A 1 293 ? -1.946 12.258 29.844 1 34.66 293 PHE A O 1
ATOM 2223 N N . CYS A 1 294 ? -4.141 12.562 30.031 1 30.98 294 CYS A N 1
ATOM 2224 C CA . CYS A 1 294 ? -3.975 13.109 31.375 1 30.98 294 CYS A CA 1
ATOM 2225 C C . CYS A 1 294 ? -3.35 12.078 32.312 1 30.98 294 CYS A C 1
ATOM 2227 O O . CYS A 1 294 ? -2.637 12.438 33.25 1 30.98 294 CYS A O 1
ATOM 2229 N N . CYS A 1 295 ? -3.656 10.898 32.031 1 30.69 295 CYS A N 1
ATOM 2230 C CA . CYS A 1 295 ? -3.051 9.961 32.969 1 30.69 295 CYS A CA 1
ATOM 2231 C C . CYS A 1 295 ? -1.568 9.773 32.656 1 30.69 295 CYS A C 1
ATOM 2233 O O . CYS A 1 295 ? -0.789 9.438 33.562 1 30.69 295 CYS A O 1
ATOM 2235 N N . PHE A 1 296 ? -1.192 10.07 31.422 1 31.44 296 PHE A N 1
ATOM 2236 C CA . PHE A 1 296 ? 0.238 9.945 31.172 1 31.44 296 PHE A CA 1
ATOM 2237 C C . PHE A 1 296 ? 0.994 11.141 31.734 1 31.44 296 PHE A C 1
ATOM 2239 O O . PHE A 1 296 ? 2.119 11 32.219 1 31.44 296 PHE A O 1
ATOM 2246 N N . VAL A 1 297 ? 0.405 12.32 31.719 1 29.86 297 VAL A N 1
ATOM 2247 C CA . VAL A 1 297 ? 1.117 13.438 32.344 1 29.86 297 VAL A CA 1
ATOM 2248 C C . VAL A 1 297 ? 1.305 13.172 33.812 1 29.86 297 VAL A C 1
ATOM 2250 O O . VAL A 1 297 ? 2.258 13.664 34.438 1 29.86 297 VAL A O 1
ATOM 2253 N N . ARG A 1 298 ? 0.389 12.484 34.438 1 28.11 298 ARG A N 1
ATOM 2254 C CA . ARG A 1 298 ? 0.596 12.359 35.875 1 28.11 298 ARG A CA 1
ATOM 2255 C C . ARG A 1 298 ? 1.732 11.391 36.188 1 28.11 298 ARG A C 1
ATOM 2257 O O . ARG A 1 298 ? 2.17 11.281 37.312 1 28.11 298 ARG A O 1
ATOM 2264 N N . LEU A 1 299 ? 1.936 10.516 35.25 1 27.44 299 LEU A N 1
ATOM 2265 C CA . LEU A 1 299 ? 2.949 9.578 35.719 1 27.44 299 LEU A CA 1
ATOM 2266 C C . LEU A 1 299 ? 4.352 10.133 35.5 1 27.44 299 LEU A C 1
ATOM 2268 O O . LEU A 1 299 ? 5.336 9.531 35.906 1 27.44 299 LEU A O 1
ATOM 2272 N N . PHE A 1 300 ? 4.633 11.18 34.562 1 26.75 300 PHE A N 1
ATOM 2273 C CA . PHE A 1 300 ? 5.91 11.844 34.781 1 26.75 300 PHE A CA 1
ATOM 2274 C C . PHE A 1 300 ? 5.719 13.125 35.594 1 26.75 300 PHE A C 1
ATOM 2276 O O . PHE A 1 300 ? 4.758 13.867 35.375 1 26.75 300 PHE A O 1
ATOM 2283 N N . MET B 1 1 ? 19.609 7.75 -13.344 1 21.09 1 MET B N 1
ATOM 2284 C CA . MET B 1 1 ? 18.281 7.773 -12.719 1 21.09 1 MET B CA 1
ATOM 2285 C C . MET B 1 1 ? 17.188 7.688 -13.773 1 21.09 1 MET B C 1
ATOM 2287 O O . MET B 1 1 ? 16.969 8.641 -14.523 1 21.09 1 MET B O 1
ATOM 2291 N N . ALA B 1 2 ? 16.969 6.504 -14.297 1 25.28 2 ALA B N 1
ATOM 2292 C CA . ALA B 1 2 ? 16.172 6.289 -15.5 1 25.28 2 ALA B CA 1
ATOM 2293 C C . ALA B 1 2 ? 14.781 6.918 -15.352 1 25.28 2 ALA B C 1
ATOM 2295 O O . ALA B 1 2 ? 14.125 6.758 -14.32 1 25.28 2 ALA B O 1
ATOM 2296 N N . ALA B 1 3 ? 14.562 8.039 -15.969 1 28 3 ALA B N 1
ATOM 2297 C CA . ALA B 1 3 ? 13.281 8.727 -16.141 1 28 3 ALA B CA 1
ATOM 2298 C C . ALA B 1 3 ? 12.141 7.727 -16.312 1 28 3 ALA B C 1
ATOM 2300 O O . ALA B 1 3 ? 12.227 6.812 -17.141 1 28 3 ALA B O 1
ATOM 2301 N N . LEU B 1 4 ? 11.469 7.449 -15.32 1 31.41 4 LEU B N 1
ATOM 2302 C CA . LEU B 1 4 ? 10.305 6.57 -15.305 1 31.41 4 LEU B CA 1
ATOM 2303 C C . LEU B 1 4 ? 9.406 6.84 -16.5 1 31.41 4 LEU B C 1
ATOM 2305 O O . LEU B 1 4 ? 8.961 7.973 -16.719 1 31.41 4 LEU B O 1
ATOM 2309 N N . THR B 1 5 ? 9.734 6.285 -17.672 1 30.27 5 THR B N 1
ATOM 2310 C CA . THR B 1 5 ? 8.992 6.406 -18.922 1 30.27 5 THR B CA 1
ATOM 2311 C C . THR B 1 5 ? 7.492 6.234 -18.672 1 30.27 5 THR B C 1
ATOM 2313 O O . THR B 1 5 ? 7.086 5.605 -17.703 1 30.27 5 THR B O 1
ATOM 2316 N N . GLU B 1 6 ? 6.668 7.016 -19.281 1 31.72 6 GLU B N 1
ATOM 2317 C CA . GLU B 1 6 ? 5.211 7.027 -19.312 1 31.72 6 GLU B CA 1
ATOM 2318 C C . GLU B 1 6 ? 4.648 5.613 -19.406 1 31.72 6 GLU B C 1
ATOM 2320 O O . GLU B 1 6 ? 5.195 4.766 -20.125 1 31.72 6 GLU B O 1
ATOM 2325 N N . PRO B 1 7 ? 3.875 5.199 -18.5 1 31.66 7 PRO B N 1
ATOM 2326 C CA . PRO B 1 7 ? 3.312 3.85 -18.562 1 31.66 7 PRO B CA 1
ATOM 2327 C C . PRO B 1 7 ? 2.738 3.516 -19.938 1 31.66 7 PRO B C 1
ATOM 2329 O O . PRO B 1 7 ? 2.201 4.395 -20.625 1 31.66 7 PRO B O 1
ATOM 2332 N N . TRP B 1 8 ? 3.283 2.555 -20.594 1 32.12 8 TRP B N 1
ATOM 2333 C CA . TRP B 1 8 ? 2.887 2.055 -21.906 1 32.12 8 TRP B CA 1
ATOM 2334 C C . TRP B 1 8 ? 1.369 1.977 -22.031 1 32.12 8 TRP B C 1
ATOM 2336 O O . TRP B 1 8 ? 0.802 2.328 -23.062 1 32.12 8 TRP B O 1
ATOM 2346 N N . SER B 1 9 ? 0.619 1.666 -21.016 1 31.62 9 SER B N 1
ATOM 2347 C CA . SER B 1 9 ? -0.833 1.533 -21.094 1 31.62 9 SER B CA 1
ATOM 2348 C C . SER B 1 9 ? -1.493 2.865 -21.422 1 31.62 9 SER B C 1
ATOM 2350 O O . SER B 1 9 ? -2.525 2.898 -22.109 1 31.62 9 SER B O 1
ATOM 2352 N N . LYS B 1 10 ? -0.972 3.914 -20.984 1 34.03 10 LYS B N 1
ATOM 2353 C CA . LYS B 1 10 ? -1.561 5.199 -21.344 1 34.03 10 LYS B CA 1
ATOM 2354 C C . LYS B 1 10 ? -1.302 5.531 -22.812 1 34.03 10 LYS B C 1
ATOM 2356 O O . LYS B 1 10 ? -2.094 6.234 -23.438 1 34.03 10 LYS B O 1
ATOM 2361 N N . LYS B 1 11 ? -0.182 5.289 -23.375 1 32.06 11 LYS B N 1
ATOM 2362 C CA . LYS B 1 11 ? 0.114 5.625 -24.766 1 32.06 11 LYS B CA 1
ATOM 2363 C C . LYS B 1 11 ? -0.69 4.75 -25.734 1 32.06 11 LYS B C 1
ATOM 2365 O O . LYS B 1 11 ? -0.987 5.164 -26.859 1 32.06 11 LYS B O 1
ATOM 2370 N N . HIS B 1 12 ? -0.771 3.529 -25.344 1 29.25 12 HIS B N 1
ATOM 2371 C CA . HIS B 1 12 ? -1.365 2.604 -26.297 1 29.25 12 HIS B CA 1
ATOM 2372 C C . HIS B 1 12 ? -2.828 2.326 -25.969 1 29.25 12 HIS B C 1
ATOM 2374 O O . HIS B 1 12 ? -3.395 1.33 -26.422 1 29.25 12 HIS B O 1
ATOM 2380 N N . LYS B 1 13 ? -3.424 3.088 -25.234 1 33.03 13 LYS B N 1
ATOM 2381 C CA . LYS B 1 13 ? -4.883 3.117 -25.203 1 33.03 13 LYS B CA 1
ATOM 2382 C C . LYS B 1 13 ? -5.449 3.479 -26.578 1 33.03 13 LYS B C 1
ATOM 2384 O O . LYS B 1 13 ? -5.586 4.66 -26.906 1 33.03 13 LYS B O 1
ATOM 2389 N N . LEU B 1 14 ? -5.004 2.934 -27.656 1 27 14 LEU B N 1
ATOM 2390 C CA . LEU B 1 14 ? -5.773 3.047 -28.891 1 27 14 LEU B CA 1
ATOM 2391 C C . LEU B 1 14 ? -7.246 2.738 -28.641 1 27 14 LEU B C 1
ATOM 2393 O O . LEU B 1 14 ? -7.586 1.658 -28.156 1 27 14 LEU B O 1
ATOM 2397 N N . VAL B 1 15 ? -8.039 3.707 -28.438 1 28.69 15 VAL B N 1
ATOM 2398 C CA . VAL B 1 15 ? -9.469 3.705 -28.734 1 28.69 15 VAL B CA 1
ATOM 2399 C C . VAL B 1 15 ? -9.703 3.131 -30.141 1 28.69 15 VAL B C 1
ATOM 2401 O O . VAL B 1 15 ? -9.242 3.693 -31.125 1 28.69 15 VAL B O 1
ATOM 2404 N N . THR B 1 16 ? -9.68 1.894 -30.391 1 25.02 16 THR B N 1
ATOM 2405 C CA . THR B 1 16 ? -10.375 1.515 -31.609 1 25.02 16 THR B CA 1
ATOM 2406 C C . THR B 1 16 ? -11.766 2.135 -31.672 1 25.02 16 THR B C 1
ATOM 2408 O O . THR B 1 16 ? -12.617 1.82 -30.828 1 25.02 16 THR B O 1
ATOM 2411 N N . LYS B 1 17 ? -11.883 3.357 -32.094 1 25.69 17 LYS B N 1
ATOM 2412 C CA . LYS B 1 17 ? -13.133 3.951 -32.562 1 25.69 17 LYS B CA 1
ATOM 2413 C C . LYS B 1 17 ? -13.828 3.033 -33.562 1 25.69 17 LYS B C 1
ATOM 2415 O O . LYS B 1 17 ? -13.367 2.879 -34.688 1 25.69 17 LYS B O 1
ATOM 2420 N N . ALA B 1 18 ? -14.398 1.831 -33.062 1 25.47 18 ALA B N 1
ATOM 2421 C CA . ALA B 1 18 ? -15.328 1.312 -34.062 1 25.47 18 ALA B CA 1
ATOM 2422 C C . ALA B 1 18 ? -16.234 2.422 -34.594 1 25.47 18 ALA B C 1
ATOM 2424 O O . ALA B 1 18 ? -16.438 3.438 -33.938 1 25.47 18 ALA B O 1
ATOM 2425 N N . GLY B 1 19 ? -16.594 2.508 -35.875 1 26.2 19 GLY B N 1
ATOM 2426 C CA . GLY B 1 19 ? -17.625 3.324 -36.469 1 26.2 19 GLY B CA 1
ATOM 2427 C C . GLY B 1 19 ? -18.734 3.705 -35.5 1 26.2 19 GLY B C 1
ATOM 2428 O O . GLY B 1 19 ? -18.688 3.33 -34.344 1 26.2 19 GLY B O 1
ATOM 2429 N N . ALA B 1 20 ? -20.062 4.133 -35.938 1 26.25 20 ALA B N 1
ATOM 2430 C CA . ALA B 1 20 ? -21.344 4.48 -35.281 1 26.25 20 ALA B CA 1
ATOM 2431 C C . ALA B 1 20 ? -21.594 3.584 -34.094 1 26.25 20 ALA B C 1
ATOM 2433 O O . ALA B 1 20 ? -22.078 4.051 -33.062 1 26.25 20 ALA B O 1
ATOM 2434 N N . GLY B 1 21 ? -21.891 2.242 -34.125 1 27.91 21 GLY B N 1
ATOM 2435 C CA . GLY B 1 21 ? -22.297 1.28 -33.125 1 27.91 21 GLY B CA 1
ATOM 2436 C C . GLY B 1 21 ? -21.156 0.803 -32.25 1 27.91 21 GLY B C 1
ATOM 2437 O O . GLY B 1 21 ? -21.219 -0.287 -31.688 1 27.91 21 GLY B O 1
ATOM 2438 N N . GLY B 1 22 ? -20.141 1.446 -32.094 1 26.98 22 GLY B N 1
ATOM 2439 C CA . GLY B 1 22 ? -18.75 1.099 -31.844 1 26.98 22 GLY B CA 1
ATOM 2440 C C . GLY B 1 22 ? -18.516 0.495 -30.469 1 26.98 22 GLY B C 1
ATOM 2441 O O . GLY B 1 22 ? -18.859 1.109 -29.453 1 26.98 22 GLY B O 1
ATOM 2442 N N . LEU B 1 23 ? -18.5 -0.823 -30.297 1 25.34 23 LEU B N 1
ATOM 2443 C CA . LEU B 1 23 ? -18.328 -1.588 -29.062 1 25.34 23 LEU B CA 1
ATOM 2444 C C . LEU B 1 23 ? -16.969 -1.303 -28.422 1 25.34 23 LEU B C 1
ATOM 2446 O O . LEU B 1 23 ? -15.93 -1.464 -29.062 1 25.34 23 LEU B O 1
ATOM 2450 N N . THR B 1 24 ? -16.594 -0.206 -27.875 1 27.94 24 THR B N 1
ATOM 2451 C CA . THR B 1 24 ? -15.383 0.246 -27.203 1 27.94 24 THR B CA 1
ATOM 2452 C C . THR B 1 24 ? -14.898 -0.795 -26.203 1 27.94 24 THR B C 1
ATOM 2454 O O . THR B 1 24 ? -15.539 -1.018 -25.172 1 27.94 24 THR B O 1
ATOM 2457 N N . PHE B 1 25 ? -14.367 -1.938 -26.672 1 27.67 25 PHE B N 1
ATOM 2458 C CA . PHE B 1 25 ? -13.875 -2.953 -25.734 1 27.67 25 PHE B CA 1
ATOM 2459 C C . PHE B 1 25 ? -12.633 -2.459 -25 1 27.67 25 PHE B C 1
ATOM 2461 O O . PHE B 1 25 ? -11.719 -1.905 -25.609 1 27.67 25 PHE B O 1
ATOM 2468 N N . ASN B 1 26 ? -12.664 -1.796 -23.953 1 29.09 26 ASN B N 1
ATOM 2469 C CA . ASN B 1 26 ? -11.555 -1.502 -23.047 1 29.09 26 ASN B CA 1
ATOM 2470 C C . ASN B 1 26 ? -10.727 -2.75 -22.75 1 29.09 26 ASN B C 1
ATOM 2472 O O . ASN B 1 26 ? -11.195 -3.67 -22.078 1 29.09 26 ASN B O 1
ATOM 2476 N N . LEU B 1 27 ? -9.922 -3.221 -23.609 1 32.97 27 LEU B N 1
ATOM 2477 C CA . LEU B 1 27 ? -9.016 -4.355 -23.5 1 32.97 27 LEU B CA 1
ATOM 2478 C C . LEU B 1 27 ? -8.375 -4.406 -22.109 1 32.97 27 LEU B C 1
ATOM 2480 O O . LEU B 1 27 ? -7.867 -5.449 -21.688 1 32.97 27 LEU B O 1
ATOM 2484 N N . SER B 1 28 ? -7.941 -3.307 -21.625 1 35.41 28 SER B N 1
ATOM 2485 C CA . SER B 1 28 ? -7.203 -3.33 -20.359 1 35.41 28 SER B CA 1
ATOM 2486 C C . SER B 1 28 ? -8.016 -4.004 -19.25 1 35.41 28 SER B C 1
ATOM 2488 O O . SER B 1 28 ? -7.461 -4.406 -18.234 1 35.41 28 SER B O 1
ATOM 2490 N N . ASN B 1 29 ? -9.289 -3.852 -19.234 1 37.75 29 ASN B N 1
ATOM 2491 C CA . ASN B 1 29 ? -10.148 -4.281 -18.141 1 37.75 29 ASN B CA 1
ATOM 2492 C C . ASN B 1 29 ? -10.672 -5.699 -18.359 1 37.75 29 ASN B C 1
ATOM 2494 O O . ASN B 1 29 ? -11.805 -5.883 -18.812 1 37.75 29 ASN B O 1
ATOM 2498 N N . SER B 1 30 ? -9.898 -6.578 -18.766 1 40.69 30 SER B N 1
ATOM 2499 C CA . SER B 1 30 ? -10.297 -7.973 -18.922 1 40.69 30 SER B CA 1
ATOM 2500 C C . SER B 1 30 ? -10.875 -8.531 -17.625 1 40.69 30 SER B C 1
ATOM 2502 O O . SER B 1 30 ? -10.266 -9.391 -16.984 1 40.69 30 SER B O 1
ATOM 2504 N N . TYR B 1 31 ? -11.352 -7.723 -16.844 1 48.31 31 TYR B N 1
ATOM 2505 C CA . 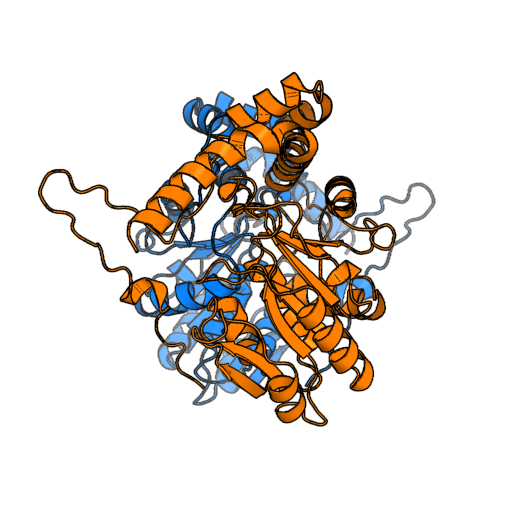TYR B 1 31 ? -11.797 -8.281 -15.578 1 48.31 31 TYR B CA 1
ATOM 2506 C C . TYR B 1 31 ? -13.211 -8.828 -15.695 1 48.31 31 TYR B C 1
ATOM 2508 O O . TYR B 1 31 ? -13.977 -8.422 -16.562 1 48.31 31 TYR B O 1
ATOM 2516 N N . ALA B 1 32 ? -13.422 -10.031 -15.055 1 51.59 32 ALA B N 1
ATOM 2517 C CA . ALA B 1 32 ? -14.781 -10.508 -14.812 1 51.59 32 ALA B CA 1
ATOM 2518 C C . ALA B 1 32 ? -15.703 -9.359 -14.414 1 51.59 32 ALA B C 1
ATOM 2520 O O . ALA B 1 32 ? -15.242 -8.352 -13.867 1 51.59 32 ALA B O 1
ATOM 2521 N N . GLN B 1 33 ? -16.906 -9.297 -15.016 1 56.5 33 GLN B N 1
ATOM 2522 C CA . GLN B 1 33 ? -17.859 -8.289 -14.562 1 56.5 33 GLN B CA 1
ATOM 2523 C C . GLN B 1 33 ? -17.781 -8.102 -13.047 1 56.5 33 GLN B C 1
ATOM 2525 O O . GLN B 1 33 ? -17.906 -9.07 -12.297 1 56.5 33 GLN B O 1
ATOM 2530 N N . PRO B 1 34 ? -17.469 -6.957 -12.648 1 65.69 34 PRO B N 1
ATOM 2531 C CA . PRO B 1 34 ? -17.266 -6.75 -11.211 1 65.69 34 PRO B CA 1
ATOM 2532 C C . PRO B 1 34 ? -18.531 -7 -10.398 1 65.69 34 PRO B C 1
ATOM 2534 O O . PRO B 1 34 ? -19.641 -6.672 -10.852 1 65.69 34 PRO B O 1
ATOM 2537 N N . LEU B 1 35 ? -18.406 -7.797 -9.422 1 78.19 35 LEU B N 1
ATOM 2538 C CA . LEU B 1 35 ? -19.438 -8 -8.422 1 78.19 35 LEU B CA 1
ATOM 2539 C C . LEU B 1 35 ? -19.672 -6.73 -7.605 1 78.19 35 LEU B C 1
ATOM 2541 O O . LEU B 1 35 ? -18.875 -5.785 -7.684 1 78.19 35 LEU B O 1
ATOM 2545 N N . THR B 1 36 ? -20.891 -6.719 -7.043 1 87.12 36 THR B N 1
ATOM 2546 C CA . THR B 1 36 ? -21.156 -5.684 -6.051 1 87.12 36 THR B CA 1
ATOM 2547 C C . THR B 1 36 ? -21.031 -6.242 -4.637 1 87.12 36 THR B C 1
ATOM 2549 O O . THR B 1 36 ? -21.047 -7.457 -4.441 1 87.12 36 THR B O 1
ATOM 2552 N N . ALA B 1 37 ? -20.891 -5.32 -3.688 1 91.56 37 ALA B N 1
ATOM 2553 C CA . ALA B 1 37 ? -20.891 -5.723 -2.285 1 91.56 37 ALA B CA 1
ATOM 2554 C C . ALA B 1 37 ? -22.172 -6.469 -1.926 1 91.56 37 ALA B C 1
ATOM 2556 O O . ALA B 1 37 ? -22.141 -7.457 -1.188 1 91.56 37 ALA B O 1
ATOM 2557 N N . ALA B 1 38 ? -23.266 -6.039 -2.521 1 92 38 ALA B N 1
ATOM 2558 C CA . ALA B 1 38 ? -24.547 -6.684 -2.27 1 92 38 ALA B CA 1
ATOM 2559 C C . ALA B 1 38 ? -24.562 -8.117 -2.797 1 92 38 ALA B C 1
ATOM 2561 O O . ALA B 1 38 ? -25.047 -9.031 -2.129 1 92 38 ALA B O 1
ATOM 2562 N N . GLU B 1 39 ? -24 -8.242 -3.926 1 87.88 39 GLU B N 1
ATOM 2563 C CA . GLU B 1 39 ? -23.938 -9.578 -4.52 1 87.88 39 GLU B CA 1
ATOM 2564 C C . GLU B 1 39 ? -23.016 -10.492 -3.715 1 87.88 39 GLU B C 1
ATOM 2566 O O . GLU B 1 39 ? -23.297 -11.672 -3.535 1 87.88 39 GLU B O 1
ATOM 2571 N N . LEU B 1 40 ? -21.984 -9.93 -3.281 1 89.25 40 LEU B N 1
ATOM 2572 C CA . LEU B 1 40 ? -21.031 -10.695 -2.471 1 89.25 40 LEU B CA 1
ATOM 2573 C C . LEU B 1 40 ? -21.688 -11.164 -1.173 1 89.25 40 LEU B C 1
ATOM 2575 O O . LEU B 1 40 ? -21.531 -12.32 -0.773 1 89.25 40 LEU B O 1
ATOM 2579 N N . ILE B 1 41 ? -22.406 -10.328 -0.53 1 92.81 41 ILE B N 1
ATOM 2580 C CA . ILE B 1 41 ? -23.125 -10.641 0.699 1 92.81 41 ILE B CA 1
ATOM 2581 C C . ILE B 1 41 ? -24.188 -11.711 0.419 1 92.81 41 ILE B C 1
ATOM 2583 O O . ILE B 1 41 ? -24.312 -12.68 1.175 1 92.81 41 ILE B O 1
ATOM 2587 N N . ALA B 1 42 ? -24.875 -11.539 -0.688 1 91.38 42 ALA B N 1
ATOM 2588 C CA . ALA B 1 42 ? -25.906 -12.508 -1.055 1 91.38 42 ALA B CA 1
ATOM 2589 C C . ALA B 1 42 ? -25.297 -13.898 -1.259 1 91.38 42 ALA B C 1
ATOM 2591 O O . ALA B 1 42 ? -25.891 -14.898 -0.836 1 91.38 42 ALA B O 1
ATOM 2592 N N . LEU B 1 43 ? -24.172 -13.906 -1.88 1 88.06 43 LEU B N 1
ATOM 2593 C CA . LEU B 1 43 ? -23.484 -15.172 -2.115 1 88.06 43 LEU B CA 1
ATOM 2594 C C . LEU B 1 43 ? -23.078 -15.82 -0.797 1 88.06 43 LEU B C 1
ATOM 2596 O O . LEU B 1 43 ? -23.172 -17.031 -0.633 1 88.06 43 LEU B O 1
ATOM 2600 N N . ALA B 1 44 ? -22.609 -15.023 0.115 1 92.44 44 ALA B N 1
ATOM 2601 C CA . ALA B 1 44 ? -22.219 -15.523 1.428 1 92.44 44 ALA B CA 1
ATOM 2602 C C . ALA B 1 44 ? -23.422 -16.078 2.186 1 92.44 44 ALA B C 1
ATOM 2604 O O . ALA B 1 44 ? -23.344 -17.156 2.775 1 92.44 44 ALA B O 1
ATOM 2605 N N . LEU B 1 45 ? -24.516 -15.406 2.113 1 93.69 45 LEU B N 1
ATOM 2606 C CA . LEU B 1 45 ? -25.734 -15.844 2.807 1 93.69 45 LEU B CA 1
ATOM 2607 C C . LEU B 1 45 ? -26.281 -17.125 2.188 1 93.69 45 LEU B C 1
ATOM 2609 O O . LEU B 1 45 ? -26.734 -18.016 2.906 1 93.69 45 LEU B O 1
ATOM 2613 N N . ALA B 1 46 ? -26.203 -17.172 0.909 1 91.5 46 ALA B N 1
ATOM 2614 C CA . ALA B 1 46 ? -26.688 -18.359 0.198 1 91.5 46 ALA B CA 1
ATOM 2615 C C . ALA B 1 46 ? -25.906 -19.594 0.606 1 91.5 46 ALA B C 1
ATOM 2617 O O . ALA B 1 46 ? -26.453 -20.703 0.59 1 91.5 46 ALA B O 1
ATOM 2618 N N . ARG B 1 47 ? -24.734 -19.406 1.051 1 91.31 47 ARG B N 1
ATOM 2619 C CA . ARG B 1 47 ? -23.891 -20.516 1.453 1 91.31 47 ARG B CA 1
ATOM 2620 C C . ARG B 1 47 ? -23.984 -20.766 2.955 1 91.31 47 ARG B C 1
ATOM 2622 O O . ARG B 1 47 ? -23.266 -21.609 3.498 1 91.31 47 ARG B O 1
ATOM 2629 N N . GLY B 1 48 ? -24.781 -19.984 3.592 1 93.69 48 GLY B N 1
ATOM 2630 C CA . GLY B 1 48 ? -24.984 -20.172 5.023 1 93.69 48 GLY B CA 1
ATOM 2631 C C . GLY B 1 48 ? -23.891 -19.516 5.859 1 93.69 48 GLY B C 1
ATOM 2632 O O . GLY B 1 48 ? -23.719 -19.844 7.031 1 93.69 48 GLY B O 1
ATOM 2633 N N . ASP B 1 49 ? -23.125 -18.625 5.305 1 95.06 49 ASP B N 1
ATOM 2634 C CA . ASP B 1 49 ? -22.016 -17.969 6 1 95.06 49 ASP B CA 1
ATOM 2635 C C . ASP B 1 49 ? -22.484 -16.688 6.68 1 95.06 49 ASP B C 1
ATOM 2637 O O . ASP B 1 49 ? -21.891 -15.625 6.488 1 95.06 49 ASP B O 1
ATOM 2641 N N . GLN B 1 50 ? -23.469 -16.781 7.543 1 96.44 50 GLN B N 1
ATOM 2642 C CA . GLN B 1 50 ? -24.031 -15.633 8.242 1 96.44 50 GLN B CA 1
ATOM 2643 C C . GLN B 1 50 ? -22.984 -14.945 9.102 1 96.44 50 GLN B C 1
ATOM 2645 O O . GLN B 1 50 ? -22.984 -13.719 9.227 1 96.44 50 GLN B O 1
ATOM 2650 N N . ALA B 1 51 ? -22.109 -15.719 9.594 1 96.81 51 ALA B N 1
ATOM 2651 C CA . ALA B 1 51 ? -21.109 -15.188 10.523 1 96.81 51 ALA B CA 1
ATOM 2652 C C . ALA B 1 51 ? -20.203 -14.164 9.844 1 96.81 51 ALA B C 1
ATOM 2654 O O . ALA B 1 51 ? -19.891 -13.125 10.414 1 96.81 51 ALA B O 1
ATOM 2655 N N . VAL B 1 52 ? -19.75 -14.43 8.602 1 96.5 52 VAL B N 1
ATOM 2656 C CA . VAL B 1 52 ? -18.859 -13.523 7.898 1 96.5 52 VAL B CA 1
ATOM 2657 C C . VAL B 1 52 ? -19.609 -12.242 7.523 1 96.5 52 VAL B C 1
ATOM 2659 O O . VAL B 1 52 ? -19.016 -11.156 7.523 1 96.5 52 VAL B O 1
ATOM 2662 N N . VAL B 1 53 ? -20.891 -12.352 7.211 1 95.94 53 VAL B N 1
ATOM 2663 C CA . VAL B 1 53 ? -21.719 -11.195 6.895 1 95.94 53 VAL B CA 1
ATOM 2664 C C . VAL B 1 53 ? -21.891 -10.328 8.141 1 95.94 53 VAL B C 1
ATOM 2666 O O . VAL B 1 53 ? -21.781 -9.102 8.078 1 95.94 53 VAL B O 1
ATOM 2669 N N . ASP B 1 54 ? -22.141 -10.977 9.273 1 96.69 54 ASP B N 1
ATOM 2670 C CA . ASP B 1 54 ? -22.25 -10.25 10.539 1 96.69 54 ASP B CA 1
ATOM 2671 C C . ASP B 1 54 ? -20.953 -9.516 10.852 1 96.69 54 ASP B C 1
ATOM 2673 O O . ASP B 1 54 ? -20.969 -8.367 11.289 1 96.69 54 ASP B O 1
ATOM 2677 N N . ASP B 1 55 ? -19.859 -10.141 10.648 1 95.88 55 ASP B N 1
ATOM 2678 C CA . ASP B 1 55 ? -18.547 -9.523 10.867 1 95.88 55 ASP B CA 1
ATOM 2679 C C . ASP B 1 55 ? -18.375 -8.273 10.008 1 95.88 55 ASP B C 1
ATOM 2681 O O . ASP B 1 55 ? -17.844 -7.258 10.469 1 95.88 55 ASP B O 1
ATOM 2685 N N . TYR B 1 56 ? -18.812 -8.312 8.805 1 95.94 56 TYR B N 1
ATOM 2686 C CA . TYR B 1 56 ? -18.688 -7.184 7.883 1 95.94 56 TYR B CA 1
ATOM 2687 C C . TYR B 1 56 ? -19.406 -5.953 8.422 1 95.94 56 TYR B C 1
ATOM 2689 O O . TYR B 1 56 ? -18.906 -4.832 8.305 1 95.94 56 TYR B O 1
ATOM 2697 N N . HIS B 1 57 ? -20.484 -6.191 9.07 1 92.62 57 HIS B N 1
ATOM 2698 C CA . HIS B 1 57 ? -21.328 -5.086 9.523 1 92.62 57 HIS B CA 1
ATOM 2699 C C . HIS B 1 57 ? -20.891 -4.598 10.898 1 92.62 57 HIS B C 1
ATOM 2701 O O . HIS B 1 57 ? -21.266 -3.496 11.312 1 92.62 57 HIS B O 1
ATOM 2707 N N . THR B 1 58 ? -20.031 -5.449 11.609 1 93.56 58 THR B N 1
ATOM 2708 C CA . THR B 1 58 ? -19.812 -5.105 13.016 1 93.56 58 THR B CA 1
ATOM 2709 C C . THR B 1 58 ? -18.328 -5.055 13.336 1 93.56 58 THR B C 1
ATOM 2711 O O . THR B 1 58 ? -17.938 -4.734 14.461 1 93.56 58 THR B O 1
ATOM 2714 N N . HIS B 1 59 ? -17.484 -5.34 12.414 1 93 59 HIS B N 1
ATOM 2715 C CA . HIS B 1 59 ? -16.062 -5.477 12.711 1 93 59 HIS B CA 1
ATOM 2716 C C . HIS B 1 59 ? -15.516 -4.211 13.359 1 93 59 HIS B C 1
ATOM 2718 O O . HIS B 1 59 ? -16.047 -3.117 13.148 1 93 59 HIS B O 1
ATOM 2724 N N . GLY B 1 60 ? -14.484 -4.461 14.164 1 87.75 60 GLY B N 1
ATOM 2725 C CA . GLY B 1 60 ? -13.781 -3.342 14.773 1 87.75 60 GLY B CA 1
ATOM 2726 C C . GLY B 1 60 ? -12.938 -2.559 13.781 1 87.75 60 GLY B C 1
ATOM 2727 O O . GLY B 1 60 ? -12.523 -3.092 12.75 1 87.75 60 GLY B O 1
ATOM 2728 N N . LEU B 1 61 ? -12.703 -1.339 14.078 1 85.94 61 LEU B N 1
ATOM 2729 C CA . LEU B 1 61 ? -11.898 -0.486 13.219 1 85.94 61 LEU B CA 1
ATOM 2730 C C . LEU B 1 61 ? -10.523 -0.245 13.828 1 85.94 61 LEU B C 1
ATOM 2732 O O . LEU B 1 61 ? -9.859 0.741 13.5 1 85.94 61 LEU B O 1
ATOM 2736 N N . ALA B 1 62 ? -10.164 -1.113 14.719 1 82.56 62 ALA B N 1
ATOM 2737 C CA . ALA B 1 62 ? -8.789 -1.112 15.219 1 82.56 62 ALA B CA 1
ATOM 2738 C C . ALA B 1 62 ? -7.82 -1.636 14.156 1 82.56 62 ALA B C 1
ATOM 2740 O O . ALA B 1 62 ? -8.242 -2.17 13.133 1 82.56 62 ALA B O 1
ATOM 2741 N N . TYR B 1 63 ? -6.586 -1.493 14.438 1 84.88 63 TYR B N 1
ATOM 2742 C CA . TYR B 1 63 ? -5.559 -2.021 13.547 1 84.88 63 TYR B CA 1
ATOM 2743 C C . TYR B 1 63 ? -5.715 -3.527 13.367 1 84.88 63 TYR B C 1
ATOM 2745 O O . TYR B 1 63 ? -5.977 -4.25 14.328 1 84.88 63 TYR B O 1
ATOM 2753 N N . THR B 1 64 ? -5.688 -3.902 12.141 1 89 64 THR B N 1
ATOM 2754 C CA . THR B 1 64 ? -5.512 -5.328 11.875 1 89 64 THR B CA 1
ATOM 2755 C C . THR B 1 64 ? -4.039 -5.719 11.992 1 89 64 THR B C 1
ATOM 2757 O O . THR B 1 64 ? -3.158 -4.859 11.938 1 89 64 THR B O 1
ATOM 2760 N N . PRO B 1 65 ? -3.797 -6.965 12.242 1 89.06 65 PRO B N 1
ATOM 2761 C CA . PRO B 1 65 ? -2.395 -7.387 12.281 1 89.06 65 PRO B CA 1
ATOM 2762 C C . PRO B 1 65 ? -1.645 -7.078 10.992 1 89.06 65 PRO B C 1
ATOM 2764 O O . PRO B 1 65 ? -2.207 -7.207 9.898 1 89.06 65 PRO B O 1
ATOM 2767 N N . ASN B 1 66 ? -0.389 -6.664 11.242 1 88.12 66 ASN B N 1
ATOM 2768 C CA . ASN B 1 66 ? 0.473 -6.5 10.07 1 88.12 66 ASN B CA 1
ATOM 2769 C C . ASN B 1 66 ? 0.599 -7.801 9.281 1 88.12 66 ASN B C 1
ATOM 2771 O O . ASN B 1 66 ? 0.752 -8.875 9.867 1 88.12 66 ASN B O 1
ATOM 2775 N N . GLY B 1 67 ? 0.39 -7.719 7.984 1 94 67 GLY B N 1
ATOM 2776 C CA . GLY B 1 67 ? 0.485 -8.906 7.148 1 94 67 GLY B CA 1
ATOM 2777 C C . GLY B 1 67 ? -0.846 -9.609 6.957 1 94 67 GLY B C 1
ATOM 2778 O O . GLY B 1 67 ? -0.916 -10.641 6.293 1 94 67 GLY B O 1
ATOM 2779 N N . GLY B 1 68 ? -1.863 -9.117 7.59 1 95.31 68 GLY B N 1
ATOM 2780 C CA . GLY B 1 68 ? -3.201 -9.656 7.387 1 95.31 68 GLY B CA 1
ATOM 2781 C C . GLY B 1 68 ? -3.703 -10.477 8.562 1 95.31 68 GLY B C 1
ATOM 2782 O O . GLY B 1 68 ? -2.918 -11.133 9.242 1 95.31 68 GLY B O 1
ATOM 2783 N N . SER B 1 69 ? -4.949 -10.492 8.758 1 96.88 69 SER B N 1
ATOM 2784 C CA . SER B 1 69 ? -5.594 -11.242 9.828 1 96.88 69 SER B CA 1
ATOM 2785 C C . SER B 1 69 ? -5.496 -12.75 9.594 1 96.88 69 SER B C 1
ATOM 2787 O O . SER B 1 69 ? -5.492 -13.203 8.445 1 96.88 69 SER B O 1
ATOM 2789 N N . LEU B 1 70 ? -5.496 -13.469 10.688 1 97.88 70 LEU B N 1
ATOM 2790 C CA . LEU B 1 70 ? -5.305 -14.914 10.625 1 97.88 70 LEU B CA 1
ATOM 2791 C C . LEU B 1 70 ? -6.402 -15.57 9.789 1 97.88 70 LEU B C 1
ATOM 2793 O O . LEU B 1 70 ? -6.125 -16.469 8.984 1 97.88 70 LEU B O 1
ATOM 2797 N N . ASP B 1 71 ? -7.645 -15.18 9.961 1 97.69 71 ASP B N 1
ATOM 2798 C CA . ASP B 1 71 ? -8.758 -15.797 9.258 1 97.69 71 ASP B CA 1
ATOM 2799 C C . ASP B 1 71 ? -8.609 -15.648 7.742 1 97.69 71 ASP B C 1
ATOM 2801 O O . ASP B 1 71 ? -8.867 -16.578 6.988 1 97.69 71 ASP B O 1
ATOM 2805 N N . LEU B 1 72 ? -8.148 -14.477 7.309 1 97.19 72 LEU B N 1
ATOM 2806 C CA . LEU B 1 72 ? -7.918 -14.281 5.883 1 97.19 72 LEU B CA 1
ATOM 2807 C C . LEU B 1 72 ? -6.746 -15.125 5.395 1 97.19 72 LEU B C 1
ATOM 2809 O O . LEU B 1 72 ? -6.836 -15.773 4.352 1 97.19 72 LEU B O 1
ATOM 2813 N N . ARG B 1 73 ? -5.648 -15.117 6.152 1 98.19 73 ARG B N 1
ATOM 2814 C CA . ARG B 1 73 ? -4.473 -15.891 5.754 1 98.19 73 ARG B CA 1
ATOM 2815 C C . ARG B 1 73 ? -4.797 -17.375 5.656 1 98.19 73 ARG B C 1
ATOM 2817 O O . ARG B 1 73 ? -4.281 -18.078 4.777 1 98.19 73 ARG B O 1
ATOM 2824 N N . GLU B 1 74 ? -5.641 -17.844 6.566 1 98.19 74 GLU B N 1
ATOM 2825 C CA . GLU B 1 74 ? -6.062 -19.25 6.527 1 98.19 74 GLU B CA 1
ATOM 2826 C C . GLU B 1 74 ? -6.871 -19.547 5.266 1 98.19 74 GLU B C 1
ATOM 2828 O O . GLU B 1 74 ? -6.688 -20.594 4.637 1 98.19 74 GLU B O 1
ATOM 2833 N N . GLU B 1 75 ? -7.762 -18.656 4.895 1 95.25 75 GLU B N 1
ATOM 2834 C CA . GLU B 1 75 ? -8.555 -18.844 3.684 1 95.25 75 GLU B CA 1
ATOM 2835 C C . GLU B 1 75 ? -7.672 -18.844 2.438 1 95.25 75 GLU B C 1
ATOM 2837 O O . GLU B 1 75 ? -7.871 -19.641 1.522 1 95.25 75 GLU B O 1
ATOM 2842 N N . ILE B 1 76 ? -6.691 -18 2.404 1 95.31 76 ILE B N 1
ATOM 2843 C CA . ILE B 1 76 ? -5.781 -17.891 1.267 1 95.31 76 ILE B CA 1
ATOM 2844 C C . ILE B 1 76 ? -4.941 -19.156 1.158 1 95.31 76 ILE B C 1
ATOM 2846 O O . ILE B 1 76 ? -4.727 -19.672 0.059 1 95.31 76 ILE B O 1
ATOM 2850 N N . ALA B 1 77 ? -4.5 -19.672 2.283 1 97.5 77 ALA B N 1
ATOM 2851 C CA . ALA B 1 77 ? -3.623 -20.844 2.309 1 97.5 77 ALA B CA 1
ATOM 2852 C C . ALA B 1 77 ? -4.301 -22.047 1.67 1 97.5 77 ALA B C 1
ATOM 2854 O O . ALA B 1 77 ? -3.629 -22.906 1.103 1 97.5 77 ALA B O 1
ATOM 2855 N N . LYS B 1 78 ? -5.609 -22.094 1.665 1 94.44 78 LYS B N 1
ATOM 2856 C CA . LYS B 1 78 ? -6.367 -23.219 1.118 1 94.44 78 LYS B CA 1
ATOM 2857 C C . LYS B 1 78 ? -6.215 -23.297 -0.398 1 94.44 78 LYS B C 1
ATOM 2859 O O . LYS B 1 78 ? -6.543 -24.312 -1.008 1 94.44 78 LYS B O 1
ATOM 2864 N N . LEU B 1 79 ? -5.758 -22.25 -0.998 1 90.75 79 LEU B N 1
ATOM 2865 C CA . LEU B 1 79 ? -5.621 -22.203 -2.449 1 90.75 79 LEU B CA 1
ATOM 2866 C C . LEU B 1 79 ? -4.391 -22.984 -2.906 1 90.75 79 LEU B C 1
ATOM 2868 O O . LEU B 1 79 ? -4.207 -23.219 -4.102 1 90.75 79 LEU B O 1
ATOM 2872 N N . TYR B 1 80 ? -3.557 -23.406 -1.953 1 95.19 80 TYR B N 1
ATOM 2873 C CA . TYR B 1 80 ? -2.244 -23.938 -2.291 1 95.19 80 TYR B CA 1
ATOM 2874 C C . TYR B 1 80 ? -2.066 -25.344 -1.724 1 95.19 80 TYR B C 1
ATOM 2876 O O . TYR B 1 80 ? -2.998 -25.906 -1.147 1 95.19 80 TYR B O 1
ATOM 2884 N N . GLY B 1 81 ? -0.924 -25.938 -2.07 1 96.12 81 GLY B N 1
ATOM 2885 C CA . GLY B 1 81 ? -0.609 -27.266 -1.584 1 96.12 81 GLY B CA 1
ATOM 2886 C C . GLY B 1 81 ? -0.349 -27.312 -0.09 1 96.12 81 GLY B C 1
ATOM 2887 O O . GLY B 1 81 ? -0.358 -26.281 0.578 1 96.12 81 GLY B O 1
ATOM 2888 N N . PRO B 1 82 ? -0.085 -28.438 0.475 1 96.5 82 PRO B N 1
ATOM 2889 C CA . PRO B 1 82 ? -0.022 -28.672 1.92 1 96.5 82 PRO B CA 1
ATOM 2890 C C . PRO B 1 82 ? 1.157 -27.953 2.582 1 96.5 82 PRO B C 1
ATOM 2892 O O . PRO B 1 82 ? 1.162 -27.766 3.801 1 96.5 82 PRO B O 1
ATOM 2895 N N . ALA B 1 83 ? 2.137 -27.594 1.812 1 97.44 83 ALA B N 1
ATOM 2896 C CA . ALA B 1 83 ? 3.309 -26.922 2.385 1 97.44 83 ALA B CA 1
ATOM 2897 C C . ALA B 1 83 ? 2.998 -25.484 2.754 1 97.44 83 ALA B C 1
ATOM 2899 O O . ALA B 1 83 ? 3.771 -24.844 3.467 1 97.44 83 ALA B O 1
ATOM 2900 N N . ILE B 1 84 ? 1.893 -24.984 2.271 1 98.25 84 ILE B N 1
ATOM 2901 C CA . ILE B 1 84 ? 1.516 -23.609 2.516 1 98.25 84 ILE B CA 1
ATOM 2902 C C . ILE B 1 84 ? 0.431 -23.547 3.588 1 98.25 84 ILE B C 1
ATOM 2904 O O . ILE B 1 84 ? -0.666 -24.078 3.4 1 98.25 84 ILE B O 1
ATOM 2908 N N . THR B 1 85 ? 0.77 -23 4.703 1 98.5 85 THR B N 1
ATOM 2909 C CA . THR B 1 85 ? -0.174 -22.688 5.77 1 98.5 85 THR B CA 1
ATOM 2910 C C . THR B 1 85 ? -0.33 -21.188 5.934 1 98.5 85 THR B C 1
ATOM 2912 O O . THR B 1 85 ? 0.278 -20.406 5.195 1 98.5 85 THR B O 1
ATOM 2915 N N . ALA B 1 86 ? -1.16 -20.734 6.867 1 98.31 86 ALA B N 1
ATOM 2916 C CA . ALA B 1 86 ? -1.366 -19.312 7.121 1 98.31 86 ALA B CA 1
ATOM 2917 C C . ALA B 1 86 ? -0.043 -18.609 7.414 1 98.31 86 ALA B C 1
ATOM 2919 O O . ALA B 1 86 ? 0.119 -17.422 7.109 1 98.31 86 ALA B O 1
ATOM 2920 N N . ALA B 1 87 ? 0.918 -19.359 7.949 1 98.06 87 ALA B N 1
ATOM 2921 C CA . ALA B 1 87 ? 2.219 -18.781 8.297 1 98.06 87 ALA B CA 1
ATOM 2922 C C . ALA B 1 87 ? 3.02 -18.438 7.047 1 98.06 87 ALA B C 1
ATOM 2924 O O . ALA B 1 87 ? 3.986 -17.672 7.113 1 98.06 87 ALA B O 1
ATOM 2925 N N . HIS B 1 88 ? 2.6 -18.969 5.887 1 98.62 88 HIS B N 1
ATOM 2926 C CA . HIS B 1 88 ? 3.342 -18.812 4.641 1 98.62 88 HIS B CA 1
ATOM 2927 C C . HIS B 1 88 ? 2.689 -17.766 3.742 1 98.62 88 HIS B C 1
ATOM 2929 O O . HIS B 1 88 ? 2.998 -17.688 2.551 1 98.62 88 HIS B O 1
ATOM 2935 N N . VAL B 1 89 ? 1.747 -17.016 4.363 1 98.44 89 VAL B N 1
ATOM 2936 C CA . VAL B 1 89 ? 0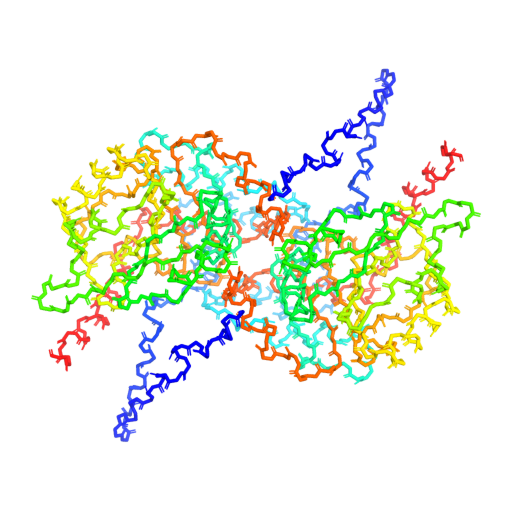.988 -16.031 3.596 1 98.44 89 VAL B CA 1
ATOM 2937 C C . VAL B 1 89 ? 1.168 -14.648 4.211 1 98.44 89 VAL B C 1
ATOM 2939 O O . VAL B 1 89 ? 1.062 -14.484 5.43 1 98.44 89 VAL B O 1
ATOM 2942 N N . LEU B 1 90 ? 1.537 -13.695 3.42 1 98.25 90 LEU B N 1
ATOM 2943 C CA . LEU B 1 90 ? 1.578 -12.281 3.797 1 98.25 90 LEU B CA 1
ATOM 2944 C C . LEU B 1 90 ? 0.615 -11.469 2.943 1 98.25 90 LEU B C 1
ATOM 2946 O O . LEU B 1 90 ? 0.667 -11.523 1.712 1 98.25 90 LEU B O 1
ATOM 2950 N N . VAL B 1 91 ? -0.284 -10.695 3.568 1 97.38 91 VAL B N 1
ATOM 2951 C CA . VAL B 1 91 ? -1.37 -10.016 2.865 1 97.38 91 VAL B CA 1
ATOM 2952 C C . VAL B 1 91 ? -1.039 -8.531 2.707 1 97.38 91 VAL B C 1
ATOM 2954 O O . VAL B 1 91 ? -0.325 -7.961 3.531 1 97.38 91 VAL B O 1
ATOM 2957 N N . PHE B 1 92 ? -1.548 -7.926 1.632 1 96.44 92 PHE B N 1
ATOM 2958 C CA . PHE B 1 92 ? -1.26 -6.555 1.219 1 96.44 92 PHE B CA 1
ATOM 2959 C C . PHE B 1 92 ? -2.518 -5.875 0.693 1 96.44 92 PHE B C 1
ATOM 2961 O O . PHE B 1 92 ? -3.479 -6.543 0.307 1 96.44 92 PHE B O 1
ATOM 2968 N N . PRO B 1 93 ? -2.48 -4.5 0.742 1 93.94 93 PRO B N 1
ATOM 2969 C CA . PRO B 1 93 ? -3.545 -3.797 0.022 1 93.94 93 PRO B CA 1
ATOM 2970 C C . PRO B 1 93 ? -3.352 -3.826 -1.493 1 93.94 93 PRO B C 1
ATOM 2972 O O . PRO B 1 93 ? -3.117 -2.783 -2.109 1 93.94 93 PRO B O 1
ATOM 2975 N N . GLY B 1 94 ? -3.457 -4.984 -2.074 1 91.75 94 GLY B N 1
ATOM 2976 C CA . GLY B 1 94 ? -3.301 -5.195 -3.504 1 91.75 94 GLY B CA 1
ATOM 2977 C C . GLY B 1 94 ? -2.004 -5.895 -3.865 1 91.75 94 GLY B C 1
ATOM 2978 O O . GLY B 1 94 ? -1.099 -6.004 -3.035 1 91.75 94 GLY B O 1
ATOM 2979 N N . ALA B 1 95 ? -1.894 -6.285 -5.113 1 92.44 95 ALA B N 1
ATOM 2980 C CA . ALA B 1 95 ? -0.732 -7.043 -5.566 1 92.44 95 ALA B CA 1
ATOM 2981 C C . ALA B 1 95 ? 0.434 -6.117 -5.898 1 92.44 95 ALA B C 1
ATOM 2983 O O . ALA B 1 95 ? 1.59 -6.543 -5.914 1 92.44 95 ALA B O 1
ATOM 2984 N N . GLN B 1 96 ? 0.146 -4.91 -6.184 1 92.19 96 GLN B N 1
ATOM 2985 C CA . GLN B 1 96 ? 1.206 -3.969 -6.527 1 92.19 96 GLN B CA 1
ATOM 2986 C C . GLN B 1 96 ? 2.223 -3.846 -5.395 1 92.19 96 GLN B C 1
ATOM 2988 O O . GLN B 1 96 ? 3.426 -4 -5.613 1 92.19 96 GLN B O 1
ATOM 2993 N N . LEU B 1 97 ? 1.687 -3.635 -4.227 1 95.19 97 LEU B N 1
ATOM 2994 C CA . LEU B 1 97 ? 2.582 -3.49 -3.082 1 95.19 97 LEU B CA 1
ATOM 2995 C C . LEU B 1 97 ? 3.266 -4.812 -2.756 1 95.19 97 LEU B C 1
ATOM 2997 O O . LEU B 1 97 ? 4.426 -4.832 -2.342 1 95.19 97 LEU B O 1
ATOM 3001 N N . ALA B 1 98 ? 2.547 -5.891 -2.91 1 96.62 98 ALA B N 1
ATOM 3002 C CA . ALA B 1 98 ? 3.137 -7.211 -2.686 1 96.62 98 ALA B CA 1
ATOM 3003 C C . ALA B 1 98 ? 4.355 -7.426 -3.578 1 96.62 98 ALA B C 1
ATOM 3005 O O . ALA B 1 98 ? 5.418 -7.832 -3.102 1 96.62 98 ALA B O 1
ATOM 3006 N N . LEU B 1 99 ? 4.172 -7.109 -4.82 1 96.25 99 LEU B N 1
ATOM 3007 C CA . LEU B 1 99 ? 5.238 -7.273 -5.805 1 96.25 99 LEU B CA 1
ATOM 3008 C C . LEU B 1 99 ? 6.434 -6.391 -5.457 1 96.25 99 LEU B C 1
ATOM 3010 O O . LEU B 1 99 ? 7.578 -6.855 -5.473 1 96.25 99 LEU B O 1
ATOM 3014 N N . GLN B 1 100 ? 6.18 -5.195 -5.117 1 94.44 100 GLN B N 1
ATOM 3015 C CA . GLN B 1 100 ? 7.246 -4.258 -4.773 1 94.44 100 GLN B CA 1
ATOM 3016 C C . GLN B 1 100 ? 7.98 -4.699 -3.512 1 94.44 100 GLN B C 1
ATOM 3018 O O . GLN B 1 100 ? 9.211 -4.656 -3.459 1 94.44 100 GLN B O 1
ATOM 3023 N N . THR B 1 101 ? 7.234 -5.098 -2.545 1 96.12 101 THR B N 1
ATOM 3024 C CA . THR B 1 101 ? 7.824 -5.559 -1.293 1 96.12 101 THR B CA 1
ATOM 3025 C C . THR B 1 101 ? 8.758 -6.746 -1.538 1 96.12 101 THR B C 1
ATOM 3027 O O . THR B 1 101 ? 9.883 -6.77 -1.037 1 96.12 101 THR B O 1
ATOM 3030 N N . ALA B 1 102 ? 8.289 -7.66 -2.314 1 97.81 102 ALA B N 1
ATOM 3031 C CA . ALA B 1 102 ? 9.109 -8.828 -2.629 1 97.81 102 ALA B CA 1
ATOM 3032 C C . ALA B 1 102 ? 10.367 -8.422 -3.395 1 97.81 102 ALA B C 1
ATOM 3034 O O . ALA B 1 102 ? 11.461 -8.898 -3.09 1 97.81 102 ALA B O 1
ATOM 3035 N N . ALA B 1 103 ? 10.227 -7.57 -4.348 1 96.25 103 ALA B N 1
ATOM 3036 C CA . ALA B 1 103 ? 11.367 -7.129 -5.145 1 96.25 103 ALA B CA 1
ATOM 3037 C C . ALA B 1 103 ? 12.422 -6.461 -4.266 1 96.25 103 ALA B C 1
ATOM 3039 O O . ALA B 1 103 ? 13.617 -6.742 -4.398 1 96.25 103 ALA B O 1
ATOM 3040 N N . PHE B 1 104 ? 11.969 -5.621 -3.379 1 93.38 104 PHE B N 1
ATOM 3041 C CA . PHE B 1 104 ? 12.891 -4.941 -2.48 1 93.38 104 PHE B CA 1
ATOM 3042 C C . PHE B 1 104 ? 13.594 -5.938 -1.569 1 93.38 104 PHE B C 1
ATOM 3044 O O . PHE B 1 104 ? 14.805 -5.828 -1.331 1 93.38 104 PHE B O 1
ATOM 3051 N N . THR B 1 105 ? 12.844 -6.84 -1.101 1 95.62 105 THR B N 1
ATOM 3052 C CA . THR B 1 105 ? 13.391 -7.836 -0.186 1 95.62 105 THR B CA 1
ATOM 3053 C C . THR B 1 105 ? 14.453 -8.688 -0.88 1 95.62 105 THR B C 1
ATOM 3055 O O . THR B 1 105 ? 15.461 -9.039 -0.274 1 95.62 105 THR B O 1
ATOM 3058 N N . LEU B 1 106 ? 14.281 -8.945 -2.131 1 96.12 106 LEU B N 1
ATOM 3059 C CA . LEU B 1 106 ? 15.125 -9.891 -2.863 1 96.12 106 LEU B CA 1
ATOM 3060 C C . LEU B 1 106 ? 16.281 -9.164 -3.545 1 96.12 106 LEU B C 1
ATOM 3062 O O . LEU B 1 106 ? 17.156 -9.805 -4.145 1 96.12 106 LEU B O 1
ATOM 3066 N N . ALA B 1 107 ? 16.359 -7.902 -3.426 1 92.31 107 ALA B N 1
ATOM 3067 C CA . ALA B 1 107 ? 17.297 -7.102 -4.207 1 92.31 107 ALA B CA 1
ATOM 3068 C C . ALA B 1 107 ? 18.703 -7.137 -3.594 1 92.31 107 ALA B C 1
ATOM 3070 O O . ALA B 1 107 ? 19.656 -6.609 -4.172 1 92.31 107 ALA B O 1
ATOM 3071 N N . ALA B 1 108 ? 18.906 -7.719 -2.514 1 87 108 ALA B N 1
ATOM 3072 C CA . ALA B 1 108 ? 20.141 -7.652 -1.75 1 87 108 ALA B CA 1
ATOM 3073 C C . ALA B 1 108 ? 21.312 -8.164 -2.572 1 87 108 ALA B C 1
ATOM 3075 O O . ALA B 1 108 ? 22.422 -7.633 -2.482 1 87 108 ALA B O 1
ATOM 3076 N N . ARG B 1 109 ? 21.078 -9.18 -3.393 1 88.94 109 ARG B N 1
ATOM 3077 C CA . ARG B 1 109 ? 22.172 -9.766 -4.152 1 88.94 109 ARG B CA 1
ATOM 3078 C C . ARG B 1 109 ? 22.547 -8.883 -5.34 1 88.94 109 ARG B C 1
ATOM 3080 O O . ARG B 1 109 ? 23.625 -9.031 -5.914 1 88.94 109 ARG B O 1
ATOM 3087 N N . GLY B 1 110 ? 21.656 -8.141 -5.84 1 93.06 110 GLY B N 1
ATOM 3088 C CA . GLY B 1 110 ? 22.094 -7.023 -6.664 1 93.06 110 GLY B CA 1
ATOM 3089 C C . GLY B 1 110 ? 21.688 -7.156 -8.117 1 93.06 110 GLY B C 1
ATOM 3090 O O . GLY B 1 110 ? 21.75 -6.195 -8.883 1 93.06 110 GLY B O 1
ATOM 3091 N N . HIS B 1 111 ? 21.25 -8.398 -8.586 1 97.88 111 HIS B N 1
ATOM 3092 C CA . HIS B 1 111 ? 20.891 -8.609 -9.984 1 97.88 111 HIS B CA 1
ATOM 3093 C C . HIS B 1 111 ? 19.625 -9.445 -10.109 1 97.88 111 HIS B C 1
ATOM 3095 O O . HIS B 1 111 ? 19.422 -10.406 -9.367 1 97.88 111 HIS B O 1
ATOM 3101 N N . ALA B 1 112 ? 18.766 -9.008 -11.062 1 98.38 112 ALA B N 1
ATOM 3102 C CA . ALA B 1 112 ? 17.531 -9.727 -11.336 1 98.38 112 ALA B CA 1
ATOM 3103 C C . ALA B 1 112 ? 17.328 -9.922 -12.836 1 98.38 112 ALA B C 1
ATOM 3105 O O . ALA B 1 112 ? 17.891 -9.188 -13.641 1 98.38 112 ALA B O 1
ATOM 3106 N N . ILE B 1 113 ? 16.578 -10.922 -13.18 1 98.62 113 ILE B N 1
ATOM 3107 C CA . ILE B 1 113 ? 16.188 -11.203 -14.555 1 98.62 113 ILE B CA 1
ATOM 3108 C C . ILE B 1 113 ? 14.68 -10.977 -14.719 1 98.62 113 ILE B C 1
ATOM 3110 O O . ILE B 1 113 ? 13.883 -11.414 -13.883 1 98.62 113 ILE B O 1
ATOM 3114 N N . VAL B 1 114 ? 14.289 -10.234 -15.758 1 98.06 114 VAL B N 1
ATOM 3115 C CA . VAL B 1 114 ? 12.875 -10.031 -16.078 1 98.06 114 VAL B CA 1
ATOM 3116 C C . VAL B 1 114 ? 12.633 -10.359 -17.562 1 98.06 114 VAL B C 1
ATOM 3118 O O . VAL B 1 114 ? 13.586 -10.586 -18.312 1 98.06 114 VAL B O 1
ATOM 3121 N N . PHE B 1 115 ? 11.344 -10.422 -17.891 1 96.94 115 PHE B N 1
ATOM 3122 C CA . PHE B 1 115 ? 10.953 -10.781 -19.25 1 96.94 115 PHE B CA 1
ATOM 3123 C C . PHE B 1 115 ? 10.117 -9.68 -19.891 1 96.94 115 PHE B C 1
ATOM 3125 O O . PHE B 1 115 ? 9.273 -9.078 -19.219 1 96.94 115 PHE B O 1
ATOM 3132 N N . THR B 1 116 ? 10.336 -9.445 -21.203 1 94.81 116 THR B N 1
ATOM 3133 C CA . THR B 1 116 ? 9.633 -8.391 -21.922 1 94.81 116 THR B CA 1
ATOM 3134 C C . THR B 1 116 ? 9.055 -8.922 -23.234 1 94.81 116 THR B C 1
ATOM 3136 O O . THR B 1 116 ? 9.625 -9.828 -23.844 1 94.81 116 THR B O 1
ATOM 3139 N N . PRO B 1 117 ? 7.969 -8.352 -23.719 1 92.75 117 PRO B N 1
ATOM 3140 C CA . PRO B 1 117 ? 7.129 -7.395 -22.984 1 92.75 117 PRO B CA 1
ATOM 3141 C C . PRO B 1 117 ? 6.473 -8.008 -21.75 1 92.75 117 PRO B C 1
ATOM 3143 O O . PRO B 1 117 ? 6.461 -9.227 -21.594 1 92.75 117 PRO B O 1
ATOM 3146 N N . GLY B 1 118 ? 6.141 -7.199 -20.844 1 87.94 118 GLY B N 1
ATOM 3147 C CA . GLY B 1 118 ? 5.461 -7.633 -19.641 1 87.94 118 GLY B CA 1
ATOM 3148 C C . GLY B 1 118 ? 4.762 -6.504 -18.906 1 87.94 118 GLY B C 1
ATOM 3149 O O . GLY B 1 118 ? 4.879 -5.34 -19.297 1 87.94 118 GLY B O 1
ATOM 3150 N N . TYR B 1 119 ? 3.988 -6.938 -17.984 1 86.31 119 TYR B N 1
ATOM 3151 C CA . TYR B 1 119 ? 3.332 -5.945 -17.141 1 86.31 119 TYR B CA 1
ATOM 3152 C C . TYR B 1 119 ? 4.352 -5.008 -16.5 1 86.31 119 TYR B C 1
ATOM 3154 O O . TYR B 1 119 ? 5.375 -5.457 -15.984 1 86.31 119 TYR B O 1
ATOM 3162 N N . GLN B 1 120 ? 4.145 -3.777 -16.516 1 84.5 120 GLN B N 1
ATOM 3163 C CA . GLN B 1 120 ? 5.098 -2.738 -16.141 1 84.5 120 GLN B CA 1
ATOM 3164 C C . GLN B 1 120 ? 5.656 -2.979 -14.742 1 84.5 120 GLN B C 1
ATOM 3166 O O . GLN B 1 120 ? 6.871 -2.943 -14.539 1 84.5 120 GLN B O 1
ATOM 3171 N N . SER B 1 121 ? 4.805 -3.215 -13.812 1 86.69 121 SER B N 1
ATOM 3172 C CA . SER B 1 121 ? 5.246 -3.363 -12.43 1 86.69 121 SER B CA 1
ATOM 3173 C C . SER B 1 121 ? 6.137 -4.59 -12.266 1 86.69 121 SER B C 1
ATOM 3175 O O . SER B 1 121 ? 7.047 -4.594 -11.43 1 86.69 121 SER B O 1
ATOM 3177 N N . THR B 1 122 ? 5.926 -5.566 -13.047 1 89.31 122 THR B N 1
ATOM 3178 C CA . THR B 1 122 ? 6.746 -6.773 -13 1 89.31 122 THR B CA 1
ATOM 3179 C C . THR B 1 122 ? 8.133 -6.512 -13.578 1 89.31 122 THR B C 1
ATOM 3181 O O . THR B 1 122 ? 9.141 -6.926 -13 1 89.31 122 THR B O 1
ATOM 3184 N N . VAL B 1 123 ? 8.133 -5.801 -14.625 1 91.31 123 VAL B N 1
ATOM 3185 C CA . VAL B 1 123 ? 9.367 -5.566 -15.367 1 91.31 123 VAL B CA 1
ATOM 3186 C C . VAL B 1 123 ? 10.211 -4.516 -14.648 1 91.31 123 VAL B C 1
ATOM 3188 O O . VAL B 1 123 ? 11.438 -4.621 -14.594 1 91.31 123 VAL B O 1
ATOM 3191 N N . GLU B 1 124 ? 9.57 -3.6 -13.984 1 91.62 124 GLU B N 1
ATOM 3192 C CA . GLU B 1 124 ? 10.297 -2.438 -13.477 1 91.62 124 GLU B CA 1
ATOM 3193 C C . GLU B 1 124 ? 10.57 -2.566 -11.977 1 91.62 124 GLU B C 1
ATOM 3195 O O . GLU B 1 124 ? 11.422 -1.854 -11.438 1 91.62 124 GLU B O 1
ATOM 3200 N N . ALA B 1 125 ? 9.922 -3.449 -11.328 1 92.56 125 ALA B N 1
ATOM 3201 C CA . ALA B 1 125 ? 10.008 -3.543 -9.875 1 92.56 125 ALA B CA 1
ATOM 3202 C C . ALA B 1 125 ? 11.453 -3.775 -9.422 1 92.56 125 ALA B C 1
ATOM 3204 O O . ALA B 1 125 ? 11.938 -3.107 -8.508 1 92.56 125 ALA B O 1
ATOM 3205 N N . PRO B 1 126 ? 12.227 -4.652 -10.094 1 94.88 126 PRO B N 1
ATOM 3206 C CA . PRO B 1 126 ? 13.602 -4.883 -9.641 1 94.88 126 PRO B CA 1
ATOM 3207 C C . PRO B 1 126 ? 14.477 -3.639 -9.758 1 94.88 126 PRO B C 1
ATOM 3209 O O . PRO B 1 126 ? 15.25 -3.332 -8.844 1 94.88 126 PRO B O 1
ATOM 3212 N N . ALA B 1 127 ? 14.312 -2.941 -10.867 1 91.56 127 ALA B N 1
ATOM 3213 C CA . ALA B 1 127 ? 15.086 -1.72 -11.047 1 91.56 127 ALA B CA 1
ATOM 3214 C C . ALA B 1 127 ? 14.711 -0.671 -10.008 1 91.56 127 ALA B C 1
ATOM 3216 O O . ALA B 1 127 ? 15.578 0.011 -9.461 1 91.56 127 ALA B O 1
ATOM 3217 N N . HIS B 1 128 ? 13.438 -0.613 -9.75 1 87.06 128 HIS B N 1
ATOM 3218 C CA . HIS B 1 128 ? 12.953 0.312 -8.727 1 87.06 128 HIS B CA 1
ATOM 3219 C C . HIS B 1 128 ? 13.531 -0.025 -7.359 1 87.06 128 HIS B C 1
ATOM 3221 O O . HIS B 1 128 ? 13.797 0.871 -6.555 1 87.06 128 HIS B O 1
ATOM 3227 N N . ALA B 1 129 ? 13.82 -1.281 -7.164 1 89.31 129 ALA B N 1
ATOM 3228 C CA . ALA B 1 129 ? 14.359 -1.756 -5.895 1 89.31 129 ALA B CA 1
ATOM 3229 C C . ALA B 1 129 ? 15.875 -1.61 -5.855 1 89.31 129 ALA B C 1
ATOM 3231 O O . ALA B 1 129 ? 16.516 -1.969 -4.863 1 89.31 129 ALA B O 1
ATOM 3232 N N . GLY B 1 130 ? 16.469 -1.194 -6.973 1 87.88 130 GLY B N 1
ATOM 3233 C CA . GLY B 1 130 ? 17.891 -0.897 -6.98 1 87.88 130 GLY B CA 1
ATOM 3234 C C . GLY B 1 130 ? 18.734 -2.018 -7.57 1 87.88 130 GLY B C 1
ATOM 3235 O O . GLY B 1 130 ? 19.969 -1.969 -7.52 1 87.88 130 GLY B O 1
ATOM 3236 N N . ALA B 1 131 ? 18.094 -2.996 -8.102 1 94.25 131 ALA B N 1
ATOM 3237 C CA . ALA B 1 131 ? 18.828 -4.105 -8.703 1 94.25 131 ALA B CA 1
ATOM 3238 C C . ALA B 1 131 ? 19.234 -3.783 -10.141 1 94.25 131 ALA B C 1
ATOM 3240 O O . ALA B 1 131 ? 18.531 -3.051 -10.836 1 94.25 131 ALA B O 1
ATOM 3241 N N . GLU B 1 132 ? 20.406 -4.344 -10.555 1 96.88 132 GLU B N 1
ATOM 3242 C CA . GLU B 1 132 ? 20.641 -4.457 -11.992 1 96.88 132 GLU B CA 1
ATOM 3243 C C . GLU B 1 132 ? 19.672 -5.438 -12.641 1 96.88 132 GLU B C 1
ATOM 3245 O O . GLU B 1 132 ? 19.281 -6.434 -12.023 1 96.88 132 GLU B O 1
ATOM 3250 N N . VAL B 1 133 ? 19.312 -5.109 -13.914 1 98.06 133 VAL B N 1
ATOM 3251 C CA . VAL B 1 133 ? 18.266 -5.934 -14.5 1 98.06 133 VAL B CA 1
ATOM 3252 C C . VAL B 1 133 ? 18.688 -6.422 -15.883 1 98.06 133 VAL B C 1
ATOM 3254 O O . VAL B 1 133 ? 19.188 -5.637 -16.688 1 98.06 133 VAL B O 1
ATOM 3257 N N . THR B 1 134 ? 18.656 -7.676 -16.109 1 98.5 134 THR B N 1
ATOM 3258 C CA . THR B 1 134 ? 18.703 -8.234 -17.453 1 98.5 134 THR B CA 1
ATOM 3259 C C . THR B 1 134 ? 17.297 -8.523 -17.969 1 98.5 134 THR B C 1
ATOM 3261 O O . THR B 1 134 ? 16.516 -9.211 -17.312 1 98.5 134 THR B O 1
ATOM 3264 N N . ARG B 1 135 ? 17.016 -7.988 -19.156 1 98.12 135 ARG B N 1
ATOM 3265 C CA . ARG B 1 135 ? 15.727 -8.195 -19.797 1 98.12 135 ARG B CA 1
ATOM 3266 C C . ARG B 1 135 ? 15.812 -9.242 -20.906 1 98.12 135 ARG B C 1
ATOM 3268 O O . ARG B 1 135 ? 16.625 -9.109 -21.828 1 98.12 135 ARG B O 1
ATOM 3275 N N . ILE B 1 136 ? 15.031 -10.273 -20.766 1 98.19 136 ILE B N 1
ATOM 3276 C CA . ILE B 1 136 ? 14.969 -11.305 -21.797 1 98.19 136 ILE B CA 1
ATOM 3277 C C . ILE B 1 136 ? 13.695 -11.133 -22.625 1 98.19 136 ILE B C 1
ATOM 3279 O O . ILE B 1 136 ? 12.586 -11.195 -22.094 1 98.19 136 ILE B O 1
ATOM 3283 N N . PRO B 1 137 ? 13.797 -10.953 -23.906 1 96.88 137 PRO B N 1
ATOM 3284 C CA . PRO B 1 137 ? 12.602 -10.797 -24.734 1 96.88 137 PRO B CA 1
ATOM 3285 C C . PRO B 1 137 ? 11.859 -12.109 -24.969 1 96.88 137 PRO B C 1
ATOM 3287 O O . PRO B 1 137 ? 12.484 -13.148 -25.203 1 96.88 137 PRO B O 1
ATOM 3290 N N . LEU B 1 138 ? 10.578 -12.086 -24.781 1 95.44 138 LEU B N 1
ATOM 3291 C CA . LEU B 1 138 ? 9.711 -13.188 -25.188 1 95.44 138 LEU B CA 1
ATOM 3292 C C . LEU B 1 138 ? 9.234 -13.008 -26.609 1 95.44 138 LEU B C 1
ATOM 3294 O O . LEU B 1 138 ? 9.039 -11.875 -27.078 1 95.44 138 LEU B O 1
ATOM 3298 N N . LYS B 1 139 ? 9.039 -14.125 -27.281 1 94.25 139 LYS B N 1
ATOM 3299 C CA . LYS B 1 139 ? 8.734 -14.047 -28.703 1 94.25 139 LYS B CA 1
ATOM 3300 C C . LYS B 1 139 ? 7.406 -14.719 -29.031 1 94.25 139 LYS B C 1
ATOM 3302 O O . LYS B 1 139 ? 7.105 -15.789 -28.5 1 94.25 139 LYS B O 1
ATOM 3307 N N . ALA B 1 140 ? 6.699 -14.117 -29.891 1 92.19 140 ALA B N 1
ATOM 3308 C CA . ALA B 1 140 ? 5.441 -14.688 -30.359 1 92.19 140 ALA B CA 1
ATOM 3309 C C . ALA B 1 140 ? 5.676 -15.992 -31.109 1 92.19 140 ALA B C 1
ATOM 3311 O O . ALA B 1 140 ? 4.855 -16.906 -31.047 1 92.19 140 ALA B O 1
ATOM 3312 N N . ALA B 1 141 ? 6.785 -16.094 -31.797 1 94 141 ALA B N 1
ATOM 3313 C CA . ALA B 1 141 ? 7.113 -17.234 -32.656 1 94 141 ALA B CA 1
ATOM 3314 C C . ALA B 1 141 ? 7.125 -18.531 -31.859 1 94 141 ALA B C 1
ATOM 3316 O O . ALA B 1 141 ? 6.848 -19.609 -32.406 1 94 141 ALA B O 1
ATOM 3317 N N . ASN B 1 142 ? 7.379 -18.469 -30.578 1 93.88 142 ASN B N 1
ATOM 3318 C CA . ASN B 1 142 ? 7.363 -19.672 -29.766 1 93.88 142 ASN B CA 1
ATOM 3319 C C . ASN B 1 142 ? 6.246 -19.625 -28.719 1 93.88 142 ASN B C 1
ATOM 3321 O O . ASN B 1 142 ? 6.367 -20.234 -27.656 1 93.88 142 ASN B O 1
ATOM 3325 N N . GLY B 1 143 ? 5.273 -18.734 -29.031 1 92.19 143 GLY B N 1
ATOM 3326 C CA . GLY B 1 143 ? 4.117 -18.641 -28.156 1 92.19 143 GLY B CA 1
ATOM 3327 C C . GLY B 1 143 ? 4.406 -17.922 -26.844 1 92.19 143 GLY B C 1
ATOM 3328 O O . GLY B 1 143 ? 3.83 -18.25 -25.812 1 92.19 143 GLY B O 1
ATOM 3329 N N . TRP B 1 144 ? 5.43 -17.172 -26.812 1 93.81 144 TRP B N 1
ATOM 3330 C CA . TRP B 1 144 ? 5.785 -16.344 -25.656 1 93.81 144 TRP B CA 1
ATOM 3331 C C . TRP B 1 144 ? 6.316 -17.188 -24.516 1 93.81 144 TRP B C 1
ATOM 3333 O O . TRP B 1 144 ? 6.199 -16.797 -23.344 1 93.81 144 TRP B O 1
ATOM 3343 N N . GLN B 1 145 ? 6.824 -18.359 -24.891 1 95.12 145 GLN B N 1
ATOM 3344 C CA . GLN B 1 145 ? 7.398 -19.219 -23.875 1 95.12 145 GLN B CA 1
ATOM 3345 C C . GLN B 1 145 ? 8.773 -18.734 -23.438 1 95.12 145 GLN B C 1
ATOM 3347 O O . GLN B 1 145 ? 9.562 -18.266 -24.266 1 95.12 145 GLN B O 1
ATOM 3352 N N . ILE B 1 146 ? 9.023 -18.859 -22.188 1 96.69 146 ILE B N 1
ATOM 3353 C CA . ILE B 1 146 ? 10.375 -18.625 -21.688 1 96.69 146 ILE B CA 1
ATOM 3354 C C . ILE B 1 146 ? 11.312 -19.734 -22.188 1 96.69 146 ILE B C 1
ATOM 3356 O O . ILE B 1 146 ? 10.953 -20.906 -22.156 1 96.69 146 ILE B O 1
ATOM 3360 N N . VAL B 1 147 ? 12.406 -19.328 -22.672 1 97.56 147 VAL B N 1
ATOM 3361 C CA . VAL B 1 147 ? 13.438 -20.266 -23.109 1 97.56 147 VAL B CA 1
ATOM 3362 C C . VAL B 1 147 ? 14.484 -20.422 -22.016 1 97.56 147 VAL B C 1
ATOM 3364 O O . VAL B 1 147 ? 15.312 -19.531 -21.797 1 97.56 147 VAL B O 1
ATOM 3367 N N . PRO B 1 148 ? 14.523 -21.578 -21.391 1 97.94 148 PRO B N 1
ATOM 3368 C CA . PRO B 1 148 ? 15.406 -21.781 -20.234 1 97.94 148 PRO B CA 1
ATOM 3369 C C . PRO B 1 148 ? 16.875 -21.516 -20.562 1 97.94 148 PRO B C 1
ATOM 3371 O O . PRO B 1 148 ? 17.609 -20.969 -19.719 1 97.94 148 PRO B O 1
ATOM 3374 N N . ALA B 1 149 ? 17.344 -21.797 -21.75 1 97.94 149 ALA B N 1
ATOM 3375 C CA . ALA B 1 149 ? 18.734 -21.578 -22.141 1 97.94 149 ALA B CA 1
ATOM 3376 C C . ALA B 1 149 ? 19.078 -20.094 -22.109 1 97.94 149 ALA B C 1
ATOM 3378 O O . ALA B 1 149 ? 20.203 -19.719 -21.766 1 97.94 149 ALA B O 1
ATOM 3379 N N . GLU B 1 150 ? 18.156 -19.281 -22.453 1 98.25 150 GLU B N 1
ATOM 3380 C CA . GLU B 1 150 ? 18.359 -17.828 -22.422 1 98.25 150 GLU B CA 1
ATOM 3381 C C . GLU B 1 150 ? 18.453 -17.328 -20.969 1 98.25 150 GLU B C 1
ATOM 3383 O O . GLU B 1 150 ? 19.219 -16.406 -20.688 1 98.25 150 GLU B O 1
ATOM 3388 N N . VAL B 1 151 ? 17.688 -17.938 -20.109 1 98.62 151 VAL B N 1
ATOM 3389 C CA . VAL B 1 151 ? 17.75 -17.609 -18.688 1 98.62 151 VAL B CA 1
ATOM 3390 C C . VAL B 1 151 ? 19.125 -18 -18.125 1 98.62 151 VAL B C 1
ATOM 3392 O O . VAL B 1 151 ? 19.766 -17.203 -17.438 1 98.62 151 VAL B O 1
ATOM 3395 N N . GLU B 1 152 ? 19.531 -19.203 -18.453 1 98.38 152 GLU B N 1
ATOM 3396 C CA . GLU B 1 152 ? 20.828 -19.672 -17.984 1 98.38 152 GLU B CA 1
ATOM 3397 C C . GLU B 1 152 ? 21.953 -18.75 -18.422 1 98.38 152 GLU B C 1
ATOM 3399 O O . GLU B 1 152 ? 22.844 -18.438 -17.641 1 98.38 152 GLU B O 1
ATOM 3404 N N . ALA B 1 153 ? 21.875 -18.297 -19.656 1 98.44 153 ALA B N 1
ATOM 3405 C CA . ALA B 1 153 ? 22.906 -17.422 -20.219 1 98.44 153 ALA B CA 1
ATOM 3406 C C . ALA B 1 153 ? 22.906 -16.062 -19.531 1 98.44 153 ALA B C 1
ATOM 3408 O O . ALA B 1 153 ? 23.938 -15.375 -19.516 1 98.44 153 ALA B O 1
ATOM 3409 N N . ALA B 1 154 ? 21.812 -15.68 -18.906 1 98.44 154 ALA B N 1
ATOM 3410 C CA . ALA B 1 154 ? 21.672 -14.359 -18.312 1 98.44 154 ALA B CA 1
ATOM 3411 C C . ALA B 1 154 ? 22.109 -14.375 -16.844 1 98.44 154 ALA B C 1
ATOM 3413 O O . ALA B 1 154 ? 22.281 -13.32 -16.234 1 98.44 154 ALA B O 1
ATOM 3414 N N . ILE B 1 155 ? 22.281 -15.547 -16.281 1 98.19 155 ILE B N 1
ATOM 3415 C CA . ILE B 1 155 ? 22.609 -15.672 -14.859 1 98.19 155 ILE B CA 1
ATOM 3416 C C . ILE B 1 155 ? 24.031 -15.195 -14.617 1 98.19 155 ILE B C 1
ATOM 3418 O O . ILE B 1 155 ? 24.953 -15.531 -15.375 1 98.19 155 ILE B O 1
ATOM 3422 N N . ARG B 1 156 ? 24.125 -14.367 -13.602 1 97.94 156 ARG B N 1
ATOM 3423 C CA . ARG B 1 156 ? 25.391 -13.859 -13.07 1 97.94 156 ARG B CA 1
ATOM 3424 C C . ARG B 1 156 ? 25.609 -14.344 -11.641 1 97.94 156 ARG B C 1
ATOM 3426 O O . ARG B 1 156 ? 24.688 -14.852 -11 1 97.94 156 ARG B O 1
ATOM 3433 N N . PRO B 1 157 ? 26.875 -14.219 -11.141 1 96.94 157 PRO B N 1
ATOM 3434 C CA . PRO B 1 157 ? 27.125 -14.617 -9.758 1 96.94 157 PRO B CA 1
ATOM 3435 C C . PRO B 1 157 ? 26.266 -13.867 -8.758 1 96.94 157 PRO B C 1
ATOM 3437 O O . PRO B 1 157 ? 25.938 -14.406 -7.695 1 96.94 157 PRO B O 1
ATOM 3440 N N . ASN B 1 158 ? 25.891 -12.68 -9.133 1 97.31 158 ASN B N 1
ATOM 3441 C CA . ASN B 1 158 ? 25.109 -11.852 -8.203 1 97.31 158 ASN B CA 1
ATOM 3442 C C . ASN B 1 158 ? 23.625 -11.883 -8.531 1 97.31 158 ASN B C 1
ATOM 3444 O O . ASN B 1 158 ? 22.859 -11.062 -8.023 1 97.31 158 ASN B O 1
ATOM 3448 N N . THR B 1 159 ? 23.188 -12.805 -9.406 1 98.19 159 THR B N 1
ATOM 3449 C CA . THR B 1 159 ? 21.766 -12.93 -9.672 1 98.19 159 THR B CA 1
ATOM 3450 C C . THR B 1 159 ? 21.031 -13.469 -8.453 1 98.19 159 THR B C 1
ATOM 3452 O O . THR B 1 159 ? 21.359 -14.547 -7.953 1 98.19 159 THR B O 1
ATOM 3455 N N . GLY B 1 160 ? 20.062 -12.695 -8.031 1 97.75 160 GLY B N 1
ATOM 3456 C CA . GLY B 1 160 ? 19.344 -13.094 -6.832 1 97.75 160 GLY B CA 1
ATOM 3457 C C . GLY B 1 160 ? 17.969 -13.688 -7.121 1 97.75 160 GLY B C 1
ATOM 3458 O O . GLY B 1 160 ? 17.484 -14.516 -6.355 1 97.75 160 GLY B O 1
ATOM 3459 N N . TYR B 1 161 ? 17.375 -13.195 -8.164 1 98.19 161 TYR B N 1
ATOM 3460 C CA . TYR B 1 161 ? 16.031 -13.68 -8.445 1 98.19 161 TYR B CA 1
ATOM 3461 C C . TYR B 1 161 ? 15.602 -13.344 -9.867 1 98.19 161 TYR B C 1
ATOM 3463 O O . TYR B 1 161 ? 16.281 -12.578 -10.555 1 98.19 161 TYR B O 1
ATOM 3471 N N . MET B 1 162 ? 14.602 -13.969 -10.383 1 98.19 162 MET B N 1
ATOM 3472 C CA . MET B 1 162 ? 13.906 -13.609 -11.617 1 98.19 162 MET B CA 1
ATOM 3473 C C . MET B 1 162 ? 12.422 -13.359 -11.352 1 98.19 162 MET B C 1
ATOM 3475 O O . MET B 1 162 ? 11.859 -13.906 -10.406 1 98.19 162 MET B O 1
ATOM 3479 N N . VAL B 1 163 ? 11.805 -12.484 -12.117 1 98.06 163 VAL B N 1
ATOM 3480 C CA . VAL B 1 163 ? 10.375 -12.18 -12.016 1 98.06 163 VAL B CA 1
ATOM 3481 C C . VAL B 1 163 ? 9.648 -12.703 -13.25 1 98.06 163 VAL B C 1
ATOM 3483 O O . VAL B 1 163 ? 10 -12.352 -14.383 1 98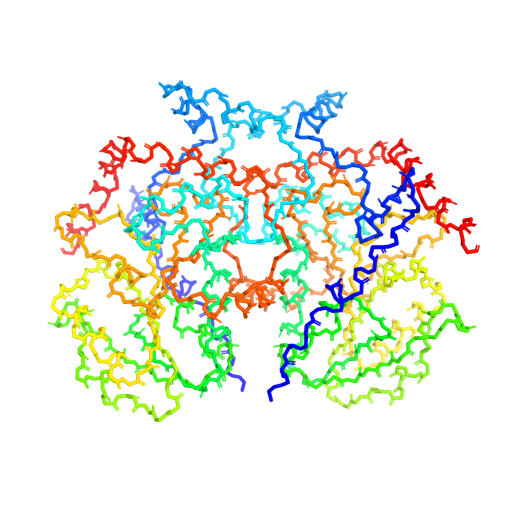.06 163 VAL B O 1
ATOM 3486 N N . ILE B 1 164 ? 8.672 -13.492 -13.016 1 96.19 164 ILE B N 1
ATOM 3487 C CA . ILE B 1 164 ? 7.898 -14.008 -14.141 1 96.19 164 ILE B CA 1
ATOM 3488 C C . ILE B 1 164 ? 6.43 -13.633 -13.969 1 96.19 164 ILE B C 1
ATOM 3490 O O . ILE B 1 164 ? 6 -13.25 -12.875 1 96.19 164 ILE B O 1
ATOM 3494 N N . ASN B 1 165 ? 5.758 -13.602 -14.984 1 93 165 ASN B N 1
ATOM 3495 C CA . ASN B 1 165 ? 4.316 -13.375 -15.039 1 93 165 ASN B CA 1
ATOM 3496 C C . ASN B 1 165 ? 3.578 -14.586 -15.594 1 93 165 ASN B C 1
ATOM 3498 O O . ASN B 1 165 ? 3.721 -14.93 -16.766 1 93 165 ASN B O 1
ATOM 3502 N N . GLU B 1 166 ? 2.781 -15.242 -14.758 1 88.5 166 GLU B N 1
ATOM 3503 C CA . GLU B 1 166 ? 2.168 -16.516 -15.125 1 88.5 166 GLU B CA 1
ATOM 3504 C C . GLU B 1 166 ? 0.752 -16.625 -14.562 1 88.5 166 GLU B C 1
ATOM 3506 O O . GLU B 1 166 ? 0.564 -16.688 -13.344 1 88.5 166 GLU B O 1
ATOM 3511 N N . PRO B 1 167 ? -0.315 -16.797 -15.289 1 86.88 167 PRO B N 1
ATOM 3512 C CA . PRO B 1 167 ? -0.355 -16.734 -16.75 1 86.88 167 PRO B CA 1
ATOM 3513 C C . PRO B 1 167 ? 0.201 -15.422 -17.297 1 86.88 167 PRO B C 1
ATOM 3515 O O . PRO B 1 167 ? 0.121 -14.383 -16.641 1 86.88 167 PRO B O 1
ATOM 3518 N N . TYR B 1 168 ? 0.758 -15.578 -18.516 1 83.25 168 TYR B N 1
ATOM 3519 C CA . TYR B 1 168 ? 1.507 -14.469 -19.094 1 83.25 168 TYR B CA 1
ATOM 3520 C C . TYR B 1 168 ? 0.565 -13.406 -19.641 1 83.25 168 TYR B C 1
ATOM 3522 O O . TYR B 1 168 ? -0.358 -13.719 -20.406 1 83.25 168 TYR B O 1
ATOM 3530 N N . ASN B 1 169 ? 0.747 -12.211 -19.219 1 77 169 ASN B N 1
ATOM 3531 C CA . ASN B 1 169 ? 0.178 -10.992 -19.766 1 77 169 ASN B CA 1
ATOM 3532 C C . ASN B 1 169 ? 1.212 -10.203 -20.562 1 77 169 ASN B C 1
ATOM 3534 O O . ASN B 1 169 ? 2.342 -10.008 -20.109 1 77 169 ASN B O 1
ATOM 3538 N N . PRO B 1 170 ? 0.93 -9.953 -21.781 1 71.12 170 PRO B N 1
ATOM 3539 C CA . PRO B 1 170 ? -0.365 -9.609 -22.359 1 71.12 170 PRO B CA 1
ATOM 3540 C C . PRO B 1 170 ? -0.943 -10.734 -23.219 1 71.12 170 PRO B C 1
ATOM 3542 O O . PRO B 1 170 ? -2.113 -10.68 -23.609 1 71.12 170 PRO B O 1
ATOM 3545 N N . ALA B 1 171 ? -0.197 -11.773 -23.438 1 71.12 171 ALA B N 1
ATOM 3546 C CA . ALA B 1 171 ? -0.618 -12.719 -24.469 1 71.12 171 ALA B CA 1
ATOM 3547 C C . ALA B 1 171 ? -1.557 -13.781 -23.906 1 71.12 171 ALA B C 1
ATOM 3549 O O . ALA B 1 171 ? -2.09 -14.609 -24.641 1 71.12 171 ALA B O 1
ATOM 3550 N N . ASP B 1 172 ? -1.754 -13.766 -22.656 1 75.88 172 ASP B N 1
ATOM 3551 C CA . ASP B 1 172 ? -2.639 -14.719 -22 1 75.88 172 ASP B CA 1
ATOM 3552 C C . ASP B 1 172 ? -2.217 -16.156 -22.297 1 75.88 172 ASP B C 1
ATOM 3554 O O . ASP B 1 172 ? -3.041 -16.984 -22.688 1 75.88 172 ASP B O 1
ATOM 3558 N N . THR B 1 173 ? -0.996 -16.406 -22.266 1 81.06 173 THR B N 1
ATOM 3559 C CA . THR B 1 173 ? -0.465 -17.734 -22.484 1 81.06 173 THR B CA 1
ATOM 3560 C C . THR B 1 173 ? 0.009 -18.359 -21.188 1 81.06 173 THR B C 1
ATOM 3562 O O . THR B 1 173 ? 0.294 -17.656 -20.219 1 81.06 173 THR B O 1
ATOM 3565 N N . LEU B 1 174 ? -0.064 -19.688 -21.234 1 88.38 174 LEU B N 1
ATOM 3566 C CA . LEU B 1 174 ? 0.418 -20.469 -20.094 1 88.38 174 LEU B CA 1
ATOM 3567 C C . LEU B 1 174 ? 1.791 -21.062 -20.375 1 88.38 174 LEU B C 1
ATOM 3569 O O . LEU B 1 174 ? 2.043 -21.547 -21.484 1 88.38 174 LEU B O 1
ATOM 3573 N N . MET B 1 175 ? 2.529 -20.984 -19.375 1 92.56 175 MET B N 1
ATOM 3574 C CA . MET B 1 175 ? 3.812 -21.672 -19.422 1 92.56 175 MET B CA 1
ATOM 3575 C C . MET B 1 175 ? 3.615 -23.188 -19.5 1 92.56 175 MET B C 1
ATOM 3577 O O . MET B 1 175 ? 2.756 -23.734 -18.812 1 92.56 175 MET B O 1
ATOM 3581 N N . ARG B 1 176 ? 4.344 -23.812 -20.375 1 92.75 176 ARG B N 1
ATOM 3582 C CA . ARG B 1 176 ? 4.309 -25.266 -20.422 1 92.75 176 ARG B CA 1
ATOM 3583 C C . ARG B 1 176 ? 4.891 -25.859 -19.141 1 92.75 176 ARG B C 1
ATOM 3585 O O . ARG B 1 176 ? 5.871 -25.359 -18.594 1 92.75 176 ARG B O 1
ATOM 3592 N N . PRO B 1 177 ? 4.32 -26.984 -18.75 1 94.44 177 PRO B N 1
ATOM 3593 C CA . PRO B 1 177 ? 4.812 -27.625 -17.516 1 94.44 177 PRO B CA 1
ATOM 3594 C C . PRO B 1 177 ? 6.305 -27.938 -17.578 1 94.44 177 PRO B C 1
ATOM 3596 O O . PRO B 1 177 ? 7.016 -27.766 -16.578 1 94.44 177 PRO B O 1
ATOM 3599 N N . GLU B 1 178 ? 6.773 -28.375 -18.734 1 95.94 178 GLU B N 1
ATOM 3600 C CA . GLU B 1 178 ? 8.188 -28.719 -18.875 1 95.94 178 GLU B CA 1
ATOM 3601 C C . GLU B 1 178 ? 9.078 -27.484 -18.688 1 95.94 178 GLU B C 1
ATOM 3603 O O . GLU B 1 178 ? 10.172 -27.594 -18.141 1 95.94 178 GLU B O 1
ATOM 3608 N N . VAL B 1 179 ? 8.578 -26.375 -19.156 1 96.69 179 VAL B N 1
ATOM 3609 C CA . VAL B 1 179 ? 9.32 -25.141 -19.031 1 96.69 179 VAL B CA 1
ATOM 3610 C C . VAL B 1 179 ? 9.398 -24.734 -17.562 1 96.69 179 VAL B C 1
ATOM 3612 O O . VAL B 1 179 ? 10.469 -24.344 -17.062 1 96.69 179 VAL B O 1
ATOM 3615 N N . GLN B 1 180 ? 8.32 -24.812 -16.844 1 97.12 180 GLN B N 1
ATOM 3616 C CA . GLN B 1 180 ? 8.336 -24.5 -15.414 1 97.12 180 GLN B CA 1
ATOM 3617 C C . GLN B 1 180 ? 9.352 -25.375 -14.672 1 97.12 180 GLN B C 1
ATOM 3619 O O . GLN B 1 180 ? 10.125 -24.875 -13.852 1 97.12 180 GLN B O 1
ATOM 3624 N N . GLN B 1 181 ? 9.344 -26.688 -15 1 97.56 181 GLN B N 1
ATOM 3625 C CA . GLN B 1 181 ? 10.25 -27.625 -14.352 1 97.56 181 GLN B CA 1
ATOM 3626 C C . GLN B 1 181 ? 11.711 -27.266 -14.625 1 97.56 181 GLN B C 1
ATOM 3628 O O . GLN B 1 181 ? 12.539 -27.281 -13.711 1 97.56 181 GLN B O 1
ATOM 3633 N N . GLN B 1 182 ? 11.961 -26.938 -15.844 1 98.12 182 GLN B N 1
ATOM 3634 C CA . GLN B 1 182 ? 13.32 -26.562 -16.234 1 98.12 182 GLN B CA 1
ATOM 3635 C C . GLN B 1 182 ? 13.758 -25.281 -15.531 1 98.12 182 GLN B C 1
ATOM 3637 O O . GLN B 1 182 ? 14.906 -25.172 -15.078 1 98.12 182 GLN B O 1
ATOM 3642 N N . LEU B 1 183 ? 12.867 -24.281 -15.438 1 98.06 183 LEU B N 1
ATOM 3643 C CA . LEU B 1 183 ? 13.172 -23.031 -14.766 1 98.06 183 LEU B CA 1
ATOM 3644 C C . LEU B 1 183 ? 13.445 -23.25 -13.289 1 98.06 183 LEU B C 1
ATOM 3646 O O . LEU B 1 183 ? 14.391 -22.672 -12.734 1 98.06 183 LEU B O 1
ATOM 3650 N N . VAL B 1 184 ? 12.648 -24.062 -12.656 1 98.31 184 VAL B N 1
ATOM 3651 C CA . VAL B 1 184 ? 12.805 -24.375 -11.242 1 98.31 184 VAL B CA 1
ATOM 3652 C C . VAL B 1 184 ? 14.148 -25.062 -11.008 1 98.31 184 VAL B C 1
ATOM 3654 O O . VAL B 1 184 ? 14.883 -24.703 -10.086 1 98.31 184 VAL B O 1
ATOM 3657 N N . ALA B 1 185 ? 14.445 -26.031 -11.867 1 98.31 185 ALA B N 1
ATOM 3658 C CA . ALA B 1 185 ? 15.711 -26.75 -11.75 1 98.31 185 ALA B CA 1
ATOM 3659 C C . ALA B 1 185 ? 16.891 -25.797 -11.898 1 98.31 185 ALA B C 1
ATOM 3661 O O . ALA B 1 185 ? 17.875 -25.891 -11.148 1 98.31 185 ALA B O 1
ATOM 3662 N N . LEU B 1 186 ? 16.797 -24.969 -12.867 1 98.06 186 LEU B N 1
ATOM 3663 C CA . LEU B 1 186 ? 17.828 -23.969 -13.102 1 98.06 186 LEU B CA 1
ATOM 3664 C C . LEU B 1 186 ? 18 -23.047 -11.898 1 98.06 186 LEU B C 1
ATOM 3666 O O . LEU B 1 186 ? 19.109 -22.781 -11.453 1 98.06 186 LEU B O 1
ATOM 3670 N N . ALA B 1 187 ? 16.891 -22.531 -11.352 1 98.38 187 ALA B N 1
ATOM 3671 C CA . ALA B 1 187 ? 16.906 -21.641 -10.195 1 98.38 187 ALA B CA 1
ATOM 3672 C C . ALA B 1 187 ? 17.516 -22.328 -8.984 1 98.38 187 ALA B C 1
ATOM 3674 O O . ALA B 1 187 ? 18.312 -21.734 -8.258 1 98.38 187 ALA B O 1
ATOM 3675 N N . GLU B 1 188 ? 17.203 -23.562 -8.82 1 98.12 188 GLU B N 1
ATOM 3676 C CA . GLU B 1 188 ? 17.734 -24.344 -7.707 1 98.12 188 GLU B CA 1
ATOM 3677 C C . GLU B 1 188 ? 19.25 -24.5 -7.82 1 98.12 188 GLU B C 1
ATOM 3679 O O . GLU B 1 188 ? 19.969 -24.312 -6.84 1 98.12 188 GLU B O 1
ATOM 3684 N N . ARG B 1 189 ? 19.672 -24.844 -8.984 1 97.88 189 ARG B N 1
ATOM 3685 C CA . ARG B 1 189 ? 21.094 -25.078 -9.227 1 97.88 189 ARG B CA 1
ATOM 3686 C C . ARG B 1 189 ? 21.922 -23.828 -8.906 1 97.88 189 ARG B C 1
ATOM 3688 O O . ARG B 1 189 ? 23.047 -23.922 -8.406 1 97.88 189 ARG B O 1
ATOM 3695 N N . HIS B 1 190 ? 21.344 -22.641 -9.062 1 97.56 190 HIS B N 1
ATOM 3696 C CA . HIS B 1 190 ? 22.109 -21.406 -8.93 1 97.56 190 HIS B CA 1
ATOM 3697 C C . HIS B 1 190 ? 21.719 -20.641 -7.676 1 97.56 190 HIS B C 1
ATOM 3699 O O . HIS B 1 190 ? 22.234 -19.547 -7.422 1 97.56 190 HIS B O 1
ATOM 3705 N N . GLY B 1 191 ? 20.75 -21.203 -6.941 1 96.44 191 GLY B N 1
ATOM 3706 C CA . GLY B 1 191 ? 20.328 -20.562 -5.711 1 96.44 191 GLY B CA 1
ATOM 3707 C C . GLY B 1 191 ? 19.547 -19.281 -5.941 1 96.44 191 GLY B C 1
ATOM 3708 O O . GLY B 1 191 ? 19.641 -18.344 -5.16 1 96.44 191 GLY B O 1
ATOM 3709 N N . ILE B 1 192 ? 18.844 -19.203 -7.027 1 97.06 192 ILE B N 1
ATOM 3710 C CA . ILE B 1 192 ? 18.078 -18.031 -7.441 1 97.06 192 ILE B CA 1
ATOM 3711 C C . ILE B 1 192 ? 16.609 -18.219 -7.047 1 97.06 192 ILE B C 1
ATOM 3713 O O . ILE B 1 192 ? 16.062 -19.312 -7.156 1 97.06 192 ILE B O 1
ATOM 3717 N N . ARG B 1 193 ? 15.984 -17.156 -6.57 1 98.44 193 ARG B N 1
ATOM 3718 C CA . ARG B 1 193 ? 14.555 -17.203 -6.262 1 98.44 193 ARG B CA 1
ATOM 3719 C C . ARG B 1 193 ? 13.719 -16.875 -7.496 1 98.44 193 ARG B C 1
ATOM 3721 O O . ARG B 1 193 ? 14.203 -16.25 -8.438 1 98.44 193 ARG B O 1
ATOM 3728 N N . ILE B 1 194 ? 12.469 -17.344 -7.508 1 98.56 194 ILE B N 1
ATOM 3729 C CA . ILE B 1 194 ? 11.539 -17.016 -8.578 1 98.56 194 ILE B CA 1
ATOM 3730 C C . ILE B 1 194 ? 10.328 -16.281 -7.992 1 98.56 194 ILE B C 1
ATOM 3732 O O . ILE B 1 194 ? 9.594 -16.844 -7.172 1 98.56 194 ILE B O 1
ATOM 3736 N N . LEU B 1 195 ? 10.203 -15.047 -8.289 1 98.56 195 LEU B N 1
ATOM 3737 C CA . LEU B 1 195 ? 9.023 -14.25 -7.988 1 98.56 195 LEU B CA 1
ATOM 3738 C C . LEU B 1 195 ? 8.023 -14.305 -9.133 1 98.56 195 LEU B C 1
ATOM 3740 O O . LEU B 1 195 ? 8.289 -13.781 -10.219 1 98.56 195 LEU B O 1
ATOM 3744 N N . SER B 1 196 ? 6.875 -14.867 -8.875 1 97.56 196 SER B N 1
ATOM 3745 C CA . SER B 1 196 ? 5.906 -15.094 -9.945 1 97.56 196 SER B CA 1
ATOM 3746 C C . SER B 1 196 ? 4.648 -14.258 -9.727 1 97.56 196 SER B C 1
ATOM 3748 O O . SER B 1 196 ? 3.939 -14.438 -8.734 1 97.56 196 SER B O 1
ATOM 3750 N N . ASP B 1 197 ? 4.465 -13.328 -10.625 1 95.5 197 ASP B N 1
ATOM 3751 C CA . ASP B 1 197 ? 3.182 -12.633 -10.68 1 95.5 197 ASP B CA 1
ATOM 3752 C C . ASP B 1 197 ? 2.09 -13.531 -11.25 1 95.5 197 ASP B C 1
ATOM 3754 O O . ASP B 1 197 ? 2.07 -13.805 -12.453 1 95.5 197 ASP B O 1
ATOM 3758 N N . GLU B 1 198 ? 1.157 -13.891 -10.383 1 93.5 198 GLU B N 1
ATOM 3759 C CA . GLU B 1 198 ? 0.142 -14.867 -10.75 1 93.5 198 GLU B CA 1
ATOM 3760 C C . GLU B 1 198 ? -1.264 -14.297 -10.602 1 93.5 198 GLU B C 1
ATOM 3762 O O . GLU B 1 198 ? -2.189 -15 -10.203 1 93.5 198 GLU B O 1
ATOM 3767 N N . VAL B 1 199 ? -1.392 -13.055 -10.898 1 86.81 199 VAL B N 1
ATOM 3768 C CA . VAL B 1 199 ? -2.658 -12.352 -10.703 1 86.81 199 VAL B CA 1
ATOM 3769 C C . VAL B 1 199 ? -3.723 -12.938 -11.625 1 86.81 199 VAL B C 1
ATOM 3771 O O . VAL B 1 199 ? -4.918 -12.859 -11.336 1 86.81 199 VAL B O 1
ATOM 3774 N N . TYR B 1 200 ? -3.311 -13.602 -12.617 1 80.56 200 TYR B N 1
ATOM 3775 C CA . TYR B 1 200 ? -4.27 -14.18 -13.555 1 80.56 200 TYR B CA 1
ATOM 3776 C C . TYR B 1 200 ? -4.469 -15.664 -13.289 1 80.56 200 TYR B C 1
ATOM 3778 O O . TYR B 1 200 ? -5.164 -16.359 -14.047 1 80.56 200 TYR B O 1
ATOM 3786 N N . ARG B 1 201 ? -3.893 -16.047 -12.219 1 81.56 201 ARG B N 1
ATOM 3787 C CA . ARG B 1 201 ? -4.066 -17.453 -11.875 1 81.56 201 ARG B CA 1
ATOM 3788 C C . ARG B 1 201 ? -5.527 -17.766 -11.555 1 81.56 201 ARG B C 1
ATOM 3790 O O . ARG B 1 201 ? -6.223 -16.953 -10.953 1 81.56 201 ARG B O 1
ATOM 3797 N N . LEU B 1 202 ? -6.027 -18.938 -11.906 1 68.06 202 LEU B N 1
ATOM 3798 C CA . LEU B 1 202 ? -7.375 -19.453 -11.711 1 68.06 202 LEU B CA 1
ATOM 3799 C C . LEU B 1 202 ? -8.328 -18.922 -12.773 1 68.06 202 LEU B C 1
ATOM 3801 O O . LEU B 1 202 ? -9.508 -19.281 -12.797 1 68.06 202 LEU B O 1
ATOM 3805 N N . LEU B 1 203 ? -7.824 -18 -13.617 1 63.09 203 LEU B N 1
ATOM 3806 C CA . LEU B 1 203 ? -8.617 -17.531 -14.742 1 63.09 203 LEU B CA 1
ATOM 3807 C C . LEU B 1 203 ? -8.266 -18.281 -16.016 1 63.09 203 LEU B C 1
ATOM 3809 O O . LEU B 1 203 ? -8.656 -17.891 -17.109 1 63.09 203 LEU B O 1
ATOM 3813 N N . GLU B 1 204 ? -7.582 -19.344 -15.734 1 61.94 204 GLU B N 1
ATOM 3814 C CA . GLU B 1 204 ? -7.168 -20.109 -16.906 1 61.94 204 GLU B CA 1
ATOM 3815 C C . GLU B 1 204 ? -8.375 -20.641 -17.672 1 61.94 204 GLU B C 1
ATOM 3817 O O . GLU B 1 204 ? -9.367 -21.047 -17.078 1 61.94 204 GLU B O 1
ATOM 3822 N N . HIS B 1 205 ? -8.297 -20.578 -18.953 1 58.19 205 HIS B N 1
ATOM 3823 C CA . HIS B 1 205 ? -9.359 -21.062 -19.812 1 58.19 205 HIS B CA 1
ATOM 3824 C C . HIS B 1 205 ? -9.602 -22.562 -19.625 1 58.19 205 HIS B C 1
ATOM 3826 O O . HIS B 1 205 ? -10.75 -23.016 -19.656 1 58.19 205 HIS B O 1
ATOM 3832 N N . ASP B 1 206 ? -8.508 -23.297 -19.484 1 64.56 206 ASP B N 1
ATOM 3833 C CA . ASP B 1 206 ? -8.547 -24.734 -19.281 1 64.56 206 ASP B CA 1
ATOM 3834 C C . ASP B 1 206 ? -7.891 -25.125 -17.953 1 64.56 206 ASP B C 1
ATOM 3836 O O . ASP B 1 206 ? -6.664 -25.125 -17.844 1 64.56 206 ASP B O 1
ATOM 3840 N N . GLU B 1 207 ? -8.75 -25.469 -17.031 1 68.06 207 GLU B N 1
ATOM 3841 C CA . GLU B 1 207 ? -8.281 -25.828 -15.695 1 68.06 207 GLU B CA 1
ATOM 3842 C C . GLU B 1 207 ? -7.316 -27 -15.742 1 68.06 207 GLU B C 1
ATOM 3844 O O . GLU B 1 207 ? -6.414 -27.125 -14.914 1 68.06 207 GLU B O 1
ATOM 3849 N N . ALA B 1 208 ? -7.488 -27.812 -16.75 1 70.19 208 ALA B N 1
ATOM 3850 C CA . ALA B 1 208 ? -6.66 -29.016 -16.875 1 70.19 208 ALA B CA 1
ATOM 3851 C C . ALA B 1 208 ? -5.219 -28.656 -17.203 1 70.19 208 ALA B C 1
ATOM 3853 O O . ALA B 1 208 ? -4.305 -29.453 -16.984 1 70.19 208 ALA B O 1
ATOM 3854 N N . ARG B 1 209 ? -5.082 -27.453 -17.625 1 75.5 209 ARG B N 1
ATOM 3855 C CA . ARG B 1 209 ? -3.756 -27.016 -18.062 1 75.5 209 ARG B CA 1
ATOM 3856 C C . ARG B 1 209 ? -3.078 -26.172 -16.984 1 75.5 209 ARG B C 1
ATOM 3858 O O . ARG B 1 209 ? -1.96 -25.703 -17.172 1 75.5 209 ARG B O 1
ATOM 3865 N N . ARG B 1 210 ? -3.732 -26.156 -15.859 1 80.81 210 ARG B N 1
ATOM 3866 C CA . ARG B 1 210 ? -3.182 -25.328 -14.789 1 80.81 210 ARG B CA 1
ATOM 3867 C C . ARG B 1 210 ? -1.897 -25.938 -14.234 1 80.81 210 ARG B C 1
ATOM 3869 O O . ARG B 1 210 ? -1.84 -27.141 -13.969 1 80.81 210 ARG B O 1
ATOM 3876 N N . ILE B 1 211 ? -0.891 -25.109 -14.211 1 88.75 211 ILE B N 1
ATOM 3877 C CA . ILE B 1 211 ? 0.368 -25.531 -13.609 1 88.75 211 ILE B CA 1
ATOM 3878 C C . ILE B 1 211 ? 0.406 -25.109 -12.141 1 88.75 211 ILE B C 1
ATOM 3880 O O . ILE B 1 211 ? -0.34 -24.219 -11.719 1 88.75 211 ILE B O 1
ATOM 3884 N N . PRO B 1 212 ? 1.207 -25.828 -11.344 1 93.88 212 PRO B N 1
ATOM 3885 C CA . PRO B 1 212 ? 1.288 -25.453 -9.93 1 93.88 212 PRO B CA 1
ATOM 3886 C C . PRO B 1 212 ? 1.716 -24 -9.742 1 93.88 212 PRO B C 1
ATOM 3888 O O . PRO B 1 212 ? 2.496 -23.469 -10.539 1 93.88 212 PRO B O 1
ATOM 3891 N N . ALA B 1 213 ? 1.12 -23.391 -8.711 1 95.5 213 ALA B N 1
ATOM 3892 C CA . ALA B 1 213 ? 1.653 -22.094 -8.297 1 95.5 213 ALA B CA 1
ATOM 3893 C C . ALA B 1 213 ? 3.148 -22.188 -8.008 1 95.5 213 ALA B C 1
ATOM 3895 O O . ALA B 1 213 ? 3.65 -23.234 -7.613 1 95.5 213 ALA B O 1
ATOM 3896 N N . MET B 1 214 ? 3.83 -21.141 -8.211 1 97.81 214 MET B N 1
ATOM 3897 C CA . MET B 1 214 ? 5.281 -21.156 -8.062 1 97.81 214 MET B CA 1
ATOM 3898 C C . MET B 1 214 ? 5.68 -21.484 -6.629 1 97.81 214 MET B C 1
ATOM 3900 O O . MET B 1 214 ? 6.668 -22.172 -6.398 1 97.81 214 MET B O 1
ATOM 3904 N N . CYS B 1 215 ? 4.914 -20.969 -5.656 1 98.12 215 CYS B N 1
ATOM 3905 C CA . CYS B 1 215 ? 5.207 -21.25 -4.254 1 98.12 215 CYS B CA 1
ATOM 3906 C C . CYS B 1 215 ? 5.07 -22.734 -3.945 1 98.12 215 CYS B C 1
ATOM 3908 O O . CYS B 1 215 ? 5.656 -23.219 -2.98 1 98.12 215 CYS B O 1
ATOM 3910 N N . ASP B 1 216 ? 4.281 -23.438 -4.727 1 97.75 216 ASP B N 1
ATOM 3911 C CA . ASP B 1 216 ? 4.133 -24.875 -4.562 1 97.75 216 ASP B CA 1
ATOM 3912 C C . ASP B 1 216 ? 5.215 -25.641 -5.328 1 97.75 216 ASP B C 1
ATOM 3914 O O . ASP B 1 216 ? 5.707 -26.672 -4.863 1 97.75 216 ASP B O 1
ATOM 3918 N N . ALA B 1 217 ? 5.617 -25.125 -6.473 1 97.5 217 ALA B N 1
ATOM 3919 C CA . ALA B 1 217 ? 6.504 -25.828 -7.402 1 97.5 217 ALA B CA 1
ATOM 3920 C C . ALA B 1 217 ? 7.957 -25.719 -6.957 1 97.5 217 ALA B C 1
ATOM 3922 O O . ALA B 1 217 ? 8.781 -26.562 -7.316 1 97.5 217 ALA B O 1
ATOM 3923 N N . TYR B 1 218 ? 8.297 -24.688 -6.195 1 98.31 218 TYR B N 1
ATOM 3924 C CA . TYR B 1 218 ? 9.68 -24.375 -5.875 1 98.31 218 TYR B CA 1
ATOM 3925 C C . TYR B 1 218 ? 9.797 -23.828 -4.457 1 98.31 218 TYR B C 1
ATOM 3927 O O . TYR B 1 218 ? 9.188 -22.797 -4.125 1 98.31 218 TYR B O 1
ATOM 3935 N N . PRO B 1 219 ? 10.594 -24.422 -3.6 1 98.12 219 PRO B N 1
ATOM 3936 C CA . PRO B 1 219 ? 10.688 -23.984 -2.207 1 98.12 219 PRO B CA 1
ATOM 3937 C C . PRO B 1 219 ? 11.102 -22.516 -2.084 1 98.12 219 PRO B C 1
ATOM 3939 O O . PRO B 1 219 ? 10.727 -21.844 -1.12 1 98.12 219 PRO B O 1
ATOM 3942 N N . LYS B 1 220 ? 11.844 -22.031 -3.074 1 98.31 220 LYS B N 1
ATOM 3943 C CA . LYS B 1 220 ? 12.273 -20.641 -3.049 1 98.31 220 LYS B CA 1
ATOM 3944 C C . LYS B 1 220 ? 11.445 -19.797 -4.016 1 98.31 220 LYS B C 1
ATOM 3946 O O . LYS B 1 220 ? 11.844 -18.688 -4.375 1 98.31 220 LYS B O 1
ATOM 3951 N N . GLY B 1 221 ? 10.328 -20.344 -4.438 1 98.56 221 GLY B N 1
ATOM 3952 C CA . GLY B 1 221 ? 9.359 -19.625 -5.246 1 98.56 221 GLY B CA 1
ATOM 3953 C C . GLY B 1 221 ? 8.398 -18.797 -4.422 1 98.56 221 GLY B C 1
ATOM 3954 O O . GLY B 1 221 ? 8 -19.188 -3.324 1 98.56 221 GLY B O 1
ATOM 3955 N N . ILE B 1 222 ? 8.062 -17.656 -4.926 1 98.62 222 ILE B N 1
ATOM 3956 C CA . ILE B 1 222 ? 7.102 -16.75 -4.309 1 98.62 222 ILE B CA 1
ATOM 3957 C C . ILE B 1 222 ? 5.98 -16.438 -5.301 1 98.62 222 ILE B C 1
ATOM 3959 O O . ILE B 1 222 ? 6.242 -16 -6.426 1 98.62 222 ILE B O 1
ATOM 3963 N N . SER B 1 223 ? 4.766 -16.688 -4.887 1 98.12 223 SER B N 1
ATOM 3964 C CA . SER B 1 223 ? 3.602 -16.359 -5.703 1 98.12 223 SER B CA 1
ATOM 3965 C C . SER B 1 223 ? 2.959 -15.055 -5.254 1 98.12 223 SER B C 1
ATOM 3967 O O . SER B 1 223 ? 2.725 -14.844 -4.062 1 98.12 223 SER B O 1
ATOM 3969 N N . VAL B 1 224 ? 2.717 -14.148 -6.191 1 96.62 224 VAL B N 1
ATOM 3970 C CA . VAL B 1 224 ? 1.978 -12.914 -5.973 1 96.62 224 VAL B CA 1
ATOM 3971 C C . VAL B 1 224 ? 0.599 -13.008 -6.621 1 96.62 224 VAL B C 1
ATOM 3973 O O . VAL B 1 224 ? 0.489 -13.258 -7.824 1 96.62 224 VAL B O 1
ATOM 3976 N N . VAL B 1 225 ? -0.411 -12.781 -5.836 1 92.44 225 VAL B N 1
ATOM 3977 C CA . VAL B 1 225 ? -1.771 -12.898 -6.355 1 92.44 225 VAL B CA 1
ATOM 3978 C C . VAL B 1 225 ? -2.629 -11.758 -5.809 1 92.44 225 VAL B C 1
ATOM 3980 O O . VAL B 1 225 ? -2.301 -11.164 -4.781 1 92.44 225 VAL B O 1
ATOM 3983 N N . ALA B 1 226 ? -3.631 -11.328 -6.527 1 87.25 226 ALA B N 1
ATOM 3984 C CA . ALA B 1 226 ? -4.637 -10.391 -6.043 1 87.25 226 ALA B CA 1
ATOM 3985 C C . ALA B 1 226 ? -6.047 -10.883 -6.355 1 87.25 226 ALA B C 1
ATOM 3987 O O . ALA B 1 226 ? -6.238 -11.695 -7.262 1 87.25 226 ALA B O 1
ATOM 3988 N N . MET B 1 227 ? -7.016 -10.438 -5.559 1 75.88 227 MET B N 1
ATOM 3989 C CA . MET B 1 227 ? -8.422 -10.758 -5.773 1 75.88 227 MET B CA 1
ATOM 3990 C C . MET B 1 227 ? -8.961 -10.062 -7.02 1 75.88 227 MET B C 1
ATOM 3992 O O . MET B 1 227 ? -10.055 -10.367 -7.488 1 75.88 227 MET B O 1
ATOM 3996 N N . SER B 1 228 ? -8.375 -9.312 -7.68 1 60.62 228 SER B N 1
ATOM 3997 C CA . SER B 1 228 ? -8.898 -8.422 -8.711 1 60.62 228 SER B CA 1
ATOM 3998 C C . SER B 1 228 ? -9.445 -9.219 -9.891 1 60.62 228 SER B C 1
ATOM 4000 O O . SER B 1 228 ? -10.625 -9.094 -10.234 1 60.62 228 SER B O 1
ATOM 4002 N N . LYS B 1 229 ? -8.711 -10.008 -10.516 1 56.47 229 LYS B N 1
ATOM 4003 C CA . LYS B 1 229 ? -9.047 -10.508 -11.852 1 56.47 229 LYS B CA 1
ATOM 4004 C C . LYS B 1 229 ? -9.852 -11.797 -11.773 1 56.47 229 LYS B C 1
ATOM 4006 O O . LYS B 1 229 ? -10.93 -11.898 -12.367 1 56.47 229 LYS B O 1
ATOM 4011 N N . PRO B 1 230 ? -9.477 -12.68 -11.023 1 47.41 230 PRO B N 1
ATOM 4012 C CA . PRO B 1 230 ? -10.219 -13.945 -11.055 1 47.41 230 PRO B CA 1
ATOM 4013 C C . PRO B 1 230 ? -11.547 -13.859 -10.305 1 47.41 230 PRO B C 1
ATOM 4015 O O . PRO B 1 230 ? -12.453 -14.656 -10.555 1 47.41 230 PRO B O 1
ATOM 4018 N N . TYR B 1 231 ? -11.672 -12.773 -9.555 1 50.81 231 TYR B N 1
ATOM 4019 C CA . TYR B 1 231 ? -12.797 -12.758 -8.633 1 50.81 231 TYR B CA 1
ATOM 4020 C C . TYR B 1 231 ? -13.734 -11.594 -8.938 1 50.81 231 TYR B C 1
ATOM 4022 O O . TYR B 1 231 ? -14.789 -11.461 -8.305 1 50.81 231 TYR B O 1
ATOM 4030 N N . GLY B 1 232 ? -13.406 -10.922 -9.93 1 52.16 232 GLY B N 1
ATOM 4031 C CA . GLY B 1 232 ? -14.172 -9.711 -10.18 1 52.16 232 GLY B CA 1
ATOM 4032 C C . GLY B 1 232 ? -14.148 -8.742 -9.016 1 52.16 232 GLY B C 1
ATOM 4033 O O . GLY B 1 232 ? -15.117 -8.008 -8.797 1 52.16 232 GLY B O 1
ATOM 4034 N N . GLY B 1 233 ? -13.203 -8.875 -8.195 1 59.06 233 GLY B N 1
ATOM 4035 C CA . GLY B 1 233 ? -13.18 -8.133 -6.945 1 59.06 233 GLY B CA 1
ATOM 4036 C C . GLY B 1 233 ? -12.078 -7.09 -6.895 1 59.06 233 GLY B C 1
ATOM 4037 O O . GLY B 1 233 ? -11.336 -7.004 -5.91 1 59.06 233 GLY B O 1
ATOM 4038 N N . CYS B 1 234 ? -11.938 -6.371 -7.953 1 65.38 234 CYS B N 1
ATOM 4039 C CA . CYS B 1 234 ? -10.859 -5.395 -8.047 1 65.38 234 CYS B CA 1
ATOM 4040 C C . CYS B 1 234 ? -10.992 -4.332 -6.961 1 65.38 234 CYS B C 1
ATOM 4042 O O . CYS B 1 234 ? -9.992 -3.896 -6.387 1 65.38 234 CYS B O 1
ATOM 4044 N N . GLY B 1 235 ? -12.188 -4.152 -6.629 1 74.75 235 GLY B N 1
ATOM 4045 C CA . GLY B 1 235 ? -12.43 -3.088 -5.664 1 74.75 235 GLY B CA 1
ATOM 4046 C C . GLY B 1 235 ? -12.234 -3.531 -4.227 1 74.75 235 GLY B C 1
ATOM 4047 O O . GLY B 1 235 ? -12.312 -2.715 -3.307 1 74.75 235 GLY B O 1
ATOM 4048 N N . ILE B 1 236 ? -11.891 -4.852 -4.035 1 88.62 236 ILE B N 1
ATOM 4049 C CA . ILE B 1 236 ? -11.594 -5.352 -2.697 1 88.62 236 ILE B CA 1
ATOM 4050 C C . ILE B 1 236 ? -10.188 -4.922 -2.287 1 88.62 236 ILE B C 1
ATOM 4052 O O . ILE B 1 236 ? -9.914 -4.707 -1.103 1 88.62 236 ILE B O 1
ATOM 4056 N N . ALA B 1 237 ? -9.297 -4.84 -3.27 1 90.81 237 ALA B N 1
ATOM 4057 C CA . ALA B 1 237 ? -7.941 -4.316 -3.119 1 90.81 237 ALA B CA 1
ATOM 4058 C C . ALA B 1 237 ? -7.145 -5.145 -2.115 1 90.81 237 ALA B C 1
ATOM 4060 O O . ALA B 1 237 ? -6.527 -4.594 -1.2 1 90.81 237 ALA B O 1
ATOM 4061 N N . ILE B 1 238 ? -7.188 -6.41 -2.223 1 93.94 238 ILE B N 1
ATOM 4062 C CA . ILE B 1 238 ? -6.387 -7.328 -1.42 1 93.94 238 ILE B CA 1
ATOM 4063 C C . ILE B 1 238 ? -5.473 -8.148 -2.33 1 93.94 238 ILE B C 1
ATOM 4065 O O . ILE B 1 238 ? -5.91 -8.656 -3.365 1 93.94 238 ILE B O 1
ATOM 4069 N N . GLY B 1 239 ? -4.242 -8.203 -2.021 1 94.44 239 GLY B N 1
ATOM 4070 C CA . GLY B 1 239 ? -3.256 -9.094 -2.609 1 94.44 239 GLY B CA 1
ATOM 4071 C C . GLY B 1 239 ? -2.416 -9.82 -1.576 1 94.44 239 GLY B C 1
ATOM 4072 O O . GLY B 1 239 ? -2.533 -9.555 -0.377 1 94.44 239 GLY B O 1
ATOM 4073 N N . TRP B 1 240 ? -1.634 -10.797 -2.059 1 96.69 240 TRP B N 1
ATOM 4074 C CA . TRP B 1 240 ? -0.832 -11.516 -1.075 1 96.69 240 TRP B CA 1
ATOM 4075 C C . TRP B 1 240 ? 0.398 -12.141 -1.728 1 96.69 240 TRP B C 1
ATOM 4077 O O . TRP B 1 240 ? 0.468 -12.258 -2.953 1 96.69 240 TRP B O 1
ATOM 4087 N N . LEU B 1 241 ? 1.355 -12.43 -0.869 1 98.31 241 LEU B N 1
ATOM 4088 C CA . LEU B 1 241 ? 2.467 -13.328 -1.163 1 98.31 241 LEU B CA 1
ATOM 4089 C C . LEU B 1 241 ? 2.248 -14.688 -0.516 1 98.31 241 LEU B C 1
ATOM 4091 O O . LEU B 1 241 ? 1.798 -14.773 0.629 1 98.31 241 LEU B O 1
ATOM 4095 N N . ALA B 1 242 ? 2.48 -15.719 -1.261 1 98.44 242 ALA B N 1
ATOM 4096 C CA . ALA B 1 242 ? 2.586 -17.078 -0.734 1 98.44 242 ALA B CA 1
ATOM 4097 C C . ALA B 1 242 ? 3.963 -17.672 -1.021 1 98.44 242 ALA B C 1
ATOM 4099 O O . ALA B 1 242 ? 4.484 -17.531 -2.129 1 98.44 242 ALA B O 1
ATOM 4100 N N . PHE B 1 243 ? 4.598 -18.281 -0.047 1 98.56 243 PHE B N 1
ATOM 4101 C CA . PHE B 1 243 ? 5.957 -18.797 -0.188 1 98.56 243 PHE B CA 1
ATOM 4102 C C . PHE B 1 243 ? 6.262 -19.828 0.894 1 98.56 243 PHE B C 1
ATOM 4104 O O . PHE B 1 243 ? 5.73 -19.75 2.002 1 98.56 243 PHE B O 1
ATOM 4111 N N . GLN B 1 244 ? 7.145 -20.75 0.612 1 98.25 244 GLN B N 1
ATOM 4112 C CA . GLN B 1 244 ? 7.457 -21.844 1.54 1 98.25 244 GLN B CA 1
ATOM 4113 C C . GLN B 1 244 ? 8.586 -21.438 2.484 1 98.25 244 GLN B C 1
ATOM 4115 O O . GLN B 1 244 ? 8.523 -21.719 3.686 1 98.25 244 GLN B O 1
ATOM 4120 N N . ASP B 1 245 ? 9.617 -20.828 1.992 1 98 245 ASP B N 1
ATOM 4121 C CA . ASP B 1 245 ? 10.836 -20.547 2.748 1 98 245 ASP B CA 1
ATOM 4122 C C . ASP B 1 245 ? 10.617 -19.406 3.742 1 98 245 ASP B C 1
ATOM 4124 O O . ASP B 1 245 ? 10.703 -18.234 3.377 1 98 245 ASP B O 1
ATOM 4128 N N . LEU B 1 246 ? 10.5 -19.719 5 1 97.75 246 LEU B N 1
ATOM 4129 C CA . LEU B 1 246 ? 10.148 -18.75 6.027 1 97.75 246 LEU B CA 1
ATOM 4130 C C . LEU B 1 246 ? 11.375 -17.953 6.465 1 97.75 246 LEU B C 1
ATOM 4132 O O . LEU B 1 246 ? 11.25 -16.984 7.219 1 97.75 246 LEU B O 1
ATOM 4136 N N . SER B 1 247 ? 12.508 -18.266 5.938 1 97.19 247 SER B N 1
ATOM 4137 C CA . SER B 1 247 ? 13.719 -17.562 6.328 1 97.19 247 SER B CA 1
ATOM 4138 C C . SER B 1 247 ? 13.688 -16.109 5.863 1 97.19 247 SER B C 1
ATOM 4140 O O . SER B 1 247 ? 14.406 -15.258 6.398 1 97.19 247 SER B O 1
ATOM 4142 N N . ILE B 1 248 ? 12.812 -15.766 4.887 1 96.5 248 ILE B N 1
ATOM 4143 C CA . ILE B 1 248 ? 12.797 -14.398 4.367 1 96.5 248 ILE B CA 1
ATOM 4144 C C . ILE B 1 248 ? 11.609 -13.641 4.957 1 96.5 248 ILE B C 1
ATOM 4146 O O . ILE B 1 248 ? 11.398 -12.469 4.637 1 96.5 248 ILE B O 1
ATOM 4150 N N . MET B 1 249 ? 10.844 -14.25 5.848 1 97.12 249 MET B N 1
ATOM 4151 C CA . MET B 1 249 ? 9.609 -13.68 6.375 1 97.12 249 MET B CA 1
ATOM 4152 C C . MET B 1 249 ? 9.875 -12.359 7.086 1 97.12 249 MET B C 1
ATOM 4154 O O . MET B 1 249 ? 9.211 -11.359 6.824 1 97.12 249 MET B O 1
ATOM 4158 N N . GLN B 1 250 ? 10.828 -12.375 7.922 1 95.25 250 GLN B N 1
ATOM 4159 C CA . GLN B 1 250 ? 11.102 -11.172 8.703 1 95.25 250 GLN B CA 1
ATOM 4160 C C . GLN B 1 250 ? 11.492 -10.008 7.797 1 95.25 250 GLN B C 1
ATOM 4162 O O . GLN B 1 250 ? 11.039 -8.883 8.008 1 95.25 250 GLN B O 1
ATOM 4167 N N . GLN B 1 251 ? 12.281 -10.273 6.809 1 95.12 251 GLN B N 1
ATOM 4168 C CA . GLN B 1 251 ? 12.68 -9.227 5.867 1 95.12 251 GLN B CA 1
ATOM 4169 C C . GLN B 1 251 ? 11.484 -8.711 5.082 1 95.12 251 GLN B C 1
ATOM 4171 O O . GLN B 1 251 ? 11.352 -7.508 4.852 1 95.12 251 GLN B O 1
ATOM 4176 N N . LEU B 1 252 ? 10.633 -9.633 4.703 1 96.75 252 LEU B N 1
ATOM 4177 C CA . LEU B 1 252 ? 9.422 -9.242 3.996 1 96.75 252 LEU B CA 1
ATOM 4178 C C . LEU B 1 252 ? 8.555 -8.336 4.859 1 96.75 252 LEU B C 1
ATOM 4180 O O . LEU B 1 252 ? 8.078 -7.297 4.391 1 96.75 252 LEU B O 1
ATOM 4184 N N . VAL B 1 253 ? 8.406 -8.68 6.074 1 94.31 253 VAL B N 1
ATOM 4185 C CA . VAL B 1 253 ? 7.562 -7.93 7 1 94.31 253 VAL B CA 1
ATOM 4186 C C . VAL B 1 253 ? 8.172 -6.551 7.242 1 94.31 253 VAL B C 1
ATOM 4188 O O . VAL B 1 253 ? 7.453 -5.547 7.277 1 94.31 253 VAL B O 1
ATOM 4191 N N . ASP B 1 254 ? 9.445 -6.5 7.359 1 90.19 254 ASP B N 1
ATOM 4192 C CA . ASP B 1 254 ? 10.133 -5.23 7.574 1 90.19 254 ASP B CA 1
ATOM 4193 C C . ASP B 1 254 ? 9.922 -4.285 6.395 1 90.19 254 ASP B C 1
ATOM 4195 O O . ASP B 1 254 ? 9.641 -3.102 6.582 1 90.19 254 ASP B O 1
ATOM 4199 N N . VAL B 1 255 ? 10.055 -4.781 5.211 1 92.38 255 VAL B N 1
ATOM 4200 C CA . VAL B 1 255 ? 9.875 -3.967 4.012 1 92.38 255 VAL B CA 1
ATOM 4201 C C . VAL B 1 255 ? 8.406 -3.584 3.869 1 92.38 255 VAL B C 1
ATOM 4203 O O . VAL B 1 255 ? 8.086 -2.445 3.516 1 92.38 255 VAL B O 1
ATOM 4206 N N . GLN B 1 256 ? 7.527 -4.52 4.152 1 93.75 256 GLN B N 1
ATOM 4207 C CA . GLN B 1 256 ? 6.094 -4.27 4.059 1 93.75 256 GLN B CA 1
ATOM 4208 C C . GLN B 1 256 ? 5.684 -3.09 4.938 1 93.75 256 GLN B C 1
ATOM 4210 O O . GLN B 1 256 ? 4.797 -2.314 4.566 1 93.75 256 GLN B O 1
ATOM 4215 N N . TYR B 1 257 ? 6.305 -2.98 6.008 1 88.88 257 TYR B N 1
ATOM 4216 C CA . TYR B 1 257 ? 5.949 -1.948 6.977 1 88.88 257 TYR B CA 1
ATOM 4217 C C . TYR B 1 257 ? 6.066 -0.559 6.359 1 88.88 257 TYR B C 1
ATOM 4219 O O . TYR B 1 257 ? 5.305 0.347 6.711 1 88.88 257 TYR B O 1
ATOM 4227 N N . PHE B 1 258 ? 6.906 -0.403 5.398 1 87.06 258 PHE B N 1
ATOM 4228 C CA . PHE B 1 258 ? 7.082 0.893 4.75 1 87.06 258 PHE B CA 1
ATOM 4229 C C . PHE B 1 258 ? 5.93 1.187 3.801 1 87.06 258 PHE B C 1
ATOM 4231 O O . PHE B 1 258 ? 5.719 2.336 3.408 1 87.06 258 PHE B O 1
ATOM 4238 N N . GLY B 1 259 ? 5.215 0.175 3.525 1 90.62 259 GLY B N 1
ATOM 4239 C CA . GLY B 1 259 ? 4.113 0.364 2.594 1 90.62 259 GLY B CA 1
ATOM 4240 C C . GLY B 1 259 ? 2.752 0.31 3.262 1 90.62 259 GLY B C 1
ATOM 4241 O O . GLY B 1 259 ? 1.794 0.917 2.779 1 90.62 259 GLY B O 1
ATOM 4242 N N . THR B 1 260 ? 2.709 -0.473 4.328 1 90.69 260 THR B N 1
ATOM 4243 C CA . THR B 1 260 ? 1.428 -0.613 5.016 1 90.69 260 THR B CA 1
ATOM 4244 C C . THR B 1 260 ? 1.63 -1.121 6.438 1 90.69 260 THR B C 1
ATOM 4246 O O . THR B 1 260 ? 2.439 -2.021 6.672 1 90.69 260 THR B O 1
ATOM 4249 N N . ALA B 1 261 ? 0.874 -0.492 7.34 1 85.38 261 ALA B N 1
ATOM 4250 C CA . ALA B 1 261 ? 0.916 -0.928 8.734 1 85.38 261 ALA B CA 1
ATOM 4251 C C . ALA B 1 261 ? -0.269 -1.831 9.062 1 85.38 261 ALA B C 1
ATOM 4253 O O . ALA B 1 261 ? -0.214 -2.619 10.008 1 85.38 261 ALA B O 1
ATOM 4254 N N . SER B 1 262 ? -1.294 -1.684 8.344 1 87.5 262 SER B N 1
ATOM 4255 C CA . SER B 1 262 ? -2.547 -2.393 8.586 1 87.5 262 SER B CA 1
ATOM 4256 C C . SER B 1 262 ? -3.422 -2.412 7.34 1 87.5 262 SER B C 1
ATOM 4258 O O . SER B 1 262 ? -3.326 -1.52 6.496 1 87.5 262 SER B O 1
ATOM 4260 N N . LEU B 1 263 ? -4.219 -3.457 7.293 1 92.5 263 LEU B N 1
ATOM 4261 C CA . LEU B 1 263 ? -5.176 -3.559 6.199 1 92.5 263 LEU B CA 1
ATOM 4262 C C . LEU B 1 263 ? -6.574 -3.156 6.656 1 92.5 263 LEU B C 1
ATOM 4264 O O . LEU B 1 263 ? -6.875 -3.191 7.852 1 92.5 263 LEU B O 1
ATOM 4268 N N . SER B 1 264 ? -7.336 -2.746 5.664 1 93.31 264 SER B N 1
ATOM 4269 C CA . SER B 1 264 ? -8.75 -2.537 5.938 1 93.31 264 SER B CA 1
ATOM 4270 C C . SER B 1 264 ? -9.445 -3.842 6.32 1 93.31 264 SER B C 1
ATOM 4272 O O . SER B 1 264 ? -9.438 -4.805 5.547 1 93.31 264 SER B O 1
ATOM 4274 N N . ARG B 1 265 ? -10.008 -3.818 7.508 1 94.31 265 ARG B N 1
ATOM 4275 C CA . ARG B 1 265 ? -10.703 -5.031 7.93 1 94.31 265 ARG B CA 1
ATOM 4276 C C . ARG B 1 265 ? -11.898 -5.32 7.023 1 94.31 265 ARG B C 1
ATOM 4278 O O . ARG B 1 265 ? -12.195 -6.48 6.738 1 94.31 265 ARG B O 1
ATOM 4285 N N . ALA B 1 266 ? -12.617 -4.266 6.594 1 95.25 266 ALA B N 1
ATOM 4286 C CA . ALA B 1 266 ? -13.727 -4.453 5.656 1 95.25 266 ALA B CA 1
ATOM 4287 C C . ALA B 1 266 ? -13.258 -5.184 4.398 1 95.25 266 ALA B C 1
ATOM 4289 O O . ALA B 1 266 ? -13.922 -6.113 3.932 1 95.25 266 ALA B O 1
ATOM 4290 N N . SER B 1 267 ? -12.141 -4.77 3.902 1 94.44 267 SER B N 1
ATOM 4291 C CA . SER B 1 267 ? -11.578 -5.395 2.711 1 94.44 267 SER B CA 1
ATOM 4292 C C . SER B 1 267 ? -11.211 -6.852 2.971 1 94.44 267 SER B C 1
ATOM 4294 O O . SER B 1 267 ? -11.438 -7.715 2.123 1 94.44 267 SER B O 1
ATOM 4296 N N . GLU B 1 268 ? -10.617 -7.109 4.117 1 96.12 268 GLU B N 1
ATOM 4297 C CA . GLU B 1 268 ? -10.25 -8.484 4.461 1 96.12 268 GLU B CA 1
ATOM 4298 C C . GLU B 1 268 ? -11.484 -9.391 4.477 1 96.12 268 GLU B C 1
ATOM 4300 O O . GLU B 1 268 ? -11.445 -10.508 3.955 1 96.12 268 GLU B O 1
ATOM 4305 N N . ILE B 1 269 ? -12.523 -8.906 5.082 1 96.38 269 ILE B N 1
ATOM 4306 C CA . ILE B 1 269 ? -13.742 -9.703 5.211 1 96.38 269 ILE B CA 1
ATOM 4307 C C . ILE B 1 269 ? -14.352 -9.938 3.83 1 96.38 269 ILE B C 1
ATOM 4309 O O . ILE B 1 269 ? -14.789 -11.047 3.516 1 96.38 269 ILE B O 1
ATOM 4313 N N . GLN B 1 270 ? -14.359 -8.883 2.994 1 93.69 270 GLN B N 1
ATOM 4314 C CA . GLN B 1 270 ? -14.852 -9.062 1.631 1 93.69 270 GLN B CA 1
ATOM 4315 C C . GLN B 1 270 ? -14.023 -10.094 0.876 1 93.69 270 GLN B C 1
ATOM 4317 O O . GLN B 1 270 ? -14.562 -10.883 0.1 1 93.69 270 GLN B O 1
ATOM 4322 N N . ALA B 1 271 ? -12.766 -10.062 1.088 1 93.38 271 ALA B N 1
ATOM 4323 C CA . ALA B 1 271 ? -11.883 -11.047 0.456 1 93.38 271 ALA B CA 1
ATOM 4324 C C . ALA B 1 271 ? -12.234 -12.461 0.901 1 93.38 271 ALA B C 1
ATOM 4326 O O . ALA B 1 271 ? -12.266 -13.383 0.086 1 93.38 271 ALA B O 1
ATOM 4327 N N . ILE B 1 272 ? -12.484 -12.617 2.184 1 94.94 272 ILE B N 1
ATOM 4328 C CA . ILE B 1 272 ? -12.867 -13.922 2.719 1 94.94 272 ILE B CA 1
ATOM 4329 C C . ILE B 1 272 ? -14.156 -14.398 2.043 1 94.94 272 ILE B C 1
ATOM 4331 O O . ILE B 1 272 ? -14.242 -15.547 1.609 1 94.94 272 ILE B O 1
ATOM 4335 N N . MET B 1 273 ? -15.141 -13.5 1.92 1 92 273 MET B N 1
ATOM 4336 C CA . MET B 1 273 ? -16.391 -13.836 1.251 1 92 273 MET B CA 1
ATOM 4337 C C . MET B 1 273 ? -16.141 -14.297 -0.181 1 92 273 MET B C 1
ATOM 4339 O O . MET B 1 273 ? -16.703 -15.297 -0.626 1 92 273 MET B O 1
ATOM 4343 N N . ALA B 1 274 ? -15.273 -13.586 -0.866 1 88.62 274 ALA B N 1
ATOM 4344 C CA . ALA B 1 274 ? -14.984 -13.891 -2.266 1 88.62 274 ALA B CA 1
ATOM 4345 C C . ALA B 1 274 ? -14.258 -15.227 -2.398 1 88.62 274 ALA B C 1
ATOM 4347 O O . ALA B 1 274 ? -14.586 -16.031 -3.273 1 88.62 274 ALA B O 1
ATOM 4348 N N . LEU B 1 275 ? -13.312 -15.484 -1.561 1 89.69 275 LEU B N 1
ATOM 4349 C CA . LEU B 1 275 ? -12.539 -16.719 -1.595 1 89.69 275 LEU B CA 1
ATOM 4350 C C . LEU B 1 275 ? -13.43 -17.922 -1.337 1 89.69 275 LEU B C 1
ATOM 4352 O O . LEU B 1 275 ? -13.289 -18.969 -1.997 1 89.69 275 LEU B O 1
ATOM 4356 N N . ARG B 1 276 ? -14.32 -17.781 -0.426 1 88.69 276 ARG B N 1
ATOM 4357 C CA . ARG B 1 276 ? -15.203 -18.891 -0.071 1 88.69 276 ARG B CA 1
ATOM 4358 C C . ARG B 1 276 ? -16.234 -19.125 -1.165 1 88.69 276 ARG B C 1
ATOM 4360 O O . ARG B 1 276 ? -16.766 -20.234 -1.294 1 88.69 276 ARG B O 1
ATOM 4367 N N . ALA B 1 277 ? -16.578 -18.016 -1.889 1 80.44 277 ALA B N 1
ATOM 4368 C CA . ALA B 1 277 ? -17.531 -18.156 -2.988 1 80.44 277 ALA B CA 1
ATOM 4369 C C . ALA B 1 277 ? -16.906 -18.891 -4.164 1 80.44 277 ALA B C 1
ATOM 4371 O O . ALA B 1 277 ? -17.594 -19.578 -4.918 1 80.44 277 ALA B O 1
ATOM 4372 N N . THR B 1 278 ? -15.68 -18.438 -4.676 1 65.19 278 THR B N 1
ATOM 4373 C CA . THR B 1 278 ? -14.984 -19.047 -5.809 1 65.19 278 THR B CA 1
ATOM 4374 C C . THR B 1 278 ? -14.844 -20.547 -5.613 1 65.19 278 THR B C 1
ATOM 4376 O O . THR B 1 278 ? -14.961 -21.312 -6.57 1 65.19 278 THR B O 1
ATOM 4379 N N . LEU B 1 279 ? -14.508 -20.938 -4.398 1 51.59 279 LEU B N 1
ATOM 4380 C CA . LEU B 1 279 ? -14.383 -22.391 -4.227 1 51.59 279 LEU B CA 1
ATOM 4381 C C . LEU B 1 279 ? -15.672 -23.094 -4.629 1 51.59 279 LEU B C 1
ATOM 4383 O O . LEU B 1 279 ? -15.633 -24.234 -5.113 1 51.59 279 LEU B O 1
ATOM 4387 N N . LEU B 1 280 ? -16.75 -22.328 -4.539 1 43.66 280 LEU B N 1
ATOM 4388 C CA . LEU B 1 280 ? -17.969 -23.031 -4.93 1 43.66 280 LEU B CA 1
ATOM 4389 C C . LEU B 1 280 ? -18.406 -22.625 -6.328 1 43.66 280 LEU B C 1
ATOM 4391 O O . LEU B 1 280 ? -18.844 -23.469 -7.125 1 43.66 280 LEU B O 1
ATOM 4395 N N . GLN B 1 281 ? -18.578 -21.297 -6.641 1 46 281 GLN B N 1
ATOM 4396 C CA . GLN B 1 281 ? -19.312 -20.812 -7.801 1 46 281 GLN B CA 1
ATOM 4397 C C . GLN B 1 281 ? -18.375 -20.484 -8.961 1 46 281 GLN B C 1
ATOM 4399 O O . GLN B 1 281 ? -18.797 -19.984 -10 1 46 281 GLN B O 1
ATOM 4404 N N . LEU B 1 282 ? -17.109 -20.562 -8.859 1 42.62 282 LEU B N 1
ATOM 4405 C CA . LEU B 1 282 ? -16.297 -20.25 -10.031 1 42.62 282 LEU B CA 1
ATOM 4406 C C . LEU B 1 282 ? -16.938 -20.828 -11.297 1 42.62 282 LEU B C 1
ATOM 4408 O O . LEU B 1 282 ? -16.547 -20.469 -12.406 1 42.62 282 LEU B O 1
ATOM 4412 N N . VAL B 1 283 ? -17.75 -21.672 -11.195 1 35.06 283 VAL B N 1
ATOM 4413 C CA . VAL B 1 283 ? -18.328 -22.297 -12.375 1 35.06 283 VAL B CA 1
ATOM 4414 C C . VAL B 1 283 ? -19.141 -21.266 -13.18 1 35.06 283 VAL B C 1
ATOM 4416 O O . VAL B 1 283 ? -19.094 -21.266 -14.406 1 35.06 283 VAL B O 1
ATOM 4419 N N . PHE B 1 284 ? -19.938 -20.484 -12.57 1 35.72 284 PHE B N 1
ATOM 4420 C CA . PHE B 1 284 ? -20.859 -19.703 -13.383 1 35.72 284 PHE B CA 1
ATOM 4421 C C . PHE B 1 284 ? -20.203 -18.422 -13.898 1 35.72 284 PHE B C 1
ATOM 4423 O O . PHE B 1 284 ? -20.484 -17.984 -15.008 1 35.72 284 PHE B O 1
ATOM 4430 N N . PHE B 1 285 ? -19.344 -17.812 -13.18 1 39.03 285 PHE B N 1
ATOM 4431 C CA . PHE B 1 285 ? -18.844 -16.5 -13.578 1 39.03 285 PHE B CA 1
ATOM 4432 C C . PHE B 1 285 ? -17.75 -16.641 -14.633 1 39.03 285 PHE B C 1
ATOM 4434 O O . PHE B 1 285 ? -17.547 -15.727 -15.445 1 39.03 285 PHE B O 1
ATOM 4441 N N . ILE B 1 286 ? -17.156 -17.703 -14.664 1 37.41 286 ILE B N 1
ATOM 4442 C CA . ILE B 1 286 ? -16.219 -18.031 -15.727 1 37.41 286 ILE B CA 1
ATOM 4443 C C . ILE B 1 286 ? -16.922 -18 -17.078 1 37.41 286 ILE B C 1
ATOM 4445 O O . ILE B 1 286 ? -16.297 -17.719 -18.109 1 37.41 286 ILE B O 1
ATOM 4449 N N . ILE B 1 287 ? -18.141 -18.219 -17.062 1 33.41 287 ILE B N 1
ATOM 4450 C CA . ILE B 1 287 ? -18.812 -18.281 -18.344 1 33.41 287 ILE B CA 1
ATOM 4451 C C . ILE B 1 287 ? -18.719 -16.922 -19.047 1 33.41 287 ILE B C 1
ATOM 4453 O O . ILE B 1 287 ? -18.516 -16.859 -20.25 1 33.41 287 ILE B O 1
ATOM 4457 N N . PHE B 1 288 ? -18.844 -15.875 -18.297 1 34.69 288 PHE B N 1
ATOM 4458 C CA . PHE B 1 288 ? -18.906 -14.609 -19.031 1 34.69 288 PHE B CA 1
ATOM 4459 C C . PHE B 1 288 ? -17.5 -14.141 -19.422 1 34.69 288 PHE B C 1
ATOM 4461 O O . PHE B 1 288 ? -17.312 -13.539 -20.469 1 34.69 288 PHE B O 1
ATOM 4468 N N . ILE B 1 289 ? -16.516 -14.461 -18.672 1 38.12 289 ILE B N 1
ATOM 4469 C CA . ILE B 1 289 ? -15.188 -14.062 -19.109 1 38.12 289 ILE B CA 1
ATOM 4470 C C . ILE B 1 289 ? -14.797 -14.844 -20.359 1 38.12 289 ILE B C 1
ATOM 4472 O O . ILE B 1 289 ? -14.227 -14.289 -21.297 1 38.12 289 ILE B O 1
ATOM 4476 N N . VAL B 1 290 ? -15.18 -16.109 -20.453 1 35.31 290 VAL B N 1
ATOM 4477 C CA . VAL B 1 290 ? -14.922 -16.922 -21.641 1 35.31 290 VAL B CA 1
ATOM 4478 C C . VAL B 1 290 ? -15.664 -16.344 -22.844 1 35.31 290 VAL B C 1
ATOM 4480 O O . VAL B 1 290 ? -15.156 -16.359 -23.969 1 35.31 290 VAL B O 1
ATOM 4483 N N . ALA B 1 291 ? -16.812 -15.867 -22.562 1 33.44 291 ALA B N 1
ATOM 4484 C CA . ALA B 1 291 ? -17.516 -15.297 -23.719 1 33.44 291 ALA B CA 1
ATOM 4485 C C . ALA B 1 291 ? -16.797 -14.047 -24.234 1 33.44 291 ALA B C 1
ATOM 4487 O O . ALA B 1 291 ? -16.734 -13.812 -25.438 1 33.44 291 ALA B O 1
ATOM 4488 N N . CYS B 1 292 ? -16.25 -13.305 -23.328 1 33.09 292 CYS B N 1
ATOM 4489 C CA . CYS B 1 292 ? -15.57 -12.109 -23.828 1 33.09 292 CYS B CA 1
ATOM 4490 C C . CYS B 1 292 ? -14.211 -12.469 -24.406 1 33.09 292 CYS B C 1
ATOM 4492 O O . CYS B 1 292 ? -13.773 -11.859 -25.391 1 33.09 292 CYS B O 1
ATOM 4494 N N . PHE B 1 293 ? -13.508 -13.461 -23.938 1 34.72 293 PHE B N 1
ATOM 4495 C CA . PHE B 1 293 ? -12.281 -13.945 -24.562 1 34.72 293 PHE B CA 1
ATOM 4496 C C . PHE B 1 293 ? -12.578 -14.562 -25.922 1 34.72 293 PHE B C 1
ATOM 4498 O O . PHE B 1 293 ? -11.805 -14.398 -26.859 1 34.72 293 PHE B O 1
ATOM 4505 N N . CYS B 1 294 ? -13.633 -15.336 -26.047 1 31.08 294 CYS B N 1
ATOM 4506 C CA . CYS B 1 294 ? -13.953 -15.898 -27.344 1 31.08 294 CYS B CA 1
ATOM 4507 C C . CYS B 1 294 ? -14.164 -14.805 -28.375 1 31.08 294 CYS B C 1
ATOM 4509 O O . CYS B 1 294 ? -13.914 -15.016 -29.562 1 31.08 294 CYS B O 1
ATOM 4511 N N . CYS B 1 295 ? -14.633 -13.758 -27.922 1 30.59 295 CYS B N 1
ATOM 4512 C CA . CYS B 1 295 ? -14.828 -12.75 -28.969 1 30.59 295 CYS B CA 1
ATOM 4513 C C . CYS B 1 295 ? -13.5 -12.125 -29.375 1 30.59 295 CYS B C 1
ATOM 4515 O O . CYS B 1 295 ? -13.352 -11.664 -30.5 1 30.59 295 CYS B O 1
ATOM 4517 N N . PHE B 1 296 ? -12.531 -12.211 -28.453 1 31.31 296 PHE B N 1
ATOM 4518 C CA . PHE B 1 296 ? -11.242 -11.656 -28.875 1 31.31 296 PHE B CA 1
ATOM 4519 C C . PHE B 1 296 ? -10.523 -12.617 -29.812 1 31.31 296 PHE B C 1
ATOM 4521 O O . PHE B 1 296 ? -9.828 -12.188 -30.734 1 31.31 296 PHE B O 1
ATOM 4528 N N . VAL B 1 297 ? -10.664 -13.922 -29.625 1 29.8 297 VAL B N 1
ATOM 4529 C CA . VAL B 1 297 ? -10.023 -14.82 -30.578 1 29.8 297 VAL B CA 1
ATOM 4530 C C . VAL B 1 297 ? -10.641 -14.617 -31.969 1 29.8 297 VAL B C 1
ATOM 4532 O O . VAL B 1 297 ? -9.977 -14.844 -33 1 29.8 297 VAL B O 1
ATOM 4535 N N . ARG B 1 298 ? -11.883 -14.266 -32.031 1 28.16 298 ARG B N 1
ATOM 4536 C CA . ARG B 1 298 ? -12.406 -14.18 -33.375 1 28.16 298 ARG B CA 1
ATOM 4537 C C . ARG B 1 298 ? -11.875 -12.945 -34.094 1 28.16 298 ARG B C 1
ATOM 4539 O O . ARG B 1 298 ? -12.07 -12.797 -35.312 1 28.16 298 ARG B O 1
ATOM 4546 N N . LEU B 1 299 ? -11.539 -11.984 -33.281 1 27.48 299 LEU B N 1
ATOM 4547 C CA . LEU B 1 299 ? -11.164 -10.828 -34.094 1 27.48 299 LEU B CA 1
ATOM 4548 C C . LEU B 1 299 ? -9.719 -10.945 -34.594 1 27.48 299 LEU B C 1
ATOM 4550 O O . LEU B 1 299 ? -9.242 -10.102 -35.344 1 27.48 299 LEU B O 1
ATOM 4554 N N . PHE B 1 300 ? -8.789 -11.836 -33.969 1 26.66 300 PHE B N 1
ATOM 4555 C CA . PHE B 1 300 ? -7.648 -12.141 -34.844 1 26.66 300 PHE B CA 1
ATOM 4556 C C . PHE B 1 300 ? -7.863 -13.445 -35.594 1 26.66 300 PHE B C 1
ATOM 4558 O O . PHE B 1 300 ? -8.445 -14.391 -35.062 1 26.66 300 PHE B O 1
#

Foldseek 3Di:
DPDPPDFPCVVPLPQPQDDPVGPRPPLVCLFQQADDPVRLLVLCVVVVNVVLNVCLVDPDPDFDAQQGHQLLLQLVQVVADPLFHSLQKGKDLALLLVLLLVLLLQCVLAEEEEEPPADPSQQCSNVVSRHHYDYHYADVVVPREDDLVVVLVVDDLSYAEYEEEAVTPPSSHHYAQVSLLSNQVSCVVNVHAYEYEDQCPPLRPDPVRDDHAQQRNHQRYKYKYDCCGLQSPVVLRMIMIGHNDCPSVVSSSVSSVVVDRGDGPSSSSSSSSSSVSCVPVSPPSSVVSVVVVVVVVVVD/DPDPPDFPCVVPLPQPPDDPVGPRPRLVCLFQQADDPVRLLVLCVVVVNVVLNVCLVDPDPDFDAQQGHQLLLQLVQVVADPLFHSLQKGKDLALLLVLLLVLLLQCVLAEEEEEPPADPSQQCSNVVSRHHYHYDYADVVVPREDDLVVVLVPDDLSYAEYEEEAVTPPSSHHYAQVSLLSNQVSCVVNVHAYEYEDQCPPLRPDPVRHDHAQQRNHQRYKYKYGCCGLQSPVVLRMIMIGHNDCPSVVSSSVSSVVVDRGDGPSSSSSSSSSSVSCVPVSPPSSVVSVVVVVVVVVVD

Solvent-accessible surface area (backbone atoms only — not comparable to full-atom values): 31489 Å² total; per-residue (Å²): 130,83,73,80,68,77,62,62,69,72,74,64,60,68,74,64,75,46,71,96,88,42,72,68,73,62,71,87,62,74,44,36,77,50,41,30,43,42,54,49,49,50,54,30,50,74,70,65,40,53,65,61,55,50,42,58,51,48,36,62,16,42,69,37,47,67,45,46,47,67,70,45,27,45,60,56,22,67,79,51,54,88,81,36,43,40,89,28,39,39,41,33,60,14,37,38,33,34,51,38,30,49,29,45,56,51,26,79,52,38,24,33,39,28,45,31,81,47,54,61,65,64,52,42,30,39,50,74,42,68,18,45,73,48,78,44,77,52,40,72,92,66,64,51,45,80,55,60,70,60,54,62,72,66,60,52,97,42,36,28,32,34,43,46,53,45,45,25,50,88,76,70,36,71,72,51,67,68,48,53,52,49,45,46,51,53,25,59,76,65,68,30,31,41,40,28,40,26,42,47,44,89,56,56,92,50,70,88,67,62,66,76,55,40,27,68,71,26,62,61,12,29,27,31,30,33,42,30,41,61,62,10,26,30,8,37,23,40,12,27,38,34,33,49,58,65,87,51,46,66,53,40,52,58,49,34,44,49,43,34,65,30,42,31,48,61,31,45,47,53,45,45,45,49,56,63,40,47,77,68,47,51,70,63,61,50,52,57,46,49,53,55,50,53,53,51,54,68,73,100,130,82,72,81,68,76,63,63,68,72,74,62,58,68,75,63,74,46,69,96,87,42,75,67,75,65,71,88,62,73,43,36,78,50,41,30,42,42,52,48,47,50,54,30,48,74,71,66,39,52,67,62,53,50,42,58,52,47,36,63,16,40,70,37,46,66,44,46,45,65,73,46,27,44,60,57,22,67,78,51,52,90,80,38,43,41,90,28,37,40,42,33,62,15,38,37,32,36,51,38,32,51,29,44,57,50,25,79,52,37,24,32,38,29,46,30,82,46,53,62,68,64,52,42,30,40,50,74,41,67,17,46,70,47,78,44,77,51,40,72,93,67,65,53,46,79,55,58,69,61,53,60,70,66,60,51,98,41,37,27,31,35,43,45,54,44,45,25,49,87,77,70,35,73,72,51,66,69,50,53,52,50,45,46,52,53,25,58,77,66,67,30,30,41,42,30,41,25,41,48,46,89,55,55,91,50,72,88,66,62,66,74,55,43,27,68,70,27,62,60,14,29,26,32,30,34,42,30,42,61,62,10,26,29,8,36,22,39,11,27,38,35,33,48,58,65,87,51,46,65,53,40,52,60,49,34,44,50,44,34,64,32,42,29,46,61,31,46,46,52,47,44,44,49,56,63,41,46,77,67,46,49,70,64,60,48,51,58,46,49,54,56,50,53,54,51,54,67,73,100

InterPro domains:
  IPR004839 Aminotransferase, class I/classII, large domain [PF00155] (62-275)
  IPR015421 Pyridoxal phosphate-dependent transferase, major domain [G3DSA:3.40.640.10] (52-275)
  IPR015424 Pyridoxal phosphate-dependent transferase [SSF53383] (50-276)